Protein 7DCP (pdb70)

Solvent-accessible surface area: 33062 Å² total; per-residue (Å²): 222,124,164,43,58,28,97,24,45,157,90,106,25,97,53,114,202,134,72,74,104,50,26,118,142,37,16,0,48,112,56,63,109,103,0,21,92,45,1,110,140,40,58,14,1,0,0,29,0,43,13,16,3,11,14,17,24,0,0,0,1,4,0,29,114,58,43,34,10,77,175,28,159,51,24,0,0,0,0,1,21,67,90,2,0,0,5,11,15,0,24,100,0,3,93,10,59,139,40,106,57,4,99,60,1,0,11,29,24,107,26,69,77,86,52,24,129,123,126,8,22,1,10,0,0,26,11,28,32,0,18,66,22,3,56,116,37,64,88,0,61,98,0,18,1,0,0,0,1,9,0,33,71,21,25,25,17,1,7,2,0,2,0,10,0,60,61,12,21,115,106,31,98,97,0,45,0,1,0,0,3,6,67,77,111,4,110,85,4,10,108,27,16,119,118,9,52,68,20,78,1,72,32,146,135,106,112,34,46,43,17,10,5,110,131,42,37,84,40,2,15,46,2,2,2,0,1,0,3,19,3,6,64,90,68,95,45,116,3,10,0,2,0,4,4,12,10,43,90,28,0,61,129,3,46,88,39,0,79,83,1,28,87,75,15,39,116,177,26,101,114,18,45,14,7,9,0,24,57,26,10,27,72,80,68,8,105,101,0,88,83,127,45,73,147,101,11,0,8,0,0,0,0,15,24,2,1,14,10,15,8,37,8,112,23,7,78,20,0,0,0,3,0,8,29,54,40,85,27,14,59,36,80,31,12,14,64,22,29,17,10,33,67,10,9,58,47,18,0,64,38,2,3,3,19,0,0,87,81,7,81,6,70,0,17,1,3,0,12,83,170,0,22,82,136,99,12,131,112,140,88,155,19,58,2,68,54,28,42,6,3,58,18,2,1,15,6,23,42,47,51,23,30,58,14,45,154,15,45,21,26,36,109,25,57,33,59,1,4,70,57,0,1,21,13,0,0,22,0,8,0,0,14,5,141,2,50,30,5,84,8,0,109,9,4,18,104,1,24,11,77,2,15,27,0,28,0,0,26,1,0,0,29,45,127,75,0,47,4,0,0,52,45,0,0,2,0,0,0,0,20,40,20,26,74,14,0,28,80,72,115,25,83,77,0,2,69,56,8,67,91,136,14,76,3,0,0,25,0,0,14,45,1,4,31,44,0,107,101,32,172,66,40,130,78,26,0,96,102,38,75,2,60,30,98,0,0,61,60,0,82,43,2,30,71,75,0,48,135,28,0,88,183,39,21,2,15,119,90,1,48,124,4,105,153,170,74,48,43,111,76,60,140,35,61,20,36,0,9,42,0,0,0,3,0,16,4,65,20,2,0,63,46,22,144,114,22,16,62,11,23,23,168,54,22,32,48,58,85,6,30,11,21,70,73,2,8,4,62,17,13,56,139,106,91,109,90,193,55,21,84,3,0,0,7,35,56,8,19,15,22,56,103,22,24,0,48,13,0,1,15,1,79,94,79,83,26,0,64,69,16,4,61,34,30,2,132,118,50,88,161,138,98,78,15,165,35,54,146,178,184,109,48,77,156,15,47,158,130,34,41,93,120,18,49,20,91,46,0,0,56,0,1,3,49,25,24,55,139,126,178,104,15,44,126,5,41,4,9,39,28,217,217,104,90,74,46,62,7,18,65,173

Secondary structure (DSSP, 8-state):
-GGG-B-S----EE----HHHHHHTSTTTTTHHHHHHHHHH-SEEEEEE-TTSSHHHHHHHHHHHHTTTTTTTSEEEEEES-HHHHHHHHHHHHHHHTPPBTTTEEEE-SS-EE--TTT--EEEEEHHHHHHHHHH-SS-TTEEEEEEESGGG--HHHHHHHHHHHHHHHH-SS-EEEEEESSS-THHHHHHTTS--EEEE------EEEE-BSS--S-HHHHHHHHHHHHHHHS-SS-EEEEE-S-HHHHHHHHHHHHHHHHHHTTSSPEEEEEEE-TT--HHHHTTTTSPPPTTEEEEEEE-TIIIII---TTEEEEEE--EEEEEEEETTTTEEEEEEEEPPHHHHHHHHGGGGTTS-EEEEESS-SHHHHSSS-SSPPPGGGS---HHHHHHHHHHT--SSSSS--SSPPPHHHHHHHHHHHHHTTSB-TTS-B-HHHHHHTTSSS-HHHHHHHHHHHH-TTTTT-HHHHHHHHHHHHTGGGSBSS-HHHHHHHH-S--SSHHHHHHHHHHHHHHTTT-HHHHHHHTB-HHHHHHHHHHHHHHHHHH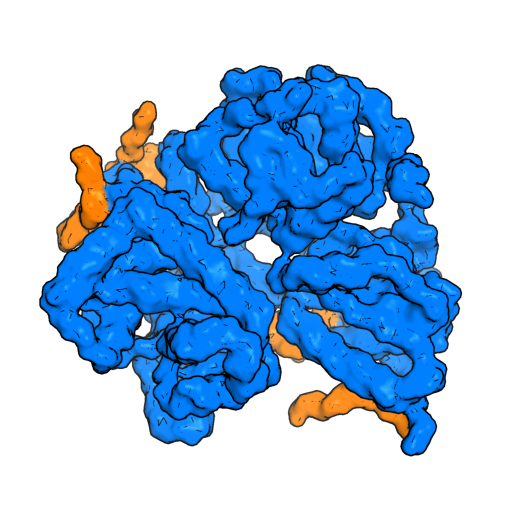HHHTHHHHHHHHHHHH---HHHHHHHHHHHHHHH-SSSEEEE-SSSEEE--TTT----BEE-TTSHHHHHHHHS-PPPPSEEE-SEEEESSSEEEES-EEE--SHHHHHH-HHHHHHH-/--------------S--SSHHHHS-HHHHHHHHHHHHT------TTPPTT---------EE-

Foldseek 3Di:
DVVQADAFPCPDDDFVCPPQVVLCPALVNVCLVVVVVVLVVFQEEEEAEAFRNCCQQVVVVSCVVVQLLPVQQAAEEEEDQAPLLQQLSLCVNCVVVVHDELFQGWEDELLDTSHDPRRHHYYYYYLVVVLLVCLVPVLSVRHQEYEYEACQLQAPSSFVVLLSVLVNCVVDVRYGYYYYHYPDPCPLVCVQNPNHYYHYRYADWAAAREHAYPAFDPDVLVRLLSVVVSCQPVHDDDAEEEEADAAPVSLVVSVVVSVVVCVSRPPPGFAEAEQEEHRPDDPVSSVVQQDDDDPRYYYYYYYHCCCLRSDAHPRHAEYEAAAKYFDWFADLLLLDIATEIDGAALVSVVSRRRNNTRPHHHYYYYSHHPVCRPPVHHHGDDHCLAGDLCLQVVLSCLSSPVPVQQPSDTSDHHDPSSVVSSQVVCVLLVQADPVGHGDLLSVLLSLDSDGSLLSQLLVCCLDPPLQHQQNVLSLQLVLCVVLVVQWFDPAPVQLLCVQDNDDQFLSVSSSSVLVVCVVVVVDPVVCVVSGTDSVSVVSSVSSSVRRVVSCVVSPSVVSNVVRCVPPVDDPVSNLVSSVLSSCSSCVQQKWFADDLGIAGQDPSNGGQREDEDCRIVNVVCVVPPVDDRAGMKGADHWYDDPGIYGPRIDGDRDPCSNCVRRVVGCVVSD/DQAADADDPPPDDDDDDPCVCVVQPPVSVVVRDVVNVPDPDDDPDPDDPPDDPCPDDDPDDD

Nearest PDB structures (foldseek):
  7dcp-assembly1_x  TM=1.001E+00  e=0.000E+00  Saccharomyces cerevisiae
  6hyt-assembly4_D  TM=9.499E-01  e=5.559E-69  Homo sapiens
  6hyt-assembly1_A  TM=9.484E-01  e=5.260E-69  Homo sapiens
  7w59-assembly1_Y  TM=9.251E-01  e=2.559E-69  Homo sapiens
  6icz-assembly1_Y  TM=8.982E-01  e=1.232E-65  Homo sapiens

B-factor: mean 34.58, std 14.98, range [11.75, 102.93]

Structure (mmCIF, N/CA/C/O backbone):
data_7DCP
#
_entry.id   7DCP
#
_cell.length_a   1.00
_cell.length_b   1.00
_cell.length_c   1.00
_cell.angle_alpha   90.00
_cell.angle_beta   90.00
_cell.angle_gamma   90.00
#
_symmetry.space_group_name_H-M   'P 1'
#
loop_
_entity.id
_entity.type
_entity.pdbx_description
1 polymer 'PRP2 isoform 1'
2 polymer 'Pre-mRNA-splicing factor SPP2'
3 non-polymer "ADENOSINE-5'-DIPHOSPHATE"
4 non-polymer 'MAGNESIUM ION'
#
loop_
_atom_site.group_PDB
_atom_site.id
_atom_site.type_symbol
_atom_site.label_atom_id
_atom_site.label_alt_id
_atom_site.label_comp_id
_atom_site.label_asym_id
_atom_site.label_entity_id
_atom_site.label_seq_id
_atom_site.pdbx_PDB_ins_code
_atom_site.Cartn_x
_atom_site.Cartn_y
_atom_site.Cartn_z
_atom_site.occupancy
_atom_site.B_iso_or_equiv
_atom_site.auth_seq_id
_atom_site.auth_comp_id
_atom_site.auth_asym_id
_atom_site.auth_atom_id
_atom_site.pdbx_PDB_model_num
ATOM 1 N N . ARG A 1 1 ? 103.567 142.476 87.549 1.00 74.21 12 ARG x N 1
ATOM 2 C CA . ARG A 1 1 ? 102.882 141.238 87.901 1.00 74.21 12 ARG x CA 1
ATOM 3 C C . ARG A 1 1 ? 102.703 140.371 86.656 1.00 74.21 12 ARG x C 1
ATOM 4 O O . ARG A 1 1 ? 102.703 139.143 86.732 1.00 74.21 12 ARG x O 1
ATOM 12 N N . VAL A 1 2 ? 102.585 141.032 85.500 1.00 72.07 13 VAL x N 1
ATOM 13 C CA . VAL A 1 2 ? 102.412 140.333 84.231 1.00 72.07 13 VAL x CA 1
ATOM 14 C C . VAL A 1 2 ? 103.730 139.699 83.778 1.00 72.07 13 VAL x C 1
ATOM 15 O O . VAL A 1 2 ? 103.731 138.773 82.955 1.00 72.07 13 VAL x O 1
ATOM 19 N N . LYS A 1 3 ? 104.859 140.112 84.374 1.00 68.18 14 LYS x N 1
ATOM 20 C CA . LYS A 1 3 ? 106.166 139.499 84.118 1.00 68.18 14 LYS x CA 1
ATOM 21 C C . LYS A 1 3 ? 106.273 138.053 84.600 1.00 68.18 14 LYS x C 1
ATOM 22 O O . LYS A 1 3 ? 107.320 137.430 84.389 1.00 68.18 14 LYS x O 1
ATOM 28 N N . ARG A 1 4 ? 105.245 137.544 85.291 1.00 55.08 15 ARG x N 1
ATOM 29 C CA . ARG A 1 4 ? 105.239 136.198 85.861 1.00 55.08 15 ARG x CA 1
ATOM 30 C C . ARG A 1 4 ? 105.504 135.101 84.831 1.00 55.08 15 ARG x C 1
ATOM 31 O O . ARG A 1 4 ? 106.049 134.046 85.172 1.00 55.08 15 ARG x O 1
ATOM 39 N N . THR A 1 5 ? 105.118 135.319 83.577 1.00 48.68 16 THR x N 1
ATOM 40 C CA . THR A 1 5 ? 105.288 134.293 82.561 1.00 48.68 16 THR x CA 1
ATOM 41 C C . THR A 1 5 ? 106.769 134.083 82.242 1.00 48.68 16 THR x C 1
ATOM 42 O O . THR A 1 5 ? 107.500 135.042 81.979 1.00 48.68 16 THR x O 1
ATOM 46 N N . TYR A 1 6 ? 107.211 132.821 82.276 1.00 41.10 17 TYR x N 1
ATOM 47 C CA . TYR A 1 6 ? 108.627 132.486 82.233 1.00 41.10 17 TYR x CA 1
ATOM 48 C C . TYR A 1 6 ? 108.887 131.432 81.164 1.00 41.10 17 TYR x C 1
ATOM 49 O O . TYR A 1 6 ? 107.966 130.800 80.642 1.00 41.10 17 TYR x O 1
ATOM 58 N N . GLU A 1 7 ? 110.167 131.248 80.850 1.00 49.86 18 GLU x N 1
ATOM 59 C CA . GLU A 1 7 ? 110.618 130.279 79.861 1.00 49.86 18 GLU x CA 1
ATOM 60 C C . GLU A 1 7 ? 111.550 129.261 80.512 1.00 49.86 18 GLU x C 1
ATOM 61 O O . GLU A 1 7 ? 112.359 129.610 81.376 1.00 49.86 18 GLU x O 1
ATOM 67 N N . VAL A 1 8 ? 111.414 127.996 80.107 1.00 51.78 19 VAL x N 1
ATOM 68 C CA . VAL A 1 8 ? 112.311 126.940 80.563 1.00 51.78 19 VAL x CA 1
ATOM 69 C C . VAL A 1 8 ? 113.705 127.182 79.972 1.00 51.78 19 VAL x C 1
ATOM 70 O O . VAL A 1 8 ? 113.846 127.828 78.923 1.00 51.78 19 VAL x O 1
ATOM 74 N N . THR A 1 9 ? 114.740 126.719 80.698 1.00 57.16 20 THR x N 1
ATOM 75 C CA . THR A 1 9 ? 116.175 126.881 80.398 1.00 57.16 20 THR x CA 1
ATOM 76 C C . THR A 1 9 ? 116.594 128.349 80.519 1.00 57.16 20 THR x C 1
ATOM 77 O O . THR A 1 9 ? 117.300 128.895 79.668 1.00 57.16 20 THR x O 1
ATOM 81 N N . ARG A 1 10 ? 116.105 129.017 81.560 1.00 59.79 21 ARG x N 1
ATOM 82 C CA . ARG A 1 10 ? 116.532 130.372 81.887 1.00 59.79 21 ARG x CA 1
ATOM 83 C C . ARG A 1 10 ? 117.179 130.418 83.267 1.00 59.79 21 ARG x C 1
ATOM 84 O O . ARG A 1 10 ? 118.377 130.169 83.412 1.00 59.79 21 ARG x O 1
ATOM 92 N N . ASP A 1 158 ? 119.458 128.932 78.461 1.00 66.46 169 ASP x N 1
ATOM 93 C CA . ASP A 1 158 ? 120.609 129.208 79.311 1.00 66.46 169 ASP x CA 1
ATOM 94 C C . ASP A 1 158 ? 120.986 127.953 80.087 1.00 66.46 169 ASP x C 1
ATOM 95 O O . ASP A 1 158 ? 120.506 127.735 81.198 1.00 66.46 169 ASP x O 1
ATOM 100 N N . LYS A 1 159 ? 121.851 127.132 79.500 1.00 69.66 170 LYS x N 1
ATOM 101 C CA . LYS A 1 159 ? 122.279 125.892 80.132 1.00 69.66 170 LYS x CA 1
ATOM 102 C C . LYS A 1 159 ? 123.386 126.187 81.145 1.00 69.66 170 LYS x C 1
ATOM 103 O O . LYS A 1 159 ? 123.732 127.343 81.406 1.00 69.66 170 LYS x O 1
ATOM 109 N N . TYR A 1 160 ? 123.963 125.142 81.731 1.00 68.50 171 TYR x N 1
ATOM 110 C CA . TYR A 1 160 ? 124.819 125.296 82.895 1.00 68.50 171 TYR x CA 1
ATOM 111 C C . TYR A 1 160 ? 126.161 124.625 82.658 1.00 68.50 171 TYR x C 1
ATOM 112 O O . TYR A 1 160 ? 126.272 123.678 81.876 1.00 68.50 171 TYR x O 1
ATOM 121 N N . ASP A 1 161 ? 127.178 125.123 83.346 1.00 77.23 172 ASP x N 1
ATOM 122 C CA . ASP A 1 161 ? 128.559 124.783 83.050 1.00 77.23 172 ASP x CA 1
ATOM 123 C C . ASP A 1 161 ? 129.121 123.774 84.046 1.00 77.23 172 ASP x C 1
ATOM 124 O O . ASP A 1 161 ? 128.714 123.710 85.211 1.00 77.23 172 ASP x O 1
ATOM 129 N N . TYR A 1 162 ? 130.061 122.966 83.551 1.00 82.54 173 TYR x N 1
ATOM 130 C CA . TYR A 1 162 ? 130.889 122.105 84.390 1.00 82.54 173 TYR x CA 1
ATOM 131 C C . TYR A 1 162 ? 132.288 122.160 83.789 1.00 82.54 173 TYR x C 1
ATOM 132 O O . TYR A 1 162 ? 132.436 122.069 82.565 1.00 82.54 173 TYR x O 1
ATOM 141 N N . VAL A 1 163 ? 133.285 122.435 84.630 1.00 93.56 174 VAL x N 1
ATOM 142 C CA . VAL A 1 163 ? 134.681 122.539 84.208 1.00 93.56 174 VAL x CA 1
ATOM 143 C C . VAL A 1 163 ? 135.149 121.244 83.553 1.00 93.56 174 VAL x C 1
ATOM 144 O O . VAL A 1 163 ? 135.175 120.193 84.202 1.00 93.56 174 VAL x O 1
ATOM 148 N N . PHE A 1 164 ? 135.536 121.351 82.275 1.00 102.93 175 PHE x N 1
ATOM 149 C CA . PHE A 1 164 ? 135.987 120.293 81.337 1.00 102.93 175 PHE x CA 1
ATOM 150 C C . PHE A 1 164 ? 135.769 118.810 81.669 1.00 102.93 175 PHE x C 1
ATOM 151 O O . PHE A 1 164 ? 136.583 118.189 82.354 1.00 102.93 175 PHE x O 1
ATOM 159 N N . THR A 1 204 ? 114.862 125.251 122.133 1.00 50.27 215 THR x N 1
ATOM 160 C CA . THR A 1 204 ? 113.900 124.550 122.974 1.00 50.27 215 THR x CA 1
ATOM 161 C C . THR A 1 204 ? 112.666 124.203 122.152 1.00 50.27 215 THR x C 1
ATOM 162 O O . THR A 1 204 ? 112.094 125.064 121.484 1.00 50.27 215 THR x O 1
ATOM 166 N N . ILE A 1 205 ? 112.265 122.929 122.199 1.00 45.71 216 ILE x N 1
ATOM 167 C CA . ILE A 1 205 ? 111.143 122.470 121.387 1.00 45.71 216 ILE x CA 1
ATOM 168 C C . ILE A 1 205 ? 109.817 122.992 121.942 1.00 45.71 216 ILE x C 1
ATOM 169 O O . ILE A 1 205 ? 108.822 123.078 121.213 1.00 45.71 216 ILE x O 1
ATOM 174 N N . GLN A 1 206 ? 109.782 123.367 123.225 1.00 44.68 217 GLN x N 1
ATOM 175 C CA . GLN A 1 206 ? 108.570 123.939 123.803 1.00 44.68 217 GLN x CA 1
ATOM 176 C C . GLN A 1 206 ? 108.365 125.385 123.369 1.00 44.68 217 GLN x C 1
ATOM 177 O O . GLN A 1 206 ? 107.223 125.854 123.307 1.00 44.68 217 GLN x O 1
ATOM 183 N N . GLU A 1 207 ? 109.451 126.110 123.088 1.00 46.04 218 GLU x N 1
ATOM 184 C CA . GLU A 1 207 ? 109.329 127.503 122.668 1.00 46.04 218 GLU x CA 1
ATOM 185 C C . GLU A 1 207 ? 108.800 127.624 121.245 1.00 46.04 218 GLU x C 1
ATOM 186 O O . GLU A 1 207 ? 108.123 128.605 120.923 1.00 46.04 218 GLU x O 1
ATOM 192 N N . ALA A 1 208 ? 109.103 126.650 120.383 1.00 42.44 219 ALA x N 1
ATOM 193 C CA . ALA A 1 208 ? 108.624 126.699 119.006 1.00 42.44 219 ALA x CA 1
ATOM 194 C C . ALA A 1 208 ? 107.129 126.417 118.912 1.00 42.44 219 ALA x C 1
ATOM 195 O O . ALA A 1 208 ? 106.490 126.801 117.927 1.00 42.44 219 ALA x O 1
ATOM 197 N N . ARG A 1 209 ? 106.565 125.732 119.909 1.00 37.17 220 ARG x N 1
ATOM 198 C CA . ARG A 1 209 ? 105.136 125.439 119.911 1.00 37.17 220 ARG x CA 1
ATOM 199 C C . ARG A 1 209 ? 104.294 126.690 120.133 1.00 37.17 220 ARG x C 1
ATOM 200 O O . ARG A 1 209 ? 103.160 126.763 119.649 1.00 37.17 220 ARG x O 1
ATOM 208 N N . LYS A 1 210 ? 104.822 127.673 120.866 1.00 38.37 221 LYS x N 1
ATOM 209 C CA . LYS A 1 210 ? 104.051 128.877 121.156 1.00 38.37 221 LYS x CA 1
ATOM 210 C C . LYS A 1 210 ? 103.977 129.814 119.956 1.00 38.37 221 LYS x C 1
ATOM 211 O O . LYS A 1 210 ? 103.070 130.650 119.882 1.00 38.37 221 LYS x O 1
ATOM 217 N N . LEU A 1 211 ? 104.915 129.700 119.014 1.00 39.20 222 LEU x N 1
ATOM 218 C CA . LEU A 1 211 ? 104.883 130.538 117.820 1.00 39.20 222 LEU x CA 1
ATOM 219 C C . LEU A 1 211 ? 103.836 130.092 116.807 1.00 39.20 222 LEU x C 1
ATOM 220 O O . LEU A 1 211 ? 103.578 130.826 115.848 1.00 39.20 222 LEU x O 1
ATOM 225 N N . LEU A 1 212 ? 103.255 128.907 116.979 1.00 35.21 223 LEU x N 1
ATOM 226 C CA . LEU A 1 212 ? 102.223 128.433 116.072 1.00 35.21 223 LEU x CA 1
ATOM 227 C C . LEU A 1 212 ? 100.946 129.263 116.223 1.00 35.21 223 LEU x C 1
ATOM 228 O O . LEU A 1 212 ? 100.651 129.767 117.310 1.00 35.21 223 LEU x O 1
ATOM 233 N N . PRO A 1 213 ? 100.188 129.445 115.133 1.00 36.05 224 PRO x N 1
ATOM 234 C CA . PRO A 1 213 ? 98.993 130.304 115.202 1.00 36.05 224 PRO x CA 1
ATOM 235 C C . PRO A 1 213 ? 97.856 129.759 116.053 1.00 36.05 224 PRO x C 1
ATOM 236 O O . PRO A 1 213 ? 97.017 130.548 116.500 1.00 36.05 224 PRO x O 1
ATOM 240 N N . VAL A 1 214 ? 97.778 128.445 116.279 1.00 34.29 225 VAL x N 1
ATOM 241 C CA . VAL A 1 214 ? 96.689 127.912 117.094 1.00 34.29 225 VAL x CA 1
ATOM 242 C C . VAL A 1 214 ? 96.898 128.166 118.578 1.00 34.29 225 VAL x C 1
ATOM 243 O O . VAL A 1 214 ? 95.947 128.049 119.356 1.00 34.29 225 VAL x O 1
ATOM 247 N N . HIS A 1 215 ? 98.123 128.496 118.998 1.00 36.55 226 HIS x N 1
ATOM 248 C CA . HIS A 1 215 ? 98.397 128.663 120.421 1.00 36.55 226 HIS x CA 1
ATOM 249 C C . HIS A 1 215 ? 97.764 129.929 120.983 1.00 36.55 226 HIS x C 1
ATOM 250 O O . HIS A 1 215 ? 97.409 129.967 122.165 1.00 36.55 226 HIS x O 1
ATOM 257 N N . GLN A 1 216 ? 97.621 130.973 120.167 1.00 39.34 227 GLN x N 1
ATOM 258 C CA . GLN A 1 216 ? 96.987 132.190 120.658 1.00 39.34 227 GLN x CA 1
ATOM 259 C C . GLN A 1 216 ? 95.476 132.030 120.775 1.00 39.34 227 GLN x C 1
ATOM 260 O O . GLN A 1 216 ? 94.841 132.731 121.570 1.00 39.34 227 GLN x O 1
ATOM 266 N N . TYR A 1 217 ? 94.883 131.120 120.003 1.00 38.28 228 TYR x N 1
ATOM 267 C CA . TYR A 1 217 ? 93.459 130.835 120.080 1.00 38.28 228 TYR x CA 1
ATOM 268 C C . TYR A 1 217 ? 93.143 129.645 120.977 1.00 38.28 228 TYR x C 1
ATOM 269 O O . TYR A 1 217 ? 92.049 129.088 120.875 1.00 38.28 228 TYR x O 1
ATOM 278 N N . LYS A 1 218 ? 94.076 129.246 121.846 1.00 34.89 229 LYS x N 1
ATOM 279 C CA . LYS A 1 218 ? 93.924 128.010 122.610 1.00 34.89 229 LYS x CA 1
ATOM 280 C C . LYS A 1 218 ? 92.859 128.143 123.693 1.00 34.89 229 LYS x C 1
ATOM 281 O O . LYS A 1 218 ? 92.133 127.183 123.974 1.00 34.89 229 LYS x O 1
ATOM 287 N N . ASP A 1 219 ? 92.749 129.318 124.316 1.00 38.89 230 ASP x N 1
ATOM 288 C CA . ASP A 1 219 ? 91.750 129.503 125.365 1.00 38.89 230 ASP x CA 1
ATOM 289 C C . ASP A 1 219 ? 90.341 129.568 124.787 1.00 38.89 230 ASP x C 1
ATOM 290 O O . ASP A 1 219 ? 89.395 129.035 125.379 1.00 38.89 230 ASP x O 1
ATOM 295 N N . GLU A 1 220 ? 90.183 130.231 123.640 1.00 38.67 231 GLU x N 1
ATOM 296 C CA . GLU A 1 220 ? 88.871 130.351 123.012 1.00 38.67 231 GLU x CA 1
ATOM 297 C C . GLU A 1 220 ? 88.401 129.016 122.445 1.00 38.67 231 GLU x C 1
ATOM 298 O O . GLU A 1 220 ? 87.204 128.708 122.475 1.00 38.67 231 GLU x O 1
ATOM 304 N N . LEU A 1 221 ? 89.333 128.206 121.938 1.00 32.92 232 LEU x N 1
ATOM 305 C CA . LEU A 1 221 ? 88.959 126.979 121.243 1.00 32.92 232 LEU x CA 1
ATOM 306 C C . LEU A 1 221 ? 88.537 125.880 122.212 1.00 32.92 232 LEU x C 1
ATOM 307 O O . LEU A 1 221 ? 87.593 125.134 121.932 1.00 32.92 232 LEU x O 1
ATOM 312 N N . LEU A 1 222 ? 89.222 125.760 123.351 1.00 33.74 233 LEU x N 1
ATOM 313 C CA . LEU A 1 222 ? 88.865 124.733 124.328 1.00 33.74 233 LEU x CA 1
ATOM 314 C C . LEU A 1 222 ? 87.547 125.037 125.025 1.00 33.74 233 LEU x C 1
ATOM 315 O O . LEU A 1 222 ? 86.864 124.111 125.477 1.00 33.74 233 LEU x O 1
ATOM 320 N N . GLN A 1 223 ? 87.181 126.315 125.139 1.00 37.54 234 GLN x N 1
ATOM 321 C CA . GLN A 1 223 ? 85.849 126.661 125.625 1.00 37.54 234 GLN x CA 1
ATOM 322 C C . GLN A 1 223 ? 84.776 126.249 124.628 1.00 37.54 234 GLN x C 1
ATOM 323 O O . GLN A 1 223 ? 83.677 125.841 125.023 1.00 37.54 234 GLN x O 1
ATOM 329 N N . GLU A 1 224 ? 85.076 126.349 123.333 1.00 34.85 235 GLU x N 1
ATOM 330 C CA . GLU A 1 224 ? 84.102 126.007 122.306 1.00 34.85 235 GLU x CA 1
ATOM 331 C C . GLU A 1 224 ? 83.885 124.499 122.219 1.00 34.85 235 GLU x C 1
ATOM 332 O O . GLU A 1 224 ? 82.790 124.050 121.866 1.00 34.85 235 GLU x O 1
ATOM 338 N N . ILE A 1 225 ? 84.915 123.708 122.536 1.00 32.28 236 ILE x N 1
ATOM 339 C CA . ILE A 1 225 ? 84.785 122.253 122.533 1.00 32.28 236 ILE x CA 1
ATOM 340 C C . ILE A 1 225 ? 83.923 121.789 123.706 1.00 32.28 236 ILE x C 1
ATOM 341 O O . ILE A 1 225 ? 83.135 120.844 123.581 1.00 32.28 236 ILE x O 1
ATOM 346 N N . LYS A 1 226 ? 84.037 122.462 124.855 1.00 35.15 237 LYS x N 1
ATOM 347 C CA . LYS A 1 226 ? 83.221 122.101 126.012 1.00 35.15 237 LYS x CA 1
ATOM 348 C C . LYS A 1 226 ? 81.746 122.426 125.801 1.00 35.15 237 LYS x C 1
ATOM 349 O O . LYS A 1 226 ? 80.880 121.724 126.332 1.00 35.15 237 LYS x O 1
ATOM 355 N N . LYS A 1 227 ? 81.444 123.481 125.043 1.00 35.56 238 LYS x N 1
ATOM 356 C CA . LYS A 1 227 ? 80.050 123.863 124.831 1.00 35.56 238 LYS x CA 1
ATOM 357 C C . LYS A 1 227 ? 79.368 122.956 123.815 1.00 35.56 238 LYS x C 1
ATOM 358 O O . LYS A 1 227 ? 78.207 122.576 123.994 1.00 35.56 238 LYS x O 1
ATOM 364 N N . ASN A 1 228 ? 80.072 122.603 122.745 1.00 32.40 239 ASN x N 1
ATOM 365 C CA . ASN A 1 228 ? 79.471 121.999 121.567 1.00 32.40 239 ASN x CA 1
ATOM 366 C C . ASN A 1 228 ? 80.016 120.594 121.373 1.00 32.40 239 ASN x C 1
ATOM 367 O O . ASN A 1 228 ? 81.225 120.373 121.488 1.00 32.40 239 ASN x O 1
ATOM 372 N N . GLN A 1 229 ? 79.123 119.650 121.073 1.00 28.11 240 GLN x N 1
ATOM 373 C CA . GLN A 1 229 ? 79.530 118.255 120.941 1.00 28.11 240 GLN x CA 1
ATOM 374 C C . GLN A 1 229 ? 80.349 118.030 119.674 1.00 28.11 240 GLN x C 1
ATOM 375 O O . GLN A 1 229 ? 81.320 117.270 119.684 1.00 28.11 240 GLN x O 1
ATOM 381 N N . VAL A 1 230 ? 79.974 118.682 118.579 1.00 26.19 241 VAL x N 1
ATOM 382 C CA . VAL A 1 230 ? 80.697 118.608 117.316 1.00 26.19 241 VAL x CA 1
ATOM 383 C C . VAL A 1 230 ? 81.221 120.004 117.013 1.00 26.19 241 VAL x C 1
ATOM 384 O O . VAL A 1 230 ? 80.553 120.998 117.318 1.00 26.19 241 VAL x O 1
ATOM 388 N N . LEU A 1 231 ? 82.433 120.088 116.467 1.00 24.91 242 LEU x N 1
ATOM 389 C CA . LEU A 1 231 ? 83.010 121.370 116.092 1.00 24.91 242 LEU x CA 1
ATOM 390 C C . LEU A 1 231 ? 83.838 121.212 114.827 1.00 24.91 242 LEU x C 1
ATOM 391 O O . LEU A 1 231 ? 84.659 120.296 114.735 1.00 24.91 242 LEU x O 1
ATOM 396 N N . ILE A 1 232 ? 83.623 122.099 113.857 1.00 24.75 243 ILE x N 1
ATOM 397 C CA . ILE A 1 232 ? 84.486 122.205 112.685 1.00 24.75 243 ILE x CA 1
ATOM 398 C C . ILE A 1 232 ? 85.523 123.285 112.957 1.00 24.75 243 ILE x C 1
ATOM 399 O O . ILE A 1 232 ? 85.175 124.433 113.257 1.00 24.75 243 ILE x O 1
ATOM 404 N N . ILE A 1 233 ? 86.797 122.915 112.862 1.00 26.00 244 ILE x N 1
ATOM 405 C CA . ILE A 1 233 ? 87.910 123.829 113.069 1.00 26.00 244 ILE x CA 1
ATOM 406 C C . ILE A 1 233 ? 88.593 124.043 111.727 1.00 26.00 244 ILE x C 1
ATOM 407 O O . ILE A 1 233 ? 89.130 123.097 111.141 1.00 26.00 244 ILE x O 1
ATOM 412 N N . MET A 1 234 ? 88.576 125.279 111.237 1.00 32.66 245 MET x N 1
ATOM 413 C CA . MET A 1 234 ? 89.230 125.624 109.982 1.00 32.66 245 MET x CA 1
ATOM 414 C C . MET A 1 234 ? 90.517 126.373 110.277 1.00 32.66 245 MET x C 1
ATOM 415 O O . MET A 1 234 ? 90.553 127.240 111.155 1.00 32.66 245 MET x O 1
ATOM 420 N N . GLY A 1 235 ? 91.570 126.032 109.545 1.00 34.58 246 GLY x N 1
ATOM 421 C CA . GLY A 1 235 ? 92.817 126.760 109.643 1.00 34.58 246 GLY x CA 1
ATOM 422 C C . GLY A 1 235 ? 93.614 126.590 108.371 1.00 34.58 246 GLY x C 1
ATOM 423 O O . GLY A 1 235 ? 93.377 125.670 107.583 1.00 34.58 246 GLY x O 1
ATOM 424 N N . GLU A 1 236 ? 94.553 127.510 108.168 1.00 38.49 247 GLU x N 1
ATOM 425 C CA . GLU A 1 236 ? 95.540 127.338 107.114 1.00 38.49 247 GLU x CA 1
ATOM 426 C C . GLU A 1 236 ? 96.416 126.129 107.414 1.00 38.49 247 GLU x C 1
ATOM 427 O O . GLU A 1 236 ? 96.596 125.735 108.569 1.00 38.49 247 GLU x O 1
ATOM 433 N N . THR A 1 237 ? 96.941 125.524 106.354 1.00 33.63 248 THR x N 1
ATOM 434 C CA . THR A 1 237 ? 97.809 124.368 106.510 1.00 33.63 248 THR x CA 1
ATOM 435 C C . THR A 1 237 ? 99.133 124.789 107.137 1.00 33.63 248 THR x C 1
ATOM 436 O O . THR A 1 237 ? 99.803 125.703 106.649 1.00 33.63 248 THR x O 1
ATOM 440 N N . GLY A 1 238 ? 99.502 124.126 108.227 1.00 32.94 249 GLY x N 1
ATOM 441 C CA . GLY A 1 238 ? 100.639 124.526 109.022 1.00 32.94 249 GLY x CA 1
ATOM 442 C C . GLY A 1 238 ? 100.316 125.397 110.212 1.00 32.94 249 GLY x C 1
ATOM 443 O O . GLY A 1 238 ? 101.236 125.962 110.812 1.00 32.94 249 GLY x O 1
ATOM 444 N N . SER A 1 239 ? 99.038 125.523 110.574 1.00 33.49 250 SER x N 1
ATOM 445 C CA . SER A 1 239 ? 98.659 126.320 111.734 1.00 33.49 250 SER x CA 1
ATOM 446 C C . SER A 1 239 ? 98.993 125.631 113.048 1.00 33.49 250 SER x C 1
ATOM 447 O O . SER A 1 239 ? 99.025 126.292 114.088 1.00 33.49 250 SER x O 1
ATOM 450 N N . GLY A 1 240 ? 99.236 124.327 113.028 1.00 29.52 251 GLY x N 1
ATOM 451 C CA . GLY A 1 240 ? 99.458 123.577 114.241 1.00 29.52 251 GLY x CA 1
ATOM 452 C C . GLY A 1 240 ? 98.264 122.799 114.743 1.00 29.52 251 GLY x C 1
ATOM 453 O O . GLY A 1 240 ? 98.272 122.380 115.900 1.00 29.52 251 GLY x O 1
ATOM 454 N N . LYS A 1 241 ? 97.244 122.585 113.915 1.00 29.25 252 LYS x N 1
ATOM 455 C CA . LYS A 1 241 ? 96.019 121.973 114.418 1.00 29.25 252 LYS x CA 1
ATOM 456 C C . LYS A 1 241 ? 96.136 120.458 114.560 1.00 29.25 252 LYS x C 1
ATOM 457 O O . LYS A 1 241 ? 95.500 119.881 115.444 1.00 29.25 252 LYS x O 1
ATOM 463 N N . THR A 1 242 ? 96.935 119.792 113.725 1.00 25.10 253 THR x N 1
ATOM 464 C CA . THR A 1 242 ? 97.115 118.350 113.894 1.00 25.10 253 THR x CA 1
ATOM 465 C C . THR A 1 242 ? 98.011 118.040 115.093 1.00 25.10 253 THR x C 1
ATOM 466 O O . THR A 1 242 ? 97.767 117.074 115.824 1.00 25.10 253 THR x O 1
ATOM 470 N N . THR A 1 243 ? 99.028 118.867 115.341 1.00 27.40 254 THR x N 1
ATOM 471 C CA . THR A 1 243 ? 99.947 118.591 116.442 1.00 27.40 254 THR x CA 1
ATOM 472 C C . THR A 1 243 ? 99.411 119.087 117.784 1.00 27.40 254 THR x C 1
ATOM 473 O O . THR A 1 243 ? 99.448 118.354 118.776 1.00 27.40 254 THR x O 1
ATOM 477 N N . GLN A 1 244 ? 98.919 120.328 117.843 1.00 28.73 255 GLN x N 1
ATOM 478 C CA . GLN A 1 244 ? 98.681 120.953 119.143 1.00 28.73 255 GLN x CA 1
ATOM 479 C C . GLN A 1 244 ? 97.311 120.632 119.725 1.00 28.73 255 GLN x C 1
ATOM 480 O O . GLN A 1 244 ? 97.177 120.589 120.952 1.00 28.73 255 GLN x O 1
ATOM 486 N N . LEU A 1 245 ? 96.291 120.448 118.882 1.00 27.84 256 LEU x N 1
ATOM 487 C CA . LEU A 1 245 ? 94.953 120.127 119.388 1.00 27.84 256 LEU x CA 1
ATOM 488 C C . LEU A 1 245 ? 94.847 118.830 120.194 1.00 27.84 256 LEU x C 1
ATOM 489 O O . LEU A 1 245 ? 94.129 118.850 121.207 1.00 27.84 256 LEU x O 1
ATOM 494 N N . PRO A 1 246 ? 95.480 117.696 119.834 1.00 25.99 257 PRO x N 1
ATOM 495 C CA . PRO A 1 246 ? 95.465 116.564 120.775 1.00 25.99 257 PRO x CA 1
ATOM 496 C C . PRO A 1 246 ? 96.216 116.843 122.060 1.00 25.99 257 PRO x C 1
ATOM 497 O O . PRO A 1 246 ? 95.814 116.343 123.116 1.00 25.99 257 PRO x O 1
ATOM 501 N N . GLN A 1 247 ? 97.291 117.631 121.997 1.00 29.00 258 GLN x N 1
ATOM 502 C CA . GLN A 1 247 ? 98.029 117.994 123.200 1.00 29.00 258 GLN x CA 1
ATOM 503 C C . GLN A 1 247 ? 97.202 118.894 124.107 1.00 29.00 258 GLN x C 1
ATOM 504 O O . GLN A 1 247 ? 97.304 118.804 125.334 1.00 29.00 258 GLN x O 1
ATOM 510 N N . TYR A 1 248 ? 96.377 119.767 123.521 1.00 30.93 259 TYR x N 1
ATOM 511 C CA . TYR A 1 248 ? 95.555 120.678 124.313 1.00 30.93 259 TYR x CA 1
ATOM 512 C C . TYR A 1 248 ? 94.450 119.931 125.050 1.00 30.93 259 TYR x C 1
ATOM 513 O O . TYR A 1 248 ? 94.053 120.330 126.150 1.00 30.93 259 TYR x O 1
ATOM 522 N N . LEU A 1 249 ? 93.933 118.855 124.451 1.00 30.05 260 LEU x N 1
ATOM 523 C CA . LEU A 1 249 ? 92.867 118.082 125.082 1.00 30.05 260 LEU x CA 1
ATOM 524 C C . LEU A 1 249 ? 93.389 117.274 126.263 1.00 30.05 260 LEU x C 1
ATOM 525 O O . LEU A 1 249 ? 92.698 117.129 127.277 1.00 30.05 260 LEU x O 1
ATOM 530 N N . VAL A 1 250 ? 94.603 116.730 126.142 1.00 31.34 261 VAL x N 1
ATOM 531 C CA . VAL A 1 250 ? 95.192 115.937 127.218 1.00 31.34 261 VAL x CA 1
ATOM 532 C C . VAL A 1 250 ? 95.555 116.826 128.402 1.00 31.34 261 VAL x C 1
ATOM 533 O O . VAL A 1 250 ? 95.332 116.459 129.564 1.00 31.34 261 VAL x O 1
ATOM 537 N N . GLU A 1 251 ? 96.094 118.017 128.127 1.00 33.68 262 GLU x N 1
ATOM 538 C CA . GLU A 1 251 ? 96.450 118.951 129.191 1.00 33.68 262 GLU x CA 1
ATOM 539 C C . GLU A 1 251 ? 95.219 119.506 129.895 1.00 33.68 262 GLU x C 1
ATOM 540 O O . GLU A 1 251 ? 95.287 119.846 131.081 1.00 33.68 262 GLU x O 1
ATOM 546 N N . ASP A 1 252 ? 94.093 119.608 129.187 1.00 35.78 263 ASP x N 1
ATOM 547 C CA . ASP A 1 252 ? 92.865 120.083 129.815 1.00 35.78 263 ASP x CA 1
ATOM 548 C C . ASP A 1 252 ? 92.257 119.016 130.718 1.00 35.78 263 ASP x C 1
ATOM 549 O O . ASP A 1 252 ? 91.739 119.336 131.793 1.00 35.78 263 ASP x O 1
ATOM 554 N N . GLY A 1 253 ? 92.327 117.756 130.316 1.00 37.25 264 GLY x N 1
ATOM 555 C CA . GLY A 1 253 ? 91.782 116.664 131.086 1.00 37.25 264 GLY x CA 1
ATOM 556 C C . GLY A 1 253 ? 90.708 115.835 130.407 1.00 37.25 264 GLY x C 1
ATOM 557 O O . GLY A 1 253 ? 89.931 115.177 131.110 1.00 37.25 264 GLY x O 1
ATOM 558 N N . PHE A 1 254 ? 90.633 115.850 129.074 1.00 35.53 265 PHE x N 1
ATOM 559 C CA . PHE A 1 254 ? 89.639 115.042 128.374 1.00 35.53 265 PHE x CA 1
ATOM 560 C C . PHE A 1 254 ? 89.966 113.555 128.425 1.00 35.53 265 PHE x C 1
ATOM 561 O O . PHE A 1 254 ? 89.064 112.721 128.295 1.00 35.53 265 PHE x O 1
ATOM 569 N N . THR A 1 255 ? 91.240 113.199 128.606 1.00 37.62 266 THR x N 1
ATOM 570 C CA . THR A 1 255 ? 91.608 111.787 128.634 1.00 37.62 266 THR x CA 1
ATOM 571 C C . THR A 1 255 ? 91.230 111.121 129.955 1.00 37.62 266 THR x C 1
ATOM 572 O O . THR A 1 255 ? 91.139 109.889 130.010 1.00 37.62 266 THR x O 1
ATOM 576 N N . ASP A 1 256 ? 91.012 111.918 131.011 1.00 42.75 267 ASP x N 1
ATOM 577 C CA . ASP A 1 256 ? 90.564 111.476 132.340 1.00 42.75 267 ASP x CA 1
ATOM 578 C C . ASP A 1 256 ? 91.535 110.462 132.955 1.00 42.75 267 ASP x C 1
ATOM 579 O O . ASP A 1 256 ? 91.227 109.278 133.117 1.00 42.75 267 ASP x O 1
ATOM 584 N N . GLN A 1 257 ? 92.748 110.951 133.238 1.00 45.35 268 GLN x N 1
ATOM 585 C CA . GLN A 1 257 ? 93.844 110.244 133.902 1.00 45.35 268 GLN x CA 1
ATOM 586 C C . GLN A 1 257 ? 94.344 109.034 133.123 1.00 45.35 268 GLN x C 1
ATOM 587 O O . GLN A 1 257 ? 94.951 108.136 133.717 1.00 45.35 268 GLN x O 1
ATOM 593 N N . GLY A 1 258 ? 94.106 108.977 131.817 1.00 40.63 269 GLY x N 1
ATOM 594 C CA . GLY A 1 258 ? 94.562 107.870 131.007 1.00 40.63 269 GLY x CA 1
ATOM 595 C C . GLY A 1 258 ? 93.576 106.739 130.850 1.00 40.63 269 GLY x C 1
ATOM 596 O O . GLY A 1 258 ? 93.912 105.731 130.218 1.00 40.63 269 GLY x O 1
ATOM 597 N N . LYS A 1 259 ? 92.370 106.868 131.408 1.00 40.38 270 LYS x N 1
ATOM 598 C CA . LYS A 1 259 ? 91.361 105.831 131.238 1.00 40.38 270 LYS x CA 1
ATOM 599 C C . LYS A 1 259 ? 90.767 105.864 129.837 1.00 40.38 270 LYS x C 1
ATOM 600 O O . LYS A 1 259 ? 90.435 104.818 129.270 1.00 40.38 270 LYS x O 1
ATOM 606 N N . LEU A 1 260 ? 90.630 107.055 129.266 1.00 32.74 271 LEU x N 1
ATOM 607 C CA . LEU A 1 260 ? 89.963 107.251 127.989 1.00 32.74 271 LEU x CA 1
ATOM 608 C C . LEU A 1 260 ? 90.976 107.693 126.945 1.00 32.74 271 LEU x C 1
ATOM 609 O O . LEU A 1 260 ? 91.786 108.589 127.198 1.00 32.74 271 LEU x O 1
ATOM 614 N N . GLN A 1 261 ? 90.929 107.061 125.782 1.00 24.81 272 GLN x N 1
ATOM 615 C CA . GLN A 1 261 ? 91.874 107.308 124.706 1.00 24.81 272 GLN x CA 1
ATOM 616 C C . GLN A 1 261 ? 91.322 108.395 123.781 1.00 24.81 272 GLN x C 1
ATOM 617 O O . GLN A 1 261 ? 90.127 108.696 123.788 1.00 24.81 272 GLN x O 1
ATOM 623 N N . ILE A 1 262 ? 92.209 109.015 123.007 1.00 20.92 273 ILE x N 1
ATOM 624 C CA . ILE A 1 262 ? 91.840 110.050 122.046 1.00 20.92 273 ILE x CA 1
ATOM 625 C C . ILE A 1 262 ? 92.304 109.609 120.666 1.00 20.92 273 ILE x C 1
ATOM 626 O O . ILE A 1 262 ? 93.484 109.300 120.474 1.00 20.92 273 ILE x O 1
ATOM 631 N N . ALA A 1 263 ? 91.380 109.585 119.709 1.00 19.02 274 ALA x N 1
ATOM 632 C CA . ALA A 1 263 ? 91.631 109.086 118.364 1.00 19.02 274 ALA x CA 1
ATOM 633 C C . ALA A 1 263 ? 91.756 110.249 117.395 1.00 19.02 274 ALA x C 1
ATOM 634 O O . ALA A 1 263 ? 90.889 111.125 117.360 1.00 19.02 274 ALA x O 1
ATOM 636 N N . ILE A 1 264 ? 92.831 110.260 116.612 1.00 17.90 275 ILE x N 1
ATOM 637 C CA . ILE A 1 264 ? 93.069 111.301 115.621 1.00 17.90 275 ILE x CA 1
ATOM 638 C C . ILE A 1 264 ? 93.182 110.621 114.265 1.00 17.90 275 ILE x C 1
ATOM 639 O O . ILE A 1 264 ? 94.012 109.724 114.085 1.00 17.90 275 ILE x O 1
ATOM 644 N N . THR A 1 265 ? 92.367 111.058 113.313 1.00 19.69 276 THR x N 1
ATOM 645 C CA . THR A 1 265 ? 92.143 110.346 112.062 1.00 19.69 276 THR x CA 1
ATOM 646 C C . THR A 1 265 ? 92.878 111.029 110.916 1.00 19.69 276 THR x C 1
ATOM 647 O O . THR A 1 265 ? 92.677 112.220 110.670 1.00 19.69 276 THR x O 1
ATOM 651 N N . GLN A 1 266 ? 93.715 110.269 110.210 1.00 22.28 277 GLN x N 1
ATOM 652 C CA . GLN A 1 266 ? 94.503 110.764 109.096 1.00 22.28 277 GLN x CA 1
ATOM 653 C C . GLN A 1 266 ? 94.165 110.001 107.821 1.00 22.28 277 GLN x C 1
ATOM 654 O O . GLN A 1 266 ? 94.013 108.780 107.860 1.00 22.28 277 GLN x O 1
ATOM 660 N N . PRO A 1 267 ? 94.019 110.682 106.686 1.00 22.63 278 PRO x N 1
ATOM 661 C CA . PRO A 1 267 ? 93.902 109.938 105.422 1.00 22.63 278 PRO x CA 1
ATOM 662 C C . PRO A 1 267 ? 95.214 109.323 104.979 1.00 22.63 278 PRO x C 1
ATOM 663 O O . PRO A 1 267 ? 95.228 108.195 104.473 1.00 22.63 278 PRO x O 1
ATOM 667 N N . ARG A 1 268 ? 96.321 110.038 105.151 1.00 23.86 279 ARG x N 1
ATOM 668 C CA . ARG A 1 268 ? 97.617 109.563 104.693 1.00 23.86 279 ARG x CA 1
ATOM 669 C C . ARG A 1 268 ? 98.257 108.657 105.734 1.00 23.86 279 ARG x C 1
ATOM 670 O O . ARG A 1 268 ? 98.099 108.858 106.940 1.00 23.86 279 ARG x O 1
ATOM 678 N N . ARG A 1 269 ? 98.988 107.653 105.252 1.00 27.28 280 ARG x N 1
ATOM 679 C CA . ARG A 1 269 ? 99.709 106.748 106.138 1.00 27.28 280 ARG x CA 1
ATOM 680 C C . ARG A 1 269 ? 100.995 107.379 106.660 1.00 27.28 280 ARG x C 1
ATOM 681 O O . ARG A 1 269 ? 101.369 107.164 107.819 1.00 27.28 280 ARG x O 1
ATOM 689 N N . VAL A 1 270 ? 101.680 108.160 105.819 1.00 26.47 281 VAL x N 1
ATOM 690 C CA . VAL A 1 270 ? 102.901 108.844 106.236 1.00 26.47 281 VAL x CA 1
ATOM 691 C C . VAL A 1 270 ? 102.587 109.941 107.247 1.00 26.47 281 VAL x C 1
ATOM 692 O O . VAL A 1 270 ? 103.331 110.149 108.213 1.00 26.47 281 VAL x O 1
ATOM 696 N N . ALA A 1 271 ? 101.463 110.636 107.059 1.00 22.50 282 ALA x N 1
ATOM 697 C CA . ALA A 1 271 ? 101.066 111.688 107.988 1.00 22.50 282 ALA x CA 1
ATOM 698 C C . ALA A 1 271 ? 100.654 111.130 109.344 1.00 22.50 282 ALA x C 1
ATOM 699 O O . ALA A 1 271 ? 100.709 111.847 110.346 1.00 22.50 282 ALA x O 1
ATOM 701 N N . ALA A 1 272 ? 100.230 109.869 109.403 1.00 23.52 283 ALA x N 1
ATOM 702 C CA . ALA A 1 272 ? 99.905 109.275 110.694 1.00 23.52 283 ALA x CA 1
ATOM 703 C C . ALA A 1 272 ? 101.165 108.966 111.493 1.00 23.52 283 ALA x C 1
ATOM 704 O O . ALA A 1 272 ? 101.221 109.232 112.698 1.00 23.52 283 ALA x O 1
ATOM 706 N N . THR A 1 273 ? 102.184 108.410 110.840 1.00 24.09 284 THR x N 1
ATOM 707 C CA . THR A 1 273 ? 103.382 107.978 111.552 1.00 24.09 284 THR x CA 1
ATOM 708 C C . THR A 1 273 ? 104.300 109.145 111.894 1.00 24.09 284 THR x C 1
ATOM 709 O O . THR A 1 273 ? 104.845 109.201 113.002 1.00 24.09 284 THR x O 1
ATOM 713 N N . SER A 1 274 ? 104.493 110.078 110.956 1.00 24.72 285 SER x N 1
ATOM 714 C CA . SER A 1 274 ? 105.486 111.131 111.144 1.00 24.72 285 SER x CA 1
ATOM 715 C C . SER A 1 274 ? 105.025 112.173 112.155 1.00 24.72 285 SER x C 1
ATOM 716 O O . SER A 1 274 ? 105.834 112.684 112.937 1.00 24.72 285 SER x O 1
ATOM 719 N N . VAL A 1 275 ? 103.734 112.510 112.150 1.00 24.98 286 VAL x N 1
ATOM 720 C CA . VAL A 1 275 ? 103.243 113.527 113.072 1.00 24.98 286 VAL x CA 1
ATOM 721 C C . VAL A 1 275 ? 103.139 112.956 114.484 1.00 24.98 286 VAL x C 1
ATOM 722 O O . VAL A 1 275 ? 103.323 113.679 115.472 1.00 24.98 286 VAL x O 1
ATOM 726 N N . ALA A 1 276 ? 102.901 111.646 114.608 1.00 24.44 287 ALA x N 1
ATOM 727 C CA . ALA A 1 276 ? 102.938 111.004 115.920 1.00 24.44 287 ALA x CA 1
ATOM 728 C C . ALA A 1 276 ? 104.346 110.985 116.502 1.00 24.44 287 ALA x C 1
ATOM 729 O O . ALA A 1 276 ? 104.510 110.999 117.726 1.00 24.44 287 ALA x O 1
ATOM 731 N N . ALA A 1 277 ? 105.368 110.942 115.645 1.00 25.10 288 ALA x N 1
ATOM 732 C CA . ALA A 1 277 ? 106.745 111.049 116.119 1.00 25.10 288 ALA x CA 1
ATOM 733 C C . ALA A 1 277 ? 107.052 112.454 116.619 1.00 25.10 288 ALA x C 1
ATOM 734 O O . ALA A 1 277 ? 107.829 112.626 117.565 1.00 25.10 288 ALA x O 1
ATOM 736 N N . ARG A 1 278 ? 106.459 113.468 115.985 1.00 28.96 289 ARG x N 1
ATOM 737 C CA . ARG A 1 278 ? 106.647 114.851 116.411 1.00 28.96 289 ARG x CA 1
ATOM 738 C C . ARG A 1 278 ? 106.012 115.111 117.770 1.00 28.96 289 ARG x C 1
ATOM 739 O O . ARG A 1 278 ? 106.611 115.775 118.623 1.00 28.96 289 ARG x O 1
ATOM 747 N N . VAL A 1 279 ? 104.800 114.597 117.987 1.00 26.25 290 VAL x N 1
ATOM 748 C CA . VAL A 1 279 ? 104.080 114.842 119.232 1.00 26.25 290 VAL x CA 1
ATOM 749 C C . VAL A 1 279 ? 104.729 114.094 120.392 1.00 26.25 290 VAL x C 1
ATOM 750 O O . VAL A 1 279 ? 104.752 114.595 121.522 1.00 26.25 290 VAL x O 1
ATOM 754 N N . ALA A 1 280 ? 105.305 112.917 120.126 1.00 27.29 291 ALA x N 1
ATOM 755 C CA . ALA A 1 280 ? 106.052 112.197 121.155 1.00 27.29 291 ALA x CA 1
ATOM 756 C C . ALA A 1 280 ? 107.290 112.973 121.594 1.00 27.29 291 ALA x C 1
ATOM 757 O O . ALA A 1 280 ? 107.651 112.959 122.776 1.00 27.29 291 ALA x O 1
ATOM 759 N N . ASP A 1 281 ? 107.941 113.668 120.657 1.00 30.43 292 ASP x N 1
ATOM 760 C CA . ASP A 1 281 ? 109.053 114.546 121.013 1.00 30.43 292 ASP x CA 1
ATOM 761 C C . ASP A 1 281 ? 108.579 115.737 121.837 1.00 30.43 292 ASP x C 1
ATOM 762 O O . ASP A 1 281 ? 109.260 116.157 122.778 1.00 30.43 292 ASP x O 1
ATOM 767 N N . GLU A 1 282 ? 107.420 116.298 121.490 1.00 32.03 293 GLU x N 1
ATOM 768 C CA . GLU A 1 282 ? 106.906 117.457 122.210 1.00 32.03 293 GLU x CA 1
ATOM 769 C C . GLU A 1 282 ? 106.360 117.068 123.579 1.00 32.03 293 GLU x C 1
ATOM 770 O O . GLU A 1 282 ? 106.532 117.807 124.555 1.00 32.03 293 GLU x O 1
ATOM 776 N N . MET A 1 283 ? 105.693 115.914 123.672 1.00 33.93 294 MET x N 1
ATOM 777 C CA . MET A 1 283 ? 105.185 115.432 124.953 1.00 33.93 294 MET x CA 1
ATOM 778 C C . MET A 1 283 ? 106.283 114.872 125.848 1.00 33.93 294 MET x C 1
ATOM 779 O O . MET A 1 283 ? 106.006 114.575 127.016 1.00 33.93 294 MET x O 1
ATOM 784 N N . ASN A 1 284 ? 107.488 114.663 125.303 1.00 33.38 295 ASN x N 1
ATOM 785 C CA . ASN A 1 284 ? 108.739 114.178 125.910 1.00 33.38 295 ASN x CA 1
ATOM 786 C C . ASN A 1 284 ? 108.648 112.676 126.201 1.00 33.38 295 ASN x C 1
ATOM 787 O O . ASN A 1 284 ? 109.557 112.117 126.823 1.00 33.38 295 ASN x O 1
ATOM 792 N N . VAL A 1 285 ? 107.582 112.004 125.775 1.00 29.77 296 VAL x N 1
ATOM 793 C CA . VAL A 1 285 ? 107.465 110.565 125.968 1.00 29.77 296 VAL x CA 1
ATOM 794 C C . VAL A 1 285 ? 108.149 109.829 124.820 1.00 29.77 296 VAL x C 1
ATOM 795 O O . VAL A 1 285 ? 108.425 110.389 123.759 1.00 29.77 296 VAL x O 1
ATOM 799 N N . VAL A 1 286 ? 108.447 108.561 125.047 1.00 27.81 297 VAL x N 1
ATOM 800 C CA . VAL A 1 286 ? 108.921 107.705 123.968 1.00 27.81 297 VAL x CA 1
ATOM 801 C C . VAL A 1 286 ? 107.728 107.231 123.148 1.00 27.81 297 VAL x C 1
ATOM 802 O O . VAL A 1 286 ? 106.607 107.116 123.654 1.00 27.81 297 VAL x O 1
ATOM 806 N N . LEU A 1 287 ? 107.972 106.975 121.864 1.00 24.20 298 LEU x N 1
ATOM 807 C CA . LEU A 1 287 ? 106.895 106.682 120.927 1.00 24.20 298 LEU x CA 1
ATOM 808 C C . LEU A 1 287 ? 106.300 105.309 121.206 1.00 24.20 298 LEU x C 1
ATOM 809 O O . LEU A 1 287 ? 107.018 104.344 121.481 1.00 24.20 298 LEU x O 1
ATOM 814 N N . GLY A 1 288 ? 104.978 105.224 121.117 1.00 24.67 299 GLY x N 1
ATOM 815 C CA . GLY A 1 288 ? 104.279 103.976 121.308 1.00 24.67 299 GLY x CA 1
ATOM 816 C C . GLY A 1 288 ? 103.896 103.663 122.735 1.00 24.67 299 GLY x C 1
ATOM 817 O O . GLY A 1 288 ? 103.238 102.643 122.968 1.00 24.67 299 GLY x O 1
ATOM 818 N N . LYS A 1 289 ? 104.285 104.496 123.699 1.00 29.02 300 LYS x N 1
ATOM 819 C CA . LYS A 1 289 ? 103.927 104.272 125.095 1.00 29.02 300 LYS x CA 1
ATOM 820 C C . LYS A 1 289 ? 102.809 105.202 125.551 1.00 29.02 300 LYS x C 1
ATOM 821 O O . LYS A 1 289 ? 101.766 104.735 126.009 1.00 29.02 300 LYS x O 1
ATOM 827 N N . GLU A 1 290 ? 102.998 106.515 125.428 1.00 27.86 301 GLU x N 1
ATOM 828 C CA . GLU A 1 290 ? 101.925 107.460 125.703 1.00 27.86 301 GLU x CA 1
ATOM 829 C C . GLU A 1 290 ? 101.392 108.142 124.457 1.00 27.86 301 GLU x C 1
ATOM 830 O O . GLU A 1 290 ? 100.234 108.567 124.455 1.00 27.86 301 GLU x O 1
ATOM 836 N N . VAL A 1 291 ? 102.202 108.261 123.412 1.00 24.34 302 VAL x N 1
ATOM 837 C CA . VAL A 1 291 ? 101.757 108.691 122.094 1.00 24.34 302 VAL x CA 1
ATOM 838 C C . VAL A 1 291 ? 102.139 107.594 121.117 1.00 24.34 302 VAL x C 1
ATOM 839 O O . VAL A 1 291 ? 103.323 107.272 120.971 1.00 24.34 302 VAL x O 1
ATOM 843 N N . GLY A 1 292 ? 101.139 107.015 120.455 1.00 20.87 303 GLY x N 1
ATOM 844 C CA . GLY A 1 292 ? 101.383 105.951 119.508 1.00 20.87 303 GLY x CA 1
ATOM 845 C C . GLY A 1 292 ? 100.590 106.169 118.238 1.00 20.87 303 GLY x C 1
ATOM 846 O O . GLY A 1 292 ? 99.745 107.059 118.158 1.00 20.87 303 GLY x O 1
ATOM 847 N N . TYR A 1 293 ? 100.892 105.353 117.235 1.00 20.57 304 TYR x N 1
ATOM 848 C CA . TYR A 1 293 ? 100.154 105.362 115.985 1.00 20.57 304 TYR x CA 1
ATOM 849 C C . TYR A 1 293 ? 99.623 103.969 115.687 1.00 20.57 304 TYR x C 1
ATOM 850 O O . TYR A 1 293 ? 100.099 102.974 116.238 1.00 20.57 304 TYR x O 1
ATOM 859 N N . GLN A 1 294 ? 98.613 103.906 114.821 1.00 20.63 305 GLN x N 1
ATOM 860 C CA . GLN A 1 294 ? 98.085 102.638 114.330 1.00 20.63 305 GLN x CA 1
ATOM 861 C C . GLN A 1 294 ? 97.780 102.754 112.844 1.00 20.63 305 GLN x C 1
ATOM 862 O O . GLN A 1 294 ? 96.825 103.429 112.453 1.00 20.63 305 GLN x O 1
ATOM 868 N N . ILE A 1 295 ? 98.589 102.094 112.021 1.00 21.47 306 ILE x N 1
ATOM 869 C CA . ILE A 1 295 ? 98.273 101.849 110.624 1.00 21.47 306 ILE x CA 1
ATOM 870 C C . ILE A 1 295 ? 98.057 100.345 110.486 1.00 21.47 306 ILE x C 1
ATOM 871 O O . ILE A 1 295 ? 98.146 99.605 111.465 1.00 21.47 306 ILE x O 1
ATOM 876 N N . ARG A 1 296 ? 97.743 99.898 109.264 1.00 22.45 307 ARG x N 1
ATOM 877 C CA . ARG A 1 296 ? 97.076 98.603 109.115 1.00 22.45 307 ARG x CA 1
ATOM 878 C C . ARG A 1 296 ? 98.002 97.425 109.395 1.00 22.45 307 ARG x C 1
ATOM 879 O O . ARG A 1 296 ? 97.556 96.391 109.907 1.00 22.45 307 ARG x O 1
ATOM 887 N N . PHE A 1 297 ? 99.285 97.553 109.079 1.00 19.22 308 PHE x N 1
ATOM 888 C CA . PHE A 1 297 ? 100.203 96.438 109.251 1.00 19.22 308 PHE x CA 1
ATOM 889 C C . PHE A 1 297 ? 101.115 96.595 110.457 1.00 19.22 308 PHE x C 1
ATOM 890 O O . PHE A 1 297 ? 101.655 95.597 110.944 1.00 19.22 308 PHE x O 1
ATOM 898 N N . GLU A 1 298 ? 101.305 97.816 110.946 1.00 22.68 309 GLU x N 1
ATOM 899 C CA . GLU A 1 298 ? 102.118 98.071 112.129 1.00 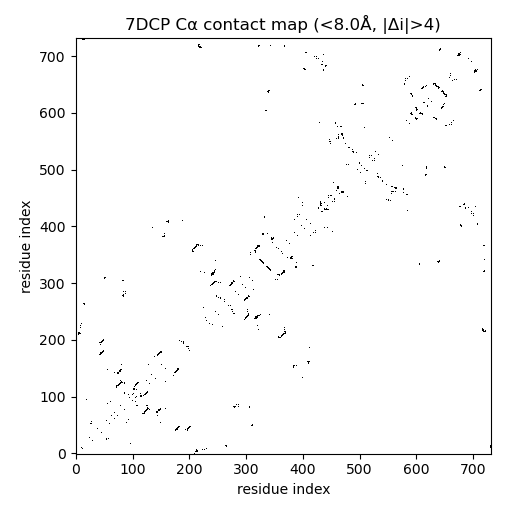22.68 309 GLU x CA 1
ATOM 900 C C . GLU A 1 298 ? 101.346 98.978 113.071 1.00 22.68 309 GLU x C 1
ATOM 901 O O . GLU A 1 298 ? 100.895 100.052 112.669 1.00 22.68 309 GLU x O 1
ATOM 907 N N . ASP A 1 299 ? 101.183 98.554 114.317 1.00 23.84 310 ASP x N 1
ATOM 908 C CA . ASP A 1 299 ? 100.656 99.419 115.359 1.00 23.84 310 ASP x CA 1
ATOM 909 C C . ASP A 1 299 ? 101.636 99.485 116.519 1.00 23.84 310 ASP x C 1
ATOM 910 O O . ASP A 1 299 ? 102.028 98.453 117.073 1.00 23.84 310 ASP x O 1
ATOM 915 N N . LYS A 1 300 ? 102.050 100.697 116.867 1.00 22.75 311 LYS x N 1
ATOM 916 C CA . LYS A 1 300 ? 102.889 100.928 118.035 1.00 22.75 311 LYS x CA 1
ATOM 917 C C . LYS A 1 300 ? 101.984 101.528 119.101 1.00 22.75 311 LYS x C 1
ATOM 918 O O . LYS A 1 300 ? 101.875 102.745 119.237 1.00 22.75 311 LYS x O 1
ATOM 924 N N . THR A 1 301 ? 101.335 100.654 119.862 1.00 26.05 312 THR x N 1
ATOM 925 C CA . THR A 1 301 ? 100.374 101.057 120.875 1.00 26.05 312 THR x CA 1
ATOM 926 C C . THR A 1 301 ? 100.419 100.023 121.989 1.00 26.05 312 THR x C 1
ATOM 927 O O . THR A 1 301 ? 100.457 98.819 121.723 1.00 26.05 312 THR x O 1
ATOM 931 N N . THR A 1 302 ? 100.439 100.497 123.230 1.00 32.04 313 THR x N 1
ATOM 932 C CA . THR A 1 302 ? 100.335 99.655 124.404 1.00 32.04 313 THR x CA 1
ATOM 933 C C . THR A 1 302 ? 98.972 99.873 125.060 1.00 32.04 313 THR x C 1
ATOM 934 O O . THR A 1 302 ? 98.433 100.982 124.986 1.00 32.04 313 THR x O 1
ATOM 938 N N . PRO A 1 303 ? 98.355 98.823 125.625 1.00 35.85 314 PRO x N 1
ATOM 939 C CA . PRO A 1 303 ? 96.933 98.936 126.021 1.00 35.85 314 PRO x CA 1
ATOM 940 C C . PRO A 1 303 ? 96.636 99.931 127.135 1.00 35.85 314 PRO x C 1
ATOM 941 O O . PRO A 1 303 ? 95.715 100.745 126.994 1.00 35.85 314 PRO x O 1
ATOM 945 N N . ASN A 1 304 ? 97.377 99.893 128.238 1.00 38.17 315 ASN x N 1
ATOM 946 C CA . ASN A 1 304 ? 97.006 100.728 129.375 1.00 38.17 315 ASN x CA 1
ATOM 947 C C . ASN A 1 304 ? 97.578 102.139 129.275 1.00 38.17 315 ASN x C 1
ATOM 948 O O . ASN A 1 304 ? 96.950 103.096 129.739 1.00 38.17 315 ASN x O 1
ATOM 953 N N . LYS A 1 305 ? 98.765 102.294 128.684 1.00 34.77 316 LYS x N 1
ATOM 954 C CA . LYS A 1 305 ? 99.484 103.557 128.814 1.00 34.77 316 LYS x CA 1
ATOM 955 C C . LYS A 1 305 ? 99.135 104.564 127.721 1.00 34.77 316 LYS x C 1
ATOM 956 O O . LYS A 1 305 ? 99.276 105.773 127.939 1.00 34.77 316 LYS x O 1
ATOM 962 N N . THR A 1 306 ? 98.709 104.101 126.543 1.00 29.01 317 THR x N 1
ATOM 963 C CA . THR A 1 306 ? 98.534 104.993 125.397 1.00 29.01 317 THR x CA 1
ATOM 964 C C . THR A 1 306 ? 97.347 105.932 125.597 1.00 29.01 317 THR x C 1
ATOM 965 O O . THR A 1 306 ? 96.231 105.494 125.883 1.00 29.01 317 THR x O 1
ATOM 969 N N . VAL A 1 307 ? 97.603 107.227 125.442 1.00 27.52 318 VAL x N 1
ATOM 970 C CA . VAL A 1 307 ? 96.619 108.272 125.690 1.00 27.52 318 VAL x CA 1
ATOM 971 C C . VAL A 1 307 ? 96.017 108.797 124.395 1.00 27.52 318 VAL x C 1
ATOM 972 O O . VAL A 1 307 ? 94.799 108.813 124.233 1.00 27.52 318 VAL x O 1
ATOM 976 N N . LEU A 1 308 ? 96.852 109.235 123.456 1.00 23.15 319 LEU x N 1
ATOM 977 C CA . LEU A 1 308 ? 96.383 109.723 122.166 1.00 23.15 319 LEU x CA 1
ATOM 978 C C . LEU A 1 308 ? 97.017 108.898 121.057 1.00 23.15 319 LEU x C 1
ATOM 979 O O . LEU A 1 308 ? 98.225 108.651 121.072 1.00 23.15 319 LEU x O 1
ATOM 984 N N . LYS A 1 309 ? 96.194 108.467 120.106 1.00 20.87 320 LYS x N 1
ATOM 985 C CA . LYS A 1 309 ? 96.596 107.547 119.053 1.00 20.87 320 LYS x CA 1
ATOM 986 C C . LYS A 1 309 ? 96.274 108.151 117.695 1.00 20.87 320 LYS x C 1
ATOM 987 O O . LYS A 1 309 ? 95.172 108.667 117.492 1.00 20.87 320 LYS x O 1
ATOM 993 N N . TYR A 1 310 ? 97.230 108.088 116.771 1.00 21.09 321 TYR x N 1
ATOM 994 C CA . TYR A 1 310 ? 97.031 108.603 115.422 1.00 21.09 321 TYR x CA 1
ATOM 995 C C . TYR A 1 310 ? 96.760 107.435 114.487 1.00 21.09 321 TYR x C 1
ATOM 996 O O . TYR A 1 310 ? 97.564 106.507 114.403 1.00 21.09 321 TYR x O 1
ATOM 1005 N N . MET A 1 311 ? 95.647 107.486 113.771 1.00 20.09 322 MET x N 1
ATOM 1006 C CA . MET A 1 311 ? 95.249 106.362 112.945 1.00 20.09 322 MET x CA 1
ATOM 1007 C C . MET A 1 311 ? 95.012 106.788 111.509 1.00 20.09 322 MET x C 1
ATOM 1008 O O . MET A 1 311 ? 94.742 107.953 111.212 1.00 20.09 322 MET x O 1
ATOM 1013 N N . THR A 1 312 ? 95.132 105.810 110.623 1.00 22.06 323 THR x N 1
ATOM 1014 C CA . THR A 1 312 ? 94.617 105.942 109.274 1.00 22.06 323 THR x CA 1
ATOM 1015 C C . THR A 1 312 ? 93.089 105.929 109.337 1.00 22.06 323 THR x C 1
ATOM 1016 O O . THR A 1 312 ? 92.496 105.345 110.246 1.00 22.06 323 THR x O 1
ATOM 1020 N N . ASP A 1 313 ? 92.456 106.628 108.388 1.00 22.54 324 ASP x N 1
ATOM 1021 C CA . ASP A 1 313 ? 90.996 106.707 108.341 1.00 22.54 324 ASP x CA 1
ATOM 1022 C C . ASP A 1 313 ? 90.340 105.347 108.113 1.00 22.54 324 ASP x C 1
ATOM 1023 O O . ASP A 1 313 ? 89.214 105.121 108.569 1.00 22.54 324 ASP x O 1
ATOM 1028 N N . GLY A 1 314 ? 91.024 104.434 107.421 1.00 22.29 325 GLY x N 1
ATOM 1029 C CA . GLY A 1 314 ? 90.511 103.084 107.281 1.00 22.29 325 GLY x CA 1
ATOM 1030 C C . GLY A 1 314 ? 90.555 102.281 108.566 1.00 22.29 325 GLY x C 1
ATOM 1031 O O . GLY A 1 314 ? 89.774 101.342 108.739 1.00 22.29 325 GLY x O 1
ATOM 1032 N N . MET A 1 315 ? 91.465 102.629 109.479 1.00 22.12 326 MET x N 1
ATOM 1033 C CA . MET A 1 315 ? 91.648 101.832 110.688 1.00 22.12 326 MET x CA 1
ATOM 1034 C C . MET A 1 315 ? 90.553 102.085 111.713 1.00 22.12 326 MET x C 1
ATOM 1035 O O . MET A 1 315 ? 90.200 101.183 112.480 1.00 22.12 326 MET x O 1
ATOM 1040 N N . LEU A 1 316 ? 90.018 103.305 111.763 1.00 21.82 327 LEU x N 1
ATOM 1041 C CA . LEU A 1 316 ? 88.930 103.582 112.693 1.00 21.82 327 LEU x CA 1
ATOM 1042 C C . LEU A 1 316 ? 87.619 102.968 112.210 1.00 21.82 327 LEU x C 1
ATOM 1043 O O . LEU A 1 316 ? 86.730 102.698 113.023 1.00 21.82 327 LEU x O 1
ATOM 1048 N N . LEU A 1 317 ? 87.487 102.731 110.900 1.00 24.04 328 LEU x N 1
ATOM 1049 C CA . LEU A 1 317 ? 86.351 101.968 110.389 1.00 24.04 328 LEU x CA 1
ATOM 1050 C C . LEU A 1 317 ? 86.382 100.527 110.877 1.00 24.04 328 LEU x C 1
ATOM 1051 O O . LEU A 1 317 ? 85.340 99.962 111.228 1.00 24.04 328 LEU x O 1
ATOM 1056 N N . ARG A 1 318 ? 87.569 99.916 110.898 1.00 26.04 329 ARG x N 1
ATOM 1057 C CA . ARG A 1 318 ? 87.707 98.543 111.369 1.00 26.04 329 ARG x CA 1
ATOM 1058 C C . ARG A 1 318 ? 87.457 98.431 112.867 1.00 26.04 329 ARG x C 1
ATOM 1059 O O . ARG A 1 318 ? 87.122 97.349 113.359 1.00 26.04 329 ARG x O 1
ATOM 1067 N N . GLU A 1 319 ? 87.626 99.532 113.601 1.00 28.98 330 GLU x N 1
ATOM 1068 C CA . GLU A 1 319 ? 87.373 99.555 115.035 1.00 28.98 330 GLU x CA 1
ATOM 1069 C C . GLU A 1 319 ? 85.885 99.425 115.356 1.00 28.98 330 GLU x C 1
ATOM 1070 O O . GLU A 1 319 ? 85.537 99.022 116.471 1.00 28.98 330 GLU x O 1
ATOM 1076 N N . PHE A 1 320 ? 85.002 99.746 114.401 1.00 26.20 331 PHE x N 1
ATOM 1077 C CA . PHE A 1 320 ? 83.564 99.586 114.610 1.00 26.20 331 PHE x CA 1
ATOM 1078 C C . PHE A 1 320 ? 83.153 98.125 114.709 1.00 26.20 331 PHE x C 1
ATOM 1079 O O . PHE A 1 320 ? 82.151 97.814 115.366 1.00 26.20 331 PHE x O 1
ATOM 1087 N N . LEU A 1 321 ? 83.883 97.229 114.040 1.00 28.67 332 LEU x N 1
ATOM 1088 C CA . LEU A 1 321 ? 83.541 95.811 114.067 1.00 28.67 332 LEU x CA 1
ATOM 1089 C C . LEU A 1 321 ? 83.745 95.220 115.456 1.00 28.67 332 LEU x C 1
ATOM 1090 O O . LEU A 1 321 ? 82.953 94.385 115.908 1.00 28.67 332 LEU x O 1
ATOM 1095 N N . THR A 1 322 ? 84.797 95.648 116.152 1.00 31.90 333 THR x N 1
ATOM 1096 C CA . THR A 1 322 ? 85.017 95.190 117.519 1.00 31.90 333 THR x CA 1
ATOM 1097 C C . THR A 1 322 ? 84.102 95.917 118.496 1.00 31.90 333 THR x C 1
ATOM 1098 O O . THR A 1 322 ? 83.428 95.286 119.319 1.00 31.90 333 THR x O 1
ATOM 1102 N N . ASP A 1 323 ? 84.061 97.246 118.421 1.00 31.60 334 ASP x N 1
ATOM 1103 C CA . ASP A 1 323 ? 83.270 98.066 119.333 1.00 31.60 334 ASP x CA 1
ATOM 1104 C C . ASP A 1 323 ? 82.413 99.011 118.506 1.00 31.60 334 ASP x C 1
ATOM 1105 O O . ASP A 1 323 ? 82.942 99.909 117.844 1.00 31.60 334 ASP x O 1
ATOM 1110 N N . SER A 1 324 ? 81.094 98.820 118.558 1.00 31.68 335 SER x N 1
ATOM 1111 C CA . SER A 1 324 ? 80.195 99.599 117.710 1.00 31.68 335 SER x CA 1
ATOM 1112 C C . SER A 1 324 ? 80.028 101.023 118.226 1.00 31.68 335 SER x C 1
ATOM 1113 O O . SER A 1 324 ? 79.819 101.952 117.439 1.00 31.68 335 SER x O 1
ATOM 1116 N N . LYS A 1 325 ? 80.106 101.215 119.539 1.00 31.95 336 LYS x N 1
ATOM 1117 C CA . LYS A 1 325 ? 79.922 102.534 120.126 1.00 31.95 336 LYS x CA 1
ATOM 1118 C C . LYS A 1 325 ? 81.200 103.360 120.159 1.00 31.95 336 LYS x C 1
ATOM 1119 O O . LYS A 1 325 ? 81.114 104.567 120.406 1.00 31.95 336 LYS x O 1
ATOM 1125 N N . LEU A 1 326 ? 82.353 102.743 119.887 1.00 27.37 337 LEU x N 1
ATOM 1126 C CA . LEU A 1 326 ? 83.688 103.308 120.118 1.00 27.37 337 LEU x CA 1
ATOM 1127 C C . LEU A 1 326 ? 83.814 103.804 121.558 1.00 27.37 337 LEU x C 1
ATOM 1128 O O . LEU A 1 326 ? 84.103 104.970 121.825 1.00 27.37 337 LEU x O 1
ATOM 1133 N N . SER A 1 327 ? 83.575 102.880 122.492 1.00 28.18 338 SER x N 1
ATOM 1134 C CA . SER A 1 327 ? 83.403 103.253 123.893 1.00 28.18 338 SER x CA 1
ATOM 1135 C C . SER A 1 327 ? 84.718 103.638 124.557 1.00 28.18 338 SER x C 1
ATOM 1136 O O . SER A 1 327 ? 84.712 104.366 125.556 1.00 28.18 338 SER x O 1
ATOM 1139 N N . LYS A 1 328 ? 85.847 103.158 124.037 1.00 27.12 339 LYS x N 1
ATOM 1140 C CA . LYS A 1 328 ? 87.130 103.462 124.657 1.00 27.12 339 LYS x CA 1
ATOM 1141 C C . LYS A 1 328 ? 87.602 104.882 124.373 1.00 27.12 339 LYS x C 1
ATOM 1142 O O . LYS A 1 328 ? 88.501 105.368 125.064 1.00 27.12 339 LYS x O 1
ATOM 1148 N N . TYR A 1 329 ? 87.032 105.550 123.374 1.00 24.36 340 TYR x N 1
ATOM 1149 C CA . TYR A 1 329 ? 87.495 106.870 122.969 1.00 24.36 340 TYR x CA 1
ATOM 1150 C C . TYR A 1 329 ? 86.649 107.961 123.613 1.00 24.36 340 TYR x C 1
ATOM 1151 O O . TYR A 1 329 ? 85.417 107.909 123.566 1.00 24.36 340 TYR x O 1
ATOM 1160 N N . SER A 1 330 ? 87.317 108.944 124.220 1.00 25.03 341 SER x N 1
ATOM 1161 C CA . SER A 1 330 ? 86.615 110.118 124.728 1.00 25.03 341 SER x CA 1
ATOM 1162 C C . SER A 1 330 ? 86.406 111.158 123.639 1.00 25.03 341 SER x C 1
ATOM 1163 O O . SER A 1 330 ? 85.353 111.800 123.583 1.00 25.03 341 SER x O 1
ATOM 1166 N N . CYS A 1 331 ? 87.404 111.348 122.782 1.00 20.36 342 CYS x N 1
ATOM 1167 C CA . CYS A 1 331 ? 87.352 112.360 121.743 1.00 20.36 342 CYS x CA 1
ATOM 1168 C C . CYS A 1 331 ? 87.916 111.782 120.458 1.00 20.36 342 CYS x C 1
ATOM 1169 O O . CYS A 1 331 ? 88.913 111.057 120.478 1.00 20.36 342 CYS x O 1
ATOM 1172 N N . ILE A 1 332 ? 87.266 112.098 119.345 1.00 18.42 343 ILE x N 1
ATOM 1173 C CA . ILE A 1 332 ? 87.685 111.668 118.019 1.00 18.42 343 ILE x CA 1
ATOM 1174 C C . ILE A 1 332 ? 87.928 112.921 117.196 1.00 18.42 343 ILE x C 1
ATOM 1175 O O . ILE A 1 332 ? 87.119 113.849 117.223 1.00 18.42 343 ILE x O 1
ATOM 1180 N N . MET A 1 333 ? 89.053 112.979 116.502 1.00 18.15 344 MET x N 1
ATOM 1181 C CA . MET A 1 333 ? 89.343 114.109 115.634 1.00 18.15 344 MET x CA 1
ATOM 1182 C C . MET A 1 333 ? 89.527 113.600 114.218 1.00 18.15 344 MET x C 1
ATOM 1183 O O . MET A 1 333 ? 90.478 112.864 113.938 1.00 18.15 344 MET x O 1
ATOM 1188 N N . ILE A 1 334 ? 88.617 113.985 113.333 1.00 19.34 345 ILE x N 1
ATOM 1189 C CA . ILE A 1 334 ? 88.724 113.651 111.921 1.00 19.34 345 ILE x CA 1
ATOM 1190 C C . ILE A 1 334 ? 89.487 114.793 111.268 1.00 19.34 345 ILE x C 1
ATOM 1191 O O . ILE A 1 334 ? 88.963 115.896 111.109 1.00 19.34 345 ILE x O 1
ATOM 1196 N N . ASP A 1 335 ? 90.734 114.532 110.910 1.00 22.00 346 ASP x N 1
ATOM 1197 C CA . ASP A 1 335 ? 91.620 115.539 110.359 1.00 22.00 346 ASP x CA 1
ATOM 1198 C C . ASP A 1 335 ? 91.689 115.348 108.852 1.00 22.00 346 ASP x C 1
ATOM 1199 O O . ASP A 1 335 ? 91.453 114.244 108.352 1.00 22.00 346 ASP x O 1
ATOM 1204 N N . GLU A 1 336 ? 91.974 116.451 108.144 1.00 25.40 347 GLU x N 1
ATOM 1205 C CA . GLU A 1 336 ? 92.046 116.507 106.677 1.00 25.40 347 GLU x CA 1
ATOM 1206 C C . GLU A 1 336 ? 90.725 116.087 106.036 1.00 25.40 347 GLU x C 1
ATOM 1207 O O . GLU A 1 336 ? 90.698 115.337 105.060 1.00 25.40 347 GLU x O 1
ATOM 1213 N N . ALA A 1 337 ? 89.617 116.575 106.598 1.00 26.58 348 ALA x N 1
ATOM 1214 C CA . ALA A 1 337 ? 88.298 116.164 106.126 1.00 26.58 348 ALA x CA 1
ATOM 1215 C C . ALA A 1 337 ? 87.939 116.808 104.794 1.00 26.58 348 ALA x C 1
ATOM 1216 O O . ALA A 1 337 ? 87.049 116.315 104.094 1.00 26.58 348 ALA x O 1
ATOM 1218 N N . HIS A 1 338 ? 88.606 117.907 104.431 1.00 28.23 349 HIS x N 1
ATOM 1219 C CA . HIS A 1 338 ? 88.382 118.533 103.132 1.00 28.23 349 HIS x CA 1
ATOM 1220 C C . HIS A 1 338 ? 88.899 117.683 101.980 1.00 28.23 349 HIS x C 1
ATOM 1221 O O . HIS A 1 338 ? 88.511 117.920 100.831 1.00 28.23 349 HIS x O 1
ATOM 1228 N N . GLU A 1 339 ? 89.790 116.725 102.258 1.00 31.81 350 GLU x N 1
ATOM 1229 C CA . GLU A 1 339 ? 90.291 115.822 101.229 1.00 31.81 350 GLU x CA 1
ATOM 1230 C C . GLU A 1 339 ? 89.185 114.922 100.691 1.00 31.81 350 GLU x C 1
ATOM 1231 O O . GLU A 1 339 ? 89.226 114.531 99.518 1.00 31.81 350 GLU x O 1
ATOM 1237 N N . ARG A 1 340 ? 88.194 114.608 101.539 1.00 30.42 351 ARG x N 1
ATOM 1238 C CA . ARG A 1 340 ? 86.970 113.876 101.182 1.00 30.42 351 ARG x CA 1
ATOM 1239 C C . ARG A 1 340 ? 87.285 112.487 100.636 1.00 30.42 351 ARG x C 1
ATOM 1240 O O . ARG A 1 340 ? 86.816 112.090 99.568 1.00 30.42 351 ARG x O 1
ATOM 1248 N N . THR A 1 341 ? 88.100 111.747 101.380 1.00 26.39 352 THR x N 1
ATOM 1249 C CA . THR A 1 341 ? 88.380 110.369 101.020 1.00 26.39 352 THR x CA 1
ATOM 1250 C C . THR A 1 341 ? 87.169 109.491 101.312 1.00 26.39 352 THR x C 1
ATOM 1251 O O . THR A 1 341 ? 86.206 109.912 101.957 1.00 26.39 352 THR x O 1
ATOM 1255 N N . LEU A 1 342 ? 87.228 108.255 100.808 1.00 25.66 353 LEU x N 1
ATOM 1256 C CA . LEU A 1 342 ? 86.130 107.312 100.993 1.00 25.66 353 LEU x CA 1
ATOM 1257 C C . LEU A 1 342 ? 85.945 106.952 102.460 1.00 25.66 353 LEU x C 1
ATOM 1258 O O . LEU A 1 342 ? 84.831 107.017 102.990 1.00 25.66 353 LEU x O 1
ATOM 1263 N N . ALA A 1 343 ? 87.039 106.589 103.134 1.00 23.59 354 ALA x N 1
ATOM 1264 C CA . ALA A 1 343 ? 86.965 106.157 104.524 1.00 23.59 354 ALA x CA 1
ATOM 1265 C C . ALA A 1 343 ? 86.557 107.290 105.454 1.00 23.59 354 ALA x C 1
ATOM 1266 O O . ALA A 1 343 ? 85.950 107.037 106.496 1.00 23.59 354 ALA x O 1
ATOM 1268 N N . THR A 1 344 ? 86.864 108.536 105.090 1.00 24.15 355 THR x N 1
ATOM 1269 C CA . THR A 1 344 ? 86.411 109.678 105.878 1.00 24.15 355 THR x CA 1
ATOM 1270 C C . THR A 1 344 ? 84.899 109.854 105.772 1.00 24.15 355 THR x C 1
ATOM 1271 O O . THR A 1 344 ? 84.236 110.159 106.769 1.00 24.15 355 THR x O 1
ATOM 1275 N N . ASP A 1 345 ? 84.338 109.622 104.579 1.00 25.98 356 ASP x N 1
ATOM 1276 C CA . ASP A 1 345 ? 82.915 109.858 104.340 1.00 25.98 356 ASP x CA 1
ATOM 1277 C C . ASP A 1 345 ? 82.034 108.891 105.122 1.00 25.98 356 ASP x C 1
ATOM 1278 O O . ASP A 1 345 ? 80.986 109.286 105.647 1.00 25.98 356 ASP x O 1
ATOM 1283 N N . ILE A 1 346 ? 82.433 107.621 105.204 1.00 22.85 357 ILE x N 1
ATOM 1284 C CA . ILE A 1 346 ? 81.663 106.650 105.976 1.00 22.85 357 ILE x CA 1
ATOM 1285 C C . ILE A 1 346 ? 81.879 106.864 107.476 1.00 22.85 357 ILE x C 1
ATOM 1286 O O . ILE A 1 346 ? 80.950 106.668 108.272 1.00 22.85 357 ILE x O 1
ATOM 1291 N N . LEU A 1 347 ? 83.070 107.328 107.880 1.00 24.25 358 LEU x N 1
ATOM 1292 C CA . LEU A 1 347 ? 83.293 107.725 109.272 1.00 24.25 358 LEU x CA 1
ATOM 1293 C C . LEU A 1 347 ? 82.389 108.876 109.693 1.00 24.25 358 LEU x C 1
ATOM 1294 O O . LEU A 1 347 ? 81.913 108.907 110.831 1.00 24.25 358 LEU x O 1
ATOM 1299 N N . ILE A 1 348 ? 82.153 109.837 108.800 1.00 26.41 359 ILE x N 1
ATOM 1300 C CA . ILE A 1 348 ? 81.204 110.903 109.104 1.00 26.41 359 ILE x CA 1
ATOM 1301 C C . ILE A 1 348 ? 79.784 110.348 109.162 1.00 26.41 359 ILE x C 1
ATOM 1302 O O . ILE A 1 348 ? 78.980 110.748 110.015 1.00 26.41 359 ILE x O 1
ATOM 1307 N N . GLY A 1 349 ? 79.472 109.380 108.298 1.00 26.24 360 GLY x N 1
ATOM 1308 C CA . GLY A 1 349 ? 78.149 108.776 108.319 1.00 26.24 360 GLY x CA 1
ATOM 1309 C C . GLY A 1 349 ? 77.911 107.891 109.529 1.00 26.24 360 GLY x C 1
ATOM 1310 O O . GLY A 1 349 ? 76.825 107.908 110.112 1.00 26.24 360 GLY x O 1
ATOM 1311 N N . LEU A 1 350 ? 78.916 107.103 109.921 1.00 24.87 361 LEU x N 1
ATOM 1312 C CA . LEU A 1 350 ? 78.745 106.195 111.053 1.00 24.87 361 LEU x CA 1
ATOM 1313 C C . LEU A 1 350 ? 78.730 106.942 112.378 1.00 24.87 361 LEU x C 1
ATOM 1314 O O . LEU A 1 350 ? 77.969 106.584 113.283 1.00 24.87 361 LEU x O 1
ATOM 1319 N N . LEU A 1 351 ? 79.566 107.973 112.519 1.00 25.09 362 LEU x N 1
ATOM 1320 C CA . LEU A 1 351 ? 79.581 108.738 113.762 1.00 25.09 362 LEU x CA 1
ATOM 1321 C C . LEU A 1 351 ? 78.335 109.598 113.921 1.00 25.09 362 LEU x C 1
ATOM 1322 O O . LEU A 1 351 ? 78.001 109.977 115.045 1.00 25.09 362 LEU x O 1
ATOM 1327 N N . LYS A 1 352 ? 77.656 109.926 112.817 1.00 28.79 363 LYS x N 1
ATOM 1328 C CA . LYS A 1 352 ? 76.392 110.656 112.890 1.00 28.79 363 LYS x CA 1
ATOM 1329 C C . LYS A 1 352 ? 75.326 109.856 113.634 1.00 28.79 363 LYS x C 1
ATOM 1330 O O . LYS A 1 352 ? 74.508 110.427 114.367 1.00 28.79 363 LYS x O 1
ATOM 1336 N N . ASP A 1 353 ? 75.341 108.530 113.484 1.00 30.86 364 ASP x N 1
ATOM 1337 C CA . ASP A 1 353 ? 74.341 107.689 114.137 1.00 30.86 364 ASP x CA 1
ATOM 1338 C C . ASP A 1 353 ? 74.606 107.555 115.634 1.00 30.86 364 ASP x C 1
ATOM 1339 O O . ASP A 1 353 ? 73.668 107.421 116.426 1.00 30.86 364 ASP x O 1
ATOM 1344 N N . ILE A 1 354 ? 75.876 107.584 116.037 1.00 29.58 365 ILE x N 1
ATOM 1345 C CA . ILE A 1 354 ? 76.254 107.248 117.407 1.00 29.58 365 ILE x CA 1
ATOM 1346 C C . ILE A 1 354 ? 76.105 108.453 118.343 1.00 29.58 365 ILE x C 1
ATOM 1347 O O . ILE A 1 354 ? 75.978 108.285 119.562 1.00 29.58 365 ILE x O 1
ATOM 1352 N N . LEU A 1 355 ? 76.090 109.670 117.797 1.00 29.68 366 LEU x N 1
ATOM 1353 C CA . LEU A 1 355 ? 75.982 110.870 118.630 1.00 29.68 366 LEU x CA 1
ATOM 1354 C C . LEU A 1 355 ? 74.703 110.995 119.465 1.00 29.68 366 LEU x C 1
ATOM 1355 O O . LEU A 1 355 ? 74.797 111.539 120.579 1.00 29.68 366 LEU x O 1
ATOM 1360 N N . PRO A 1 356 ? 73.508 110.558 119.029 1.00 31.86 367 PRO x N 1
ATOM 1361 C CA . PRO A 1 356 ? 72.418 110.442 120.012 1.00 31.86 367 PRO x CA 1
ATOM 1362 C C . PRO A 1 356 ? 72.654 109.355 121.044 1.00 31.86 367 PRO x C 1
ATOM 1363 O O . PRO A 1 356 ? 72.189 109.487 122.183 1.00 31.86 367 PRO x O 1
ATOM 1367 N N . GLN A 1 357 ? 73.365 108.288 120.680 1.00 33.41 368 GLN x N 1
ATOM 1368 C CA . GLN A 1 357 ? 73.591 107.184 121.606 1.00 33.41 368 GLN x CA 1
ATOM 1369 C C . GLN A 1 357 ? 74.612 107.552 122.676 1.00 33.41 368 GLN x C 1
ATOM 1370 O O . GLN A 1 357 ? 74.458 107.176 123.843 1.00 33.41 368 GLN x O 1
ATOM 1376 N N . ARG A 1 358 ? 75.662 108.283 122.303 1.00 29.27 369 ARG x N 1
ATOM 1377 C CA . ARG A 1 358 ? 76.678 108.715 123.258 1.00 29.27 369 ARG x CA 1
ATOM 1378 C C . ARG A 1 358 ? 76.666 110.227 123.414 1.00 29.27 369 ARG x C 1
ATOM 1379 O O . ARG A 1 358 ? 77.016 110.943 122.463 1.00 29.27 369 ARG x O 1
ATOM 1387 N N . PRO A 1 359 ? 76.292 110.761 124.579 1.00 29.94 370 PRO x N 1
ATOM 1388 C CA . PRO A 1 359 ? 76.365 112.210 124.791 1.00 29.94 370 PRO x CA 1
ATOM 1389 C C . PRO A 1 359 ? 77.728 112.723 125.230 1.00 29.94 370 PRO x C 1
ATOM 1390 O O . PRO A 1 359 ? 77.951 113.940 125.173 1.00 29.94 370 PRO x O 1
ATOM 1394 N N . THR A 1 360 ? 78.638 111.851 125.661 1.00 27.73 371 THR x N 1
ATOM 1395 C CA . THR A 1 360 ? 79.939 112.267 126.166 1.00 27.73 371 THR x CA 1
ATOM 1396 C C . THR A 1 360 ? 81.054 112.116 125.139 1.00 27.73 371 THR x C 1
ATOM 1397 O O . THR A 1 360 ? 82.224 112.331 125.474 1.00 27.73 371 THR x O 1
ATOM 1401 N N . LEU A 1 361 ? 80.727 111.757 123.904 1.00 26.16 372 LEU x N 1
ATOM 1402 C CA . LEU A 1 361 ? 81.706 111.675 122.828 1.00 26.16 372 LEU x CA 1
ATOM 1403 C C . LEU A 1 361 ? 81.702 112.990 122.065 1.00 26.16 372 LEU x C 1
ATOM 1404 O O . LEU A 1 361 ? 80.665 113.403 121.542 1.00 26.16 372 LEU x O 1
ATOM 1409 N N . LYS A 1 362 ? 82.871 113.634 122.006 1.00 23.71 373 LYS x N 1
ATOM 1410 C CA . LYS A 1 362 ? 83.040 114.890 121.230 1.00 23.71 373 LYS x CA 1
ATOM 1411 C C . LYS A 1 362 ? 83.939 114.597 120.026 1.00 23.71 373 LYS x C 1
ATOM 1412 O O . LYS A 1 362 ? 85.045 114.065 120.234 1.00 23.71 373 LYS x O 1
ATOM 1418 N N . LEU A 1 363 ? 83.467 114.919 118.819 1.00 22.15 374 LEU x N 1
ATOM 1419 C CA . LEU A 1 363 ? 84.250 114.670 117.580 1.00 22.15 374 LEU x CA 1
ATOM 1420 C C . LEU A 1 363 ? 84.573 116.013 116.919 1.00 22.15 374 LEU x C 1
ATOM 1421 O O . LEU A 1 363 ? 83.645 116.825 116.754 1.00 22.15 374 LEU x O 1
ATOM 1426 N N . LEU A 1 364 ? 85.843 116.229 116.563 1.00 20.42 375 LEU x N 1
ATOM 1427 C CA . LEU A 1 364 ? 86.265 117.512 115.940 1.00 20.42 375 LEU x CA 1
ATOM 1428 C C . LEU A 1 364 ? 86.647 117.267 114.477 1.00 20.42 375 LEU x C 1
ATOM 1429 O O . LEU A 1 364 ? 87.486 116.384 114.223 1.00 20.42 375 LEU x O 1
ATOM 1434 N N . ILE A 1 365 ? 86.046 118.035 113.566 1.00 21.34 376 ILE x N 1
ATOM 1435 C CA . ILE A 1 365 ? 86.419 118.044 112.156 1.00 21.34 376 ILE x CA 1
ATOM 1436 C C . ILE A 1 365 ? 87.427 119.164 111.950 1.00 21.34 376 ILE x C 1
ATOM 1437 O O . ILE A 1 365 ? 87.121 120.333 112.202 1.00 21.34 376 ILE x O 1
ATOM 1442 N N . SER A 1 366 ? 88.630 118.824 111.505 1.00 22.96 377 SER x N 1
ATOM 1443 C CA . SER A 1 366 ? 89.636 119.827 111.190 1.00 22.96 377 SER x CA 1
ATOM 1444 C C . SER A 1 366 ? 90.025 119.701 109.727 1.00 22.96 377 SER x C 1
ATOM 1445 O O . SER A 1 366 ? 90.231 118.592 109.229 1.00 22.96 377 SER x O 1
ATOM 1448 N N . SER A 1 367 ? 90.118 120.839 109.045 1.00 27.73 378 SER x N 1
ATOM 1449 C CA . SER A 1 367 ? 90.404 120.855 107.620 1.00 27.73 378 SER x CA 1
ATOM 1450 C C . SER A 1 367 ? 91.058 122.179 107.257 1.00 27.73 378 SER x C 1
ATOM 1451 O O . SER A 1 367 ? 91.219 123.070 108.093 1.00 27.73 378 SER x O 1
ATOM 1454 N N . ALA A 1 368 ? 91.435 122.294 105.986 1.00 33.40 379 ALA x N 1
ATOM 1455 C CA . ALA A 1 368 ? 91.910 123.553 105.435 1.00 33.40 379 ALA x CA 1
ATOM 1456 C C . ALA A 1 368 ? 90.750 124.540 105.295 1.00 33.40 379 ALA x C 1
ATOM 1457 O O . ALA A 1 368 ? 89.578 124.199 105.474 1.00 33.40 379 ALA x O 1
ATOM 1459 N N . THR A 1 369 ? 91.085 125.783 104.946 1.00 39.49 380 THR x N 1
ATOM 1460 C CA . THR A 1 369 ? 90.079 126.838 104.848 1.00 39.49 380 THR x CA 1
ATOM 1461 C C . THR A 1 369 ? 89.215 126.682 103.602 1.00 39.49 380 THR x C 1
ATOM 1462 O O . THR A 1 369 ? 89.305 127.479 102.664 1.00 39.49 380 THR x O 1
ATOM 1466 N N . MET A 1 370 ? 88.374 125.656 103.600 1.00 42.66 381 MET x N 1
ATOM 1467 C CA . MET A 1 370 ? 87.433 125.351 102.537 1.00 42.66 381 MET x CA 1
ATOM 1468 C C . MET A 1 370 ? 86.032 125.591 103.090 1.00 42.66 381 MET x C 1
ATOM 1469 O O . MET A 1 370 ? 85.853 125.737 104.302 1.00 42.66 381 MET x O 1
ATOM 1474 N N . ASN A 1 371 ? 85.044 125.684 102.195 1.00 42.68 382 ASN x N 1
ATOM 1475 C CA . ASN A 1 371 ? 83.665 125.947 102.591 1.00 42.68 382 ASN x CA 1
ATOM 1476 C C . ASN A 1 371 ? 83.117 124.800 103.434 1.00 42.68 382 ASN x C 1
ATOM 1477 O O . ASN A 1 371 ? 82.805 123.725 102.914 1.00 42.68 382 ASN x O 1
ATOM 1482 N N . ALA A 1 372 ? 82.984 125.035 104.739 1.00 36.66 383 ALA x N 1
ATOM 1483 C CA . ALA A 1 372 ? 82.505 124.034 105.679 1.00 36.66 383 ALA x CA 1
ATOM 1484 C C . ALA A 1 372 ? 81.014 124.164 105.949 1.00 36.66 383 ALA x C 1
ATOM 1485 O O . ALA A 1 372 ? 80.531 123.678 106.976 1.00 36.66 383 ALA x O 1
ATOM 1487 N N . LYS A 1 373 ? 80.282 124.834 105.058 1.00 37.85 384 LYS x N 1
ATOM 1488 C CA . LYS A 1 373 ? 78.832 124.897 105.182 1.00 37.85 384 LYS x CA 1
ATOM 1489 C C . LYS A 1 373 ? 78.206 123.530 104.944 1.00 37.85 384 LYS x C 1
ATOM 1490 O O . LYS A 1 373 ? 77.182 123.199 105.554 1.00 37.85 384 LYS x O 1
ATOM 1496 N N . LYS A 1 374 ? 78.819 122.717 104.081 1.00 37.27 385 LYS x N 1
ATOM 1497 C CA . LYS A 1 374 ? 78.293 121.386 103.796 1.00 37.27 385 LYS x CA 1
ATOM 1498 C C . LYS A 1 374 ? 78.490 120.443 104.980 1.00 37.27 385 LYS x C 1
ATOM 1499 O O . LYS A 1 374 ? 77.630 119.599 105.254 1.00 37.27 385 LYS x O 1
ATOM 1505 N N . PHE A 1 375 ? 79.620 120.565 105.686 1.00 32.39 386 PHE x N 1
ATOM 1506 C CA . PHE A 1 375 ? 79.820 119.804 106.919 1.00 32.39 386 PHE x CA 1
ATOM 1507 C C . PHE A 1 375 ? 78.876 120.269 108.017 1.00 32.39 386 PHE x C 1
ATOM 1508 O O . PHE A 1 375 ? 78.383 119.454 108.804 1.00 32.39 386 PHE x O 1
ATOM 1516 N N . SER A 1 376 ? 78.629 121.578 108.097 1.00 35.39 387 SER x N 1
ATOM 1517 C CA . SER A 1 376 ? 77.793 122.117 109.164 1.00 35.39 387 SER x CA 1
ATOM 1518 C C . SER A 1 376 ? 76.322 121.772 108.966 1.00 35.39 387 SER x C 1
ATOM 1519 O O . SER A 1 376 ? 75.593 121.615 109.950 1.00 35.39 387 SER x O 1
ATOM 1522 N N . GLU A 1 377 ? 75.870 121.659 107.713 1.00 36.67 388 GLU x N 1
ATOM 1523 C CA . GLU A 1 377 ? 74.501 121.227 107.450 1.00 36.67 388 GLU x CA 1
ATOM 1524 C C . GLU A 1 377 ? 74.284 119.773 107.848 1.00 36.67 388 GLU x C 1
ATOM 1525 O O . GLU A 1 377 ? 73.180 119.399 108.263 1.00 36.67 388 GLU x O 1
ATOM 1531 N N . PHE A 1 378 ? 75.317 118.938 107.710 1.00 32.60 389 PHE x N 1
ATOM 1532 C CA . PHE A 1 378 ? 75.165 117.510 107.975 1.00 32.60 389 PHE x CA 1
ATOM 1533 C C . PHE A 1 378 ? 74.999 117.232 109.465 1.00 32.60 389 PHE x C 1
ATOM 1534 O O . PHE A 1 378 ? 74.240 116.339 109.854 1.00 32.60 389 PHE x O 1
ATOM 1542 N N . PHE A 1 379 ? 75.703 117.981 110.311 1.00 30.99 390 PHE x N 1
ATOM 1543 C CA . PHE A 1 379 ? 75.647 117.801 111.753 1.00 30.99 390 PHE x CA 1
ATOM 1544 C C . PHE A 1 379 ? 74.654 118.737 112.433 1.00 30.99 390 PHE x C 1
ATOM 1545 O O . PHE A 1 379 ? 74.876 119.109 113.592 1.00 30.99 390 PHE x O 1
ATOM 1553 N N . ASP A 1 380 ? 73.579 119.114 111.731 1.00 40.30 391 ASP x N 1
ATOM 1554 C CA . ASP A 1 380 ? 72.446 119.891 112.246 1.00 40.30 391 ASP x CA 1
ATOM 1555 C C . ASP A 1 380 ? 72.901 121.254 112.783 1.00 40.30 391 ASP x C 1
ATOM 1556 O O . ASP A 1 380 ? 72.856 121.534 113.985 1.00 40.30 391 ASP x O 1
ATOM 1561 N N . ASN A 1 381 ? 73.394 122.066 111.836 1.00 39.49 392 ASN x N 1
ATOM 1562 C CA . ASN A 1 381 ? 73.804 123.459 112.056 1.00 39.49 392 ASN x CA 1
ATOM 1563 C C . ASN A 1 381 ? 74.953 123.544 113.061 1.00 39.49 392 ASN x C 1
ATOM 1564 O O . ASN A 1 381 ? 74.871 124.223 114.087 1.00 39.49 392 ASN x O 1
ATOM 1569 N N . CYS A 1 382 ? 76.024 122.827 112.757 1.00 34.14 393 CYS x N 1
ATOM 1570 C CA . CYS A 1 382 ? 77.171 122.762 113.647 1.00 34.14 393 CYS x CA 1
ATOM 1571 C C . CYS A 1 382 ? 77.959 124.069 113.599 1.00 34.14 393 CYS x C 1
ATOM 1572 O O . CYS A 1 382 ? 78.145 124.641 112.521 1.00 34.14 393 CYS x O 1
ATOM 1575 N N . PRO A 1 383 ? 78.425 124.570 114.744 1.00 30.62 394 PRO x N 1
ATOM 1576 C CA . PRO A 1 383 ? 79.269 125.772 114.735 1.00 30.62 394 PRO x CA 1
ATOM 1577 C C . PRO A 1 383 ? 80.645 125.507 114.146 1.00 30.62 394 PRO x C 1
ATOM 1578 O O . PRO A 1 383 ? 81.225 124.432 114.319 1.00 30.62 394 PRO x O 1
ATOM 1582 N N . ILE A 1 384 ? 81.165 126.510 113.445 1.00 28.59 395 ILE x N 1
ATOM 1583 C CA . ILE A 1 384 ? 82.441 126.427 112.747 1.00 28.59 395 ILE x CA 1
ATOM 1584 C C . ILE A 1 384 ? 83.404 127.409 113.398 1.00 28.59 395 ILE x C 1
ATOM 1585 O O . ILE A 1 384 ? 83.063 128.580 113.599 1.00 28.59 395 ILE x O 1
ATOM 1590 N N . PHE A 1 385 ? 84.600 126.935 113.730 1.00 31.52 396 PHE x N 1
ATOM 1591 C CA . PHE A 1 385 ? 85.656 127.768 114.288 1.00 31.52 396 PHE x CA 1
ATOM 1592 C C . PHE A 1 385 ? 86.727 127.967 113.227 1.00 31.52 396 PHE x C 1
ATOM 1593 O O . PHE A 1 385 ? 87.165 127.002 112.597 1.00 31.52 396 PHE x O 1
ATOM 1601 N N . ASN A 1 386 ? 87.142 129.212 113.022 1.00 33.65 397 ASN x N 1
ATOM 1602 C CA . ASN A 1 386 ? 88.135 129.536 112.010 1.00 33.65 397 ASN x CA 1
ATOM 1603 C C . ASN A 1 386 ? 89.374 130.104 112.684 1.00 33.65 397 ASN x C 1
ATOM 1604 O O . ASN A 1 386 ? 89.281 131.047 113.475 1.00 33.65 397 ASN x O 1
ATOM 1609 N N . VAL A 1 387 ? 90.524 129.524 112.372 1.00 35.40 398 VAL x N 1
ATOM 1610 C CA . VAL A 1 387 ? 91.816 130.019 112.841 1.00 35.40 398 VAL x CA 1
ATOM 1611 C C . VAL A 1 387 ? 92.416 130.870 111.728 1.00 35.40 398 VAL x C 1
ATOM 1612 O O . VAL A 1 387 ? 92.730 130.329 110.658 1.00 35.40 398 VAL x O 1
ATOM 1616 N N . PRO A 1 388 ? 92.553 132.184 111.912 1.00 39.72 399 PRO x N 1
ATOM 1617 C CA . PRO A 1 388 ? 93.192 133.013 110.883 1.00 39.72 399 PRO x CA 1
ATOM 1618 C C . PRO A 1 388 ? 94.669 132.675 110.741 1.00 39.72 399 PRO x C 1
ATOM 1619 O O . PRO A 1 388 ? 95.392 132.520 111.733 1.00 39.72 399 PRO x O 1
ATOM 1623 N N . GLY A 1 389 ? 95.112 132.562 109.493 1.00 44.42 400 GLY x N 1
ATOM 1624 C CA . GLY A 1 389 ? 96.465 132.144 109.174 1.00 44.42 400 GLY x CA 1
ATOM 1625 C C . GLY A 1 389 ? 97.285 133.303 108.635 1.00 44.42 400 GLY x C 1
ATOM 1626 O O . GLY A 1 389 ? 96.809 134.084 107.809 1.00 44.42 400 GLY x O 1
ATOM 1627 N N . ARG A 1 390 ? 98.522 133.397 109.114 1.00 44.43 401 ARG x N 1
ATOM 1628 C CA . ARG A 1 390 ? 99.448 134.436 108.683 1.00 44.43 401 ARG x CA 1
ATOM 1629 C C . ARG A 1 390 ? 100.203 133.908 107.470 1.00 44.43 401 ARG x C 1
ATOM 1630 O O . ARG A 1 390 ? 101.072 133.042 107.600 1.00 44.43 401 ARG x O 1
ATOM 1638 N N . ARG A 1 391 ? 99.872 134.424 106.291 1.00 44.68 402 ARG x N 1
ATOM 1639 C CA . ARG A 1 391 ? 100.501 133.976 105.060 1.00 44.68 402 ARG x CA 1
ATOM 1640 C C . ARG A 1 391 ? 100.990 135.197 104.294 1.00 44.68 402 ARG x C 1
ATOM 1641 O O . ARG A 1 391 ? 100.437 136.292 104.410 1.00 44.68 402 ARG x O 1
ATOM 1649 N N . TYR A 1 392 ? 102.031 134.990 103.502 1.00 39.83 403 TYR x N 1
ATOM 1650 C CA . TYR A 1 392 ? 102.681 136.007 102.704 1.00 39.83 403 TYR x CA 1
ATOM 1651 C C . TYR A 1 392 ? 102.303 135.833 101.238 1.00 39.83 403 TYR x C 1
ATOM 1652 O O . TYR A 1 392 ? 101.974 134.722 100.807 1.00 39.83 403 TYR x O 1
ATOM 1661 N N . PRO A 1 393 ? 102.306 136.909 100.444 1.00 38.16 404 PRO x N 1
ATOM 1662 C CA . PRO A 1 393 ? 101.894 136.778 99.042 1.00 38.16 404 PRO x CA 1
ATOM 1663 C C . PRO A 1 393 ? 102.918 136.019 98.215 1.00 38.16 404 PRO x C 1
ATOM 1664 O O . PRO A 1 393 ? 104.127 136.190 98.376 1.00 38.16 404 PRO x O 1
ATOM 1668 N N . VAL A 1 394 ? 102.416 135.167 97.325 1.00 31.15 405 VAL x N 1
ATOM 1669 C CA . VAL A 1 394 ? 103.247 134.341 96.460 1.00 31.15 405 VAL x CA 1
ATOM 1670 C C . VAL A 1 394 ? 103.126 134.842 95.028 1.00 31.15 405 VAL x C 1
ATOM 1671 O O . VAL A 1 394 ? 102.026 135.151 94.553 1.00 31.15 405 VAL x O 1
ATOM 1675 N N . ASP A 1 395 ? 104.265 134.982 94.364 1.00 31.27 406 ASP x N 1
ATOM 1676 C CA . ASP A 1 395 ? 104.275 135.256 92.939 1.00 31.27 406 ASP x CA 1
ATOM 1677 C C . ASP A 1 395 ? 104.107 133.938 92.197 1.00 31.27 406 ASP x C 1
ATOM 1678 O O . ASP A 1 395 ? 104.838 132.975 92.445 1.00 31.27 406 ASP x O 1
ATOM 1683 N N . ILE A 1 396 ? 103.143 133.895 91.283 1.00 29.29 407 ILE x N 1
ATOM 1684 C CA . ILE A 1 396 ? 102.750 132.661 90.614 1.00 29.29 407 ILE x CA 1
ATOM 1685 C C . ILE A 1 396 ? 103.112 132.773 89.144 1.00 29.29 407 ILE x C 1
ATOM 1686 O O . ILE A 1 396 ? 102.638 133.682 88.457 1.00 29.29 407 ILE x O 1
ATOM 1691 N N . HIS A 1 397 ? 103.911 131.826 88.656 1.00 31.57 408 HIS x N 1
ATOM 1692 C CA . HIS A 1 397 ? 104.528 131.904 87.341 1.00 31.57 408 HIS x CA 1
ATOM 1693 C C . HIS A 1 397 ? 103.950 130.838 86.420 1.00 31.57 408 HIS x C 1
ATOM 1694 O O . HIS A 1 397 ? 103.691 129.710 86.849 1.00 31.57 408 HIS x O 1
ATOM 1701 N N . TYR A 1 398 ? 103.758 131.201 85.152 1.00 32.28 409 TYR x N 1
ATOM 1702 C CA . TYR A 1 398 ? 103.135 130.350 84.146 1.00 32.28 409 TYR x CA 1
ATOM 1703 C C . TYR A 1 398 ? 104.056 130.219 82.942 1.00 32.28 409 TYR x C 1
ATOM 1704 O O . TYR A 1 398 ? 104.854 131.115 82.668 1.00 32.28 409 TYR x O 1
ATOM 1713 N N . THR A 1 399 ? 103.974 129.095 82.237 1.00 33.38 410 THR x N 1
ATOM 1714 C CA . THR A 1 399 ? 104.721 128.953 80.991 1.00 33.38 410 THR x CA 1
ATOM 1715 C C . THR A 1 399 ? 104.060 129.715 79.843 1.00 33.38 410 THR x C 1
ATOM 1716 O O . THR A 1 399 ? 102.847 129.945 79.843 1.00 33.38 410 THR x O 1
ATOM 1720 N N . LEU A 1 400 ? 104.881 130.122 78.866 1.00 37.31 411 LEU x N 1
ATOM 1721 C CA . LEU A 1 400 ? 104.365 130.724 77.637 1.00 37.31 411 LEU x CA 1
ATOM 1722 C C . LEU A 1 400 ? 103.537 129.733 76.828 1.00 37.31 411 LEU x C 1
ATOM 1723 O O . LEU A 1 400 ? 102.446 130.066 76.350 1.00 37.31 411 LEU x O 1
ATOM 1728 N N . GLN A 1 401 ? 104.047 128.524 76.654 1.00 40.26 412 GLN x N 1
ATOM 1729 C CA . GLN A 1 401 ? 103.434 127.457 75.883 1.00 40.26 412 GLN x CA 1
ATOM 1730 C C . GLN A 1 401 ? 103.401 126.204 76.745 1.00 40.26 412 GLN x C 1
ATOM 1731 O O . GLN A 1 401 ? 104.184 126.082 77.692 1.00 40.26 412 GLN x O 1
ATOM 1737 N N . PRO A 1 402 ? 102.496 125.266 76.462 1.00 39.54 413 PRO x N 1
ATOM 1738 C CA . PRO A 1 402 ? 102.519 123.992 77.189 1.00 39.54 413 PRO x CA 1
ATOM 1739 C C . PRO A 1 402 ? 103.759 123.177 76.855 1.00 39.54 413 PRO x C 1
ATOM 1740 O O . PRO A 1 402 ? 104.297 123.239 75.748 1.00 39.54 413 PRO x O 1
ATOM 1744 N N . GLU A 1 403 ? 104.213 122.411 77.842 1.00 42.82 414 GLU x N 1
ATOM 1745 C CA . GLU A 1 403 ? 105.483 121.706 77.771 1.00 42.82 414 GLU x CA 1
ATOM 1746 C C . GLU A 1 403 ? 105.281 120.276 77.299 1.00 42.82 414 GLU x C 1
ATOM 1747 O O . GLU A 1 403 ? 104.314 119.613 77.686 1.00 42.82 414 GLU x O 1
ATOM 1753 N N . ALA A 1 404 ? 106.198 119.812 76.448 1.00 40.50 415 ALA x N 1
ATOM 1754 C CA . ALA A 1 404 ? 106.152 118.429 75.987 1.00 40.50 415 ALA x CA 1
ATOM 1755 C C . ALA A 1 404 ? 106.444 117.458 77.122 1.00 40.50 415 ALA x C 1
ATOM 1756 O O . ALA A 1 404 ? 105.777 116.425 77.248 1.00 40.50 415 ALA x O 1
ATOM 1758 N N . ASN A 1 405 ? 107.433 117.770 77.955 1.00 40.02 416 ASN x N 1
ATOM 1759 C CA . ASN A 1 405 ? 107.755 116.976 79.134 1.00 40.02 416 ASN x CA 1
ATOM 1760 C C . ASN A 1 405 ? 107.802 117.901 80.341 1.00 40.02 416 ASN x C 1
ATOM 1761 O O . ASN A 1 405 ? 108.666 118.780 80.414 1.00 40.02 416 ASN x O 1
ATOM 1766 N N . TYR A 1 406 ? 106.869 117.715 81.282 1.00 35.31 417 TYR x N 1
ATOM 1767 C CA . TYR A 1 406 ? 106.894 118.540 82.486 1.00 35.31 417 TYR x CA 1
ATOM 1768 C C . TYR A 1 406 ? 108.008 118.113 83.430 1.00 35.31 417 TYR x C 1
ATOM 1769 O O . TYR A 1 406 ? 108.451 118.908 84.265 1.00 35.31 417 TYR x O 1
ATOM 1778 N N . ILE A 1 407 ? 108.427 116.846 83.352 1.00 36.42 418 ILE x N 1
ATOM 1779 C CA . ILE A 1 407 ? 109.482 116.342 84.227 1.00 36.42 418 ILE x CA 1
ATOM 1780 C C . ILE A 1 407 ? 110.808 117.019 83.906 1.00 36.42 418 ILE x C 1
ATOM 1781 O O . ILE A 1 407 ? 111.548 117.427 84.808 1.00 36.42 418 ILE x O 1
ATOM 1786 N N . HIS A 1 408 ? 111.120 117.165 82.617 1.00 40.73 419 HIS x N 1
ATOM 1787 C CA . HIS A 1 408 ? 112.323 117.886 82.218 1.00 40.73 419 HIS x CA 1
ATOM 1788 C C . HIS A 1 408 ? 112.204 119.374 82.520 1.00 40.73 419 HIS x C 1
ATOM 1789 O O . HIS A 1 408 ? 113.204 120.032 82.831 1.00 40.73 419 HIS x O 1
ATOM 1796 N N . ALA A 1 409 ? 110.995 119.927 82.410 1.00 35.29 420 ALA x N 1
ATOM 1797 C CA . ALA A 1 409 ? 110.781 121.330 82.752 1.00 35.29 420 ALA x CA 1
ATOM 1798 C C . ALA A 1 409 ? 110.902 121.564 84.254 1.00 35.29 420 ALA x C 1
ATOM 1799 O O . ALA A 1 409 ? 111.354 122.630 84.687 1.00 35.29 420 ALA x O 1
ATOM 1801 N N . ALA A 1 410 ? 110.500 120.583 85.065 1.00 33.48 421 ALA x N 1
ATOM 1802 C CA . ALA A 1 410 ? 110.589 120.741 86.514 1.00 33.48 421 ALA x CA 1
ATOM 1803 C C . ALA A 1 410 ? 112.026 120.632 87.003 1.00 33.48 421 ALA x C 1
ATOM 1804 O O . ALA A 1 410 ? 112.407 121.309 87.963 1.00 33.48 421 ALA x O 1
ATOM 1806 N N . ILE A 1 411 ? 112.828 119.766 86.374 1.00 36.09 422 ILE x N 1
ATOM 1807 C CA . ILE A 1 411 ? 114.239 119.631 86.731 1.00 36.09 422 ILE x CA 1
ATOM 1808 C C . ILE A 1 411 ? 115.002 120.907 86.391 1.00 36.09 422 ILE x C 1
ATOM 1809 O O . ILE A 1 411 ? 115.841 121.375 87.172 1.00 36.09 422 ILE x O 1
ATOM 1814 N N . THR A 1 412 ? 114.696 121.508 85.239 1.00 38.31 423 THR x N 1
ATOM 1815 C CA . THR A 1 412 ? 115.353 122.742 84.824 1.00 38.31 423 THR x CA 1
ATOM 1816 C C . THR A 1 412 ? 114.958 123.914 85.717 1.00 38.31 423 THR x C 1
ATOM 1817 O O . THR A 1 412 ? 115.784 124.794 85.991 1.00 38.31 423 THR x O 1
ATOM 1821 N N . THR A 1 413 ? 113.714 123.923 86.200 1.00 35.78 424 THR x N 1
ATOM 1822 C CA . THR A 1 413 ? 113.250 124.985 87.086 1.00 35.78 424 THR x CA 1
ATOM 1823 C C . THR A 1 413 ? 113.950 124.926 88.443 1.00 35.78 424 THR x C 1
ATOM 1824 O O . THR A 1 413 ? 114.149 125.967 89.077 1.00 35.78 424 THR x O 1
ATOM 1828 N N . ILE A 1 414 ? 114.350 123.729 88.890 1.00 36.58 425 ILE x N 1
ATOM 1829 C CA . ILE A 1 414 ? 115.117 123.597 90.130 1.00 36.58 425 ILE x CA 1
ATOM 1830 C C . ILE A 1 414 ? 116.470 124.283 89.996 1.00 36.58 425 ILE x C 1
ATOM 1831 O O . ILE A 1 414 ? 116.915 124.998 90.902 1.00 36.58 425 ILE x O 1
ATOM 1836 N N . PHE A 1 415 ? 117.117 124.125 88.839 1.00 42.82 426 PHE x N 1
ATOM 1837 C CA . PHE A 1 415 ? 118.470 124.637 88.652 1.00 42.82 426 PHE x CA 1
ATOM 1838 C C . PHE A 1 415 ? 118.490 126.150 88.481 1.00 42.82 426 PHE x C 1
ATOM 1839 O O . PHE A 1 415 ? 119.407 126.817 88.972 1.00 42.82 426 PHE x O 1
ATOM 1847 N N . GLN A 1 416 ? 117.496 126.713 87.788 1.00 42.37 427 GLN x N 1
ATOM 1848 C CA . GLN A 1 416 ? 117.445 128.165 87.645 1.00 42.37 427 GLN x CA 1
ATOM 1849 C C . GLN A 1 416 ? 117.096 128.845 88.965 1.00 42.37 427 GLN x C 1
ATOM 1850 O O . GLN A 1 416 ? 117.431 130.016 89.161 1.00 42.37 427 GLN x O 1
ATOM 1856 N N . ILE A 1 417 ? 116.430 128.134 89.876 1.00 37.35 428 ILE x N 1
ATOM 1857 C CA . ILE A 1 417 ? 116.299 128.624 91.242 1.00 37.35 428 ILE x CA 1
ATOM 1858 C C . ILE A 1 417 ? 117.605 128.425 92.005 1.00 37.35 428 ILE x C 1
ATOM 1859 O O . ILE A 1 417 ? 118.047 129.313 92.742 1.00 37.35 428 ILE x O 1
ATOM 1864 N N . HIS A 1 418 ? 118.255 127.272 91.816 1.00 42.21 429 HIS x N 1
ATOM 1865 C CA . HIS A 1 418 ? 119.419 126.911 92.622 1.00 42.21 429 HIS x CA 1
ATOM 1866 C C . HIS A 1 418 ? 120.614 127.807 92.318 1.00 42.21 429 HIS x C 1
ATOM 1867 O O . HIS A 1 418 ? 121.317 128.254 93.233 1.00 42.21 429 HIS x O 1
ATOM 1874 N N . THR A 1 419 ? 120.855 128.089 91.041 1.00 43.34 430 THR x N 1
ATOM 1875 C CA . THR A 1 419 ? 122.054 128.829 90.667 1.00 43.34 430 THR x CA 1
ATOM 1876 C C . THR A 1 419 ? 121.875 130.338 90.808 1.00 43.34 430 THR x C 1
ATOM 1877 O O . THR A 1 419 ? 122.825 131.039 91.173 1.00 43.34 430 THR x O 1
ATOM 1881 N N . THR A 1 420 ? 120.683 130.860 90.529 1.00 43.94 431 THR x N 1
ATOM 1882 C CA . THR A 1 420 ? 120.494 132.298 90.391 1.00 43.94 431 THR x CA 1
ATOM 1883 C C . THR A 1 420 ? 119.788 132.946 91.578 1.00 43.94 431 THR x C 1
ATOM 1884 O O . THR A 1 420 ? 119.434 134.125 91.494 1.00 43.94 431 THR x O 1
ATOM 1888 N N . GLN A 1 421 ? 119.569 132.222 92.671 1.00 43.61 432 GLN x N 1
ATOM 1889 C CA . GLN A 1 421 ? 118.927 132.800 93.843 1.00 43.61 432 GLN x CA 1
ATOM 1890 C C . GLN A 1 421 ? 119.809 132.618 95.070 1.00 43.61 432 GLN x C 1
ATOM 1891 O O . GLN A 1 421 ? 120.790 131.868 95.053 1.00 43.61 432 GLN x O 1
ATOM 1897 N N . SER A 1 422 ? 119.446 133.319 96.141 1.00 45.96 433 SER x N 1
ATOM 1898 C CA . SER A 1 422 ? 120.257 133.387 97.350 1.00 45.96 433 SER x CA 1
ATOM 1899 C C . SER A 1 422 ? 119.653 132.526 98.452 1.00 45.96 433 SER x C 1
ATOM 1900 O O . SER A 1 422 ? 118.438 132.552 98.674 1.00 45.96 433 SER x O 1
ATOM 1903 N N . LEU A 1 423 ? 120.508 131.774 99.136 1.00 44.45 434 LEU x N 1
ATOM 1904 C CA . LEU A 1 423 ? 120.097 130.974 100.278 1.00 44.45 434 LEU x CA 1
ATOM 1905 C C . LEU A 1 423 ? 119.746 131.881 101.459 1.00 44.45 434 LEU x C 1
ATOM 1906 O O . LEU A 1 423 ? 120.291 132.980 101.586 1.00 44.45 434 LEU x O 1
ATOM 1911 N N . PRO A 1 424 ? 118.831 131.448 102.351 1.00 42.22 435 PRO x N 1
ATOM 1912 C CA . PRO A 1 424 ? 118.069 130.192 102.418 1.00 42.22 435 PRO x CA 1
ATOM 1913 C C . PRO A 1 424 ? 116.721 130.200 101.689 1.00 42.22 435 PRO x C 1
ATOM 1914 O O . PRO A 1 424 ? 115.857 131.041 101.935 1.00 42.22 435 PRO x O 1
ATOM 1918 N N . GLY A 1 425 ? 116.567 129.254 100.767 1.00 36.45 436 GLY x N 1
ATOM 1919 C CA . GLY A 1 425 ? 115.291 129.001 100.131 1.00 36.45 436 GLY x CA 1
ATOM 1920 C C . GLY A 1 425 ? 115.165 127.556 99.702 1.00 36.45 436 GLY x C 1
ATOM 1921 O O . GLY A 1 425 ? 115.988 127.071 98.924 1.00 36.45 436 GLY x O 1
ATOM 1922 N N . ASP A 1 426 ? 114.142 126.861 100.185 1.00 31.78 437 ASP x N 1
ATOM 1923 C CA . ASP A 1 426 ? 113.954 125.447 99.891 1.00 31.78 437 ASP x CA 1
ATOM 1924 C C . ASP A 1 426 ? 112.903 125.267 98.805 1.00 31.78 437 ASP x C 1
ATOM 1925 O O . ASP A 1 426 ? 111.933 126.025 98.733 1.00 31.78 437 ASP x O 1
ATOM 1930 N N . ILE A 1 427 ? 113.103 124.256 97.965 1.00 25.99 438 ILE x N 1
ATOM 1931 C CA . ILE A 1 427 ? 112.255 124.001 96.806 1.00 25.99 438 ILE x CA 1
ATOM 1932 C C . ILE A 1 427 ? 111.343 122.820 97.114 1.00 25.99 438 ILE x C 1
ATOM 1933 O O . ILE A 1 427 ? 111.806 121.775 97.585 1.00 25.99 438 ILE x O 1
ATOM 1938 N N . LEU A 1 428 ? 110.049 122.986 96.854 1.00 20.30 439 LEU x N 1
ATOM 1939 C CA . LEU A 1 428 ? 109.064 121.920 96.977 1.00 20.30 439 LEU x CA 1
ATOM 1940 C C . LEU A 1 428 ? 108.516 121.594 95.594 1.00 20.30 439 LEU x C 1
ATOM 1941 O O . LEU A 1 428 ? 107.925 122.458 94.940 1.00 20.30 439 LEU x O 1
ATOM 1946 N N . VAL A 1 429 ? 108.708 120.355 95.153 1.00 20.07 440 VAL x N 1
ATOM 1947 C CA . VAL A 1 429 ? 108.269 119.904 93.837 1.00 20.07 440 VAL x CA 1
ATOM 1948 C C . VAL A 1 429 ? 107.185 118.854 94.033 1.00 20.07 440 VAL x C 1
ATOM 1949 O O . VAL A 1 429 ? 107.367 117.905 94.804 1.00 20.07 440 VAL x O 1
ATOM 1953 N N . PHE A 1 430 ? 106.056 119.027 93.346 1.00 20.86 441 PHE x N 1
ATOM 1954 C CA . PHE A 1 430 ? 104.921 118.114 93.448 1.00 20.86 441 PHE x CA 1
ATOM 1955 C C . PHE A 1 430 ? 104.947 117.135 92.282 1.00 20.86 441 PHE x C 1
ATOM 1956 O O . PHE A 1 430 ? 104.680 117.512 91.140 1.00 20.86 441 PHE x O 1
ATOM 1964 N N . LEU A 1 431 ? 105.235 115.873 92.573 1.00 25.52 442 LEU x N 1
ATOM 1965 C CA . LEU A 1 431 ? 105.264 114.828 91.563 1.00 25.52 442 LEU x CA 1
ATOM 1966 C C . LEU A 1 431 ? 104.130 113.844 91.821 1.00 25.52 442 LEU x C 1
ATOM 1967 O O . LEU A 1 431 ? 103.553 113.813 92.909 1.00 25.52 442 LEU x O 1
ATOM 1972 N N . THR A 1 432 ? 103.794 113.057 90.797 1.00 29.87 443 THR x N 1
ATOM 1973 C CA . THR A 1 432 ? 102.573 112.258 90.846 1.00 29.87 443 THR x CA 1
ATOM 1974 C C . THR A 1 432 ? 102.737 111.027 91.730 1.00 29.87 443 THR x C 1
ATOM 1975 O O . THR A 1 432 ? 101.982 110.836 92.690 1.00 29.87 443 THR x O 1
ATOM 1979 N N . GLY A 1 433 ? 103.715 110.173 91.418 1.00 30.34 444 GLY x N 1
ATOM 1980 C CA . GLY A 1 433 ? 103.877 108.919 92.115 1.00 30.34 444 GLY x CA 1
ATOM 1981 C C . GLY A 1 433 ? 105.332 108.671 92.474 1.00 30.34 444 GLY x C 1
ATOM 1982 O O . GLY A 1 433 ? 106.231 109.394 92.046 1.00 30.34 444 GLY x O 1
ATOM 1983 N N . GLN A 1 434 ? 105.541 107.613 93.266 1.00 33.35 445 GLN x N 1
ATOM 1984 C CA . GLN A 1 434 ? 106.880 107.260 93.731 1.00 33.35 445 GLN x CA 1
ATOM 1985 C C . GLN A 1 434 ? 107.779 106.786 92.595 1.00 33.35 445 GLN x C 1
ATOM 1986 O O . GLN A 1 434 ? 109.007 106.839 92.718 1.00 33.35 445 GLN x O 1
ATOM 1992 N N . GLU A 1 435 ? 107.195 106.308 91.497 1.00 36.35 446 GLU x N 1
ATOM 1993 C CA . GLU A 1 435 ? 107.996 105.872 90.362 1.00 36.35 446 GLU x CA 1
ATOM 1994 C C . GLU A 1 435 ? 108.614 107.064 89.638 1.00 36.35 446 GLU x C 1
ATOM 1995 O O . GLU A 1 435 ? 109.756 106.992 89.174 1.00 36.35 446 GLU x O 1
ATOM 2001 N N . GLU A 1 436 ? 107.871 108.170 89.530 1.00 36.00 447 GLU x N 1
ATOM 2002 C CA . GLU A 1 436 ? 108.425 109.371 88.912 1.00 36.00 447 GLU x CA 1
ATOM 2003 C C . GLU A 1 436 ? 109.357 110.122 89.852 1.00 36.00 447 GLU x C 1
ATOM 2004 O O . GLU A 1 436 ? 110.238 110.848 89.382 1.00 36.00 447 GLU x O 1
ATOM 2010 N N . ILE A 1 437 ? 109.157 109.996 91.167 1.00 32.39 448 ILE x N 1
ATOM 2011 C CA . ILE A 1 437 ? 110.042 110.659 92.123 1.00 32.39 448 ILE x CA 1
ATOM 2012 C C . ILE A 1 437 ? 111.438 110.051 92.078 1.00 32.39 448 ILE x C 1
ATOM 2013 O O . ILE A 1 437 ? 112.444 110.771 92.065 1.00 32.39 448 ILE x O 1
ATOM 2018 N N . GLU A 1 438 ? 111.524 108.721 92.011 1.00 36.70 449 GLU x N 1
ATOM 2019 C CA . GLU A 1 438 ? 112.825 108.064 92.022 1.00 36.70 449 GLU x CA 1
ATOM 2020 C C . GLU A 1 438 ? 113.555 108.237 90.694 1.00 36.70 449 GLU x C 1
ATOM 2021 O O . GLU A 1 438 ? 114.788 108.295 90.667 1.00 36.70 449 GLU x O 1
ATOM 2027 N N . ARG A 1 439 ? 112.817 108.311 89.582 1.00 36.31 450 ARG x N 1
ATOM 2028 C CA . ARG A 1 439 ? 113.447 108.646 88.307 1.00 36.31 450 ARG x CA 1
ATOM 2029 C C . ARG A 1 439 ? 113.947 110.083 88.297 1.00 36.31 450 ARG x C 1
ATOM 2030 O O . ARG A 1 439 ? 114.992 110.379 87.705 1.00 36.31 450 ARG x O 1
ATOM 2038 N N . THR A 1 440 ? 113.203 110.992 88.926 1.00 35.75 451 THR x N 1
ATOM 2039 C CA . THR A 1 440 ? 113.631 112.383 88.994 1.00 35.75 451 THR x CA 1
ATOM 2040 C C . THR A 1 440 ? 114.819 112.540 89.934 1.00 35.75 451 THR x C 1
ATOM 2041 O O . THR A 1 440 ? 115.748 113.299 89.641 1.00 35.75 451 THR x O 1
ATOM 2045 N N . LYS A 1 441 ? 114.817 111.801 91.049 1.00 37.26 452 LYS x N 1
ATOM 2046 C CA . LYS A 1 441 ? 115.877 111.920 92.048 1.00 37.26 452 LYS x CA 1
ATOM 2047 C C . LYS A 1 441 ? 117.218 111.419 91.521 1.00 37.26 452 LYS x C 1
ATOM 2048 O O . LYS A 1 441 ? 118.250 112.062 91.739 1.00 37.26 452 LYS x O 1
ATOM 2054 N N . THR A 1 442 ? 117.226 110.281 90.821 1.00 40.77 453 THR x N 1
ATOM 2055 C CA . THR A 1 442 ? 118.481 109.774 90.272 1.00 40.77 453 THR x CA 1
ATOM 2056 C C . THR A 1 442 ? 118.970 110.624 89.108 1.00 40.77 453 THR x C 1
ATOM 2057 O O . THR A 1 442 ? 120.180 110.718 88.882 1.00 40.77 453 THR x O 1
ATOM 2061 N N . LYS A 1 443 ? 118.053 111.233 88.353 1.00 43.31 454 LYS x N 1
ATOM 2062 C CA . LYS A 1 443 ? 118.455 112.208 87.344 1.00 43.31 454 LYS x CA 1
ATOM 2063 C C . LYS A 1 443 ? 119.014 113.469 87.990 1.00 43.31 454 LYS x C 1
ATOM 2064 O O . LYS A 1 443 ? 120.000 114.039 87.507 1.00 43.31 454 LYS x O 1
ATOM 2070 N N . LEU A 1 444 ? 118.405 113.910 89.091 1.00 40.45 455 LEU x N 1
ATOM 2071 C CA . LEU A 1 444 ? 118.837 115.142 89.740 1.00 40.45 455 LEU x CA 1
ATOM 2072 C C . LEU A 1 444 ? 120.137 114.931 90.508 1.00 40.45 455 LEU x C 1
ATOM 2073 O O . LEU A 1 444 ? 120.943 115.860 90.626 1.00 40.45 455 LEU x O 1
ATOM 2078 N N . GLU A 1 445 ? 120.357 113.720 91.030 1.00 46.82 456 GLU x N 1
ATOM 2079 C CA . GLU A 1 445 ? 121.651 113.371 91.614 1.00 46.82 456 GLU x CA 1
ATOM 2080 C C . GLU A 1 445 ? 122.738 113.260 90.551 1.00 46.82 456 GLU x C 1
ATOM 2081 O O . GLU A 1 445 ? 123.909 113.545 90.826 1.00 46.82 456 GLU x O 1
ATOM 2087 N N . GLU A 1 446 ? 122.375 112.818 89.342 1.00 49.85 457 GLU x N 1
ATOM 2088 C CA . GLU A 1 446 ? 123.357 112.614 88.278 1.00 49.85 457 GLU x CA 1
ATOM 2089 C C . GLU A 1 446 ? 123.934 113.938 87.790 1.00 49.85 457 GLU x C 1
ATOM 2090 O O . GLU A 1 446 ? 125.125 114.029 87.473 1.00 49.85 457 GLU x O 1
ATOM 2096 N N . ILE A 1 447 ? 123.102 114.978 87.730 1.00 52.52 458 ILE x N 1
ATOM 2097 C CA . ILE A 1 447 ? 123.568 116.280 87.266 1.00 52.52 458 ILE x CA 1
ATOM 2098 C C . ILE A 1 447 ? 124.444 116.954 88.316 1.00 52.52 458 ILE x C 1
ATOM 2099 O O . ILE A 1 447 ? 125.450 117.586 87.980 1.00 52.52 458 ILE x O 1
ATOM 2104 N N . MET A 1 448 ? 124.109 116.795 89.599 1.00 55.53 459 MET x N 1
ATOM 2105 C CA . MET A 1 448 ? 124.901 117.398 90.671 1.00 55.53 459 MET x CA 1
ATOM 2106 C C . MET A 1 448 ? 126.281 116.768 90.792 1.00 55.53 459 MET x C 1
ATOM 2107 O O . MET A 1 448 ? 127.220 117.422 91.261 1.00 55.53 459 MET x O 1
ATOM 2112 N N . SER A 1 449 ? 126.422 115.504 90.389 1.00 58.6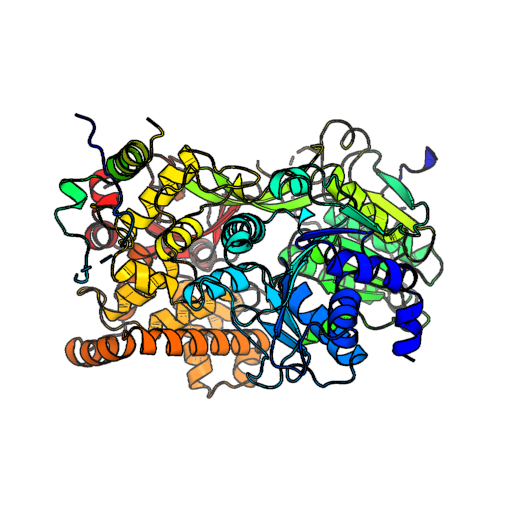3 460 SER x N 1
ATOM 2113 C CA . SER A 1 449 ? 127.744 114.890 90.337 1.00 58.63 460 SER x CA 1
ATOM 2114 C C . SER A 1 449 ? 128.592 115.507 89.232 1.00 58.63 460 SER x C 1
ATOM 2115 O O . SER A 1 449 ? 129.811 115.645 89.379 1.00 58.63 460 SER x O 1
ATOM 2118 N N . LYS A 1 450 ? 127.959 115.878 88.118 1.00 62.85 461 LYS x N 1
ATOM 2119 C CA . LYS A 1 450 ? 128.688 116.498 87.018 1.00 62.85 461 LYS x CA 1
ATOM 2120 C C . LYS A 1 450 ? 129.077 117.934 87.350 1.00 62.85 461 LYS x C 1
ATOM 2121 O O . LYS A 1 450 ? 130.163 118.389 86.972 1.00 62.85 461 LYS x O 1
ATOM 2127 N N . LEU A 1 451 ? 128.201 118.665 88.046 1.00 64.30 462 LEU x N 1
ATOM 2128 C CA . LEU A 1 451 ? 128.513 120.035 88.449 1.00 64.30 462 LEU x CA 1
ATOM 2129 C C . LEU A 1 451 ? 129.643 120.073 89.472 1.00 64.30 462 LEU x C 1
ATOM 2130 O O . LEU A 1 451 ? 130.565 120.892 89.360 1.00 64.30 462 LEU x O 1
ATOM 2135 N N . GLY A 1 452 ? 129.588 119.195 90.471 1.00 71.48 463 GLY x N 1
ATOM 2136 C CA . GLY A 1 452 ? 130.698 119.045 91.398 1.00 71.48 463 GLY x CA 1
ATOM 2137 C C . GLY A 1 452 ? 130.846 120.192 92.382 1.00 71.48 463 GLY x C 1
ATOM 2138 O O . GLY A 1 452 ? 129.891 120.602 93.052 1.00 71.48 463 GLY x O 1
ATOM 2139 N N . SER A 1 453 ? 132.079 120.702 92.477 1.00 74.43 464 SER x N 1
ATOM 2140 C CA . SER A 1 453 ? 132.448 121.617 93.555 1.00 74.43 464 SER x CA 1
ATOM 2141 C C . SER A 1 453 ? 131.845 123.005 93.372 1.00 74.43 464 SER x C 1
ATOM 2142 O O . SER A 1 453 ? 131.620 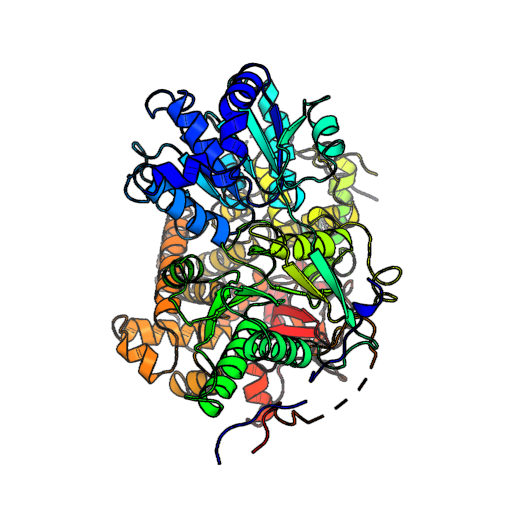123.719 94.357 1.00 74.43 464 SER x O 1
ATOM 2145 N N . ARG A 1 454 ? 131.618 123.421 92.120 1.00 75.58 465 ARG x N 1
ATOM 2146 C CA . ARG A 1 454 ? 131.178 124.790 91.848 1.00 75.58 465 ARG x CA 1
ATOM 2147 C C . ARG A 1 454 ? 129.764 125.049 92.364 1.00 75.58 465 ARG x C 1
ATOM 2148 O O . ARG A 1 454 ? 129.524 126.041 93.063 1.00 75.58 465 ARG x O 1
ATOM 2156 N N . THR A 1 455 ? 128.825 124.170 92.038 1.00 68.15 466 THR x N 1
ATOM 2157 C CA . THR A 1 455 ? 127.446 124.344 92.467 1.00 68.15 466 THR x CA 1
ATOM 2158 C C . THR A 1 455 ? 127.311 123.958 93.940 1.00 68.15 466 THR x C 1
ATOM 2159 O O . THR A 1 455 ? 127.990 123.052 94.429 1.00 68.15 466 THR x O 1
ATOM 2163 N N . LYS A 1 456 ? 126.440 124.675 94.654 1.00 56.51 467 LYS x N 1
ATOM 2164 C CA . LYS A 1 456 ? 126.228 124.442 96.077 1.00 56.51 467 LYS x CA 1
ATOM 2165 C C . LYS A 1 456 ? 125.550 123.098 96.317 1.00 56.51 467 LYS x C 1
ATOM 2166 O O . LYS A 1 456 ? 124.955 122.509 95.416 1.00 56.51 467 LYS x O 1
ATOM 2172 N N . GLN A 1 457 ? 125.672 122.605 97.548 1.00 50.37 468 GLN x N 1
ATOM 2173 C CA . GLN A 1 457 ? 125.198 121.268 97.894 1.00 50.37 468 GLN x CA 1
ATOM 2174 C C . GLN A 1 457 ? 123.672 121.204 97.895 1.00 50.37 468 GLN x C 1
ATOM 2175 O O . GLN A 1 457 ? 123.006 122.034 98.520 1.00 50.37 468 GLN x O 1
ATOM 2181 N N . MET A 1 458 ? 123.129 120.215 97.191 1.00 42.09 469 MET x N 1
ATOM 2182 C CA . MET A 1 458 ? 121.694 119.989 97.087 1.00 42.09 469 MET x CA 1
ATOM 2183 C C . MET A 1 458 ? 121.303 118.771 97.913 1.00 42.09 469 MET x C 1
ATOM 2184 O O . MET A 1 458 ? 121.924 117.710 97.790 1.00 42.09 469 MET x O 1
ATOM 2189 N N . ILE A 1 459 ? 120.280 118.923 98.747 1.00 34.07 470 ILE x N 1
ATOM 2190 C CA . ILE A 1 459 ? 119.756 117.835 99.564 1.00 34.07 470 ILE x CA 1
ATOM 2191 C C . ILE A 1 459 ? 118.400 117.437 98.996 1.00 34.07 470 ILE x C 1
ATOM 2192 O O . ILE A 1 459 ? 117.447 118.221 99.036 1.00 34.07 470 ILE x O 1
ATOM 2197 N N . ILE A 1 460 ? 118.304 116.219 98.476 1.00 32.44 471 ILE x N 1
ATOM 2198 C CA . ILE A 1 460 ? 117.106 115.742 97.797 1.00 32.44 471 ILE x CA 1
ATOM 2199 C C . ILE A 1 460 ? 116.401 114.743 98.706 1.00 32.44 471 ILE x C 1
ATOM 2200 O O . ILE A 1 460 ? 116.933 113.660 98.977 1.00 32.44 471 ILE x O 1
ATOM 2205 N N . THR A 1 461 ? 115.204 115.094 99.170 1.00 30.39 472 THR x N 1
ATOM 2206 C CA . THR A 1 461 ? 114.439 114.238 100.069 1.00 30.39 472 THR x CA 1
ATOM 2207 C C . THR A 1 461 ? 113.137 113.816 99.402 1.00 30.39 472 THR x C 1
ATOM 2208 O O . THR A 1 461 ? 112.300 114.680 99.090 1.00 30.39 472 THR x O 1
ATOM 2212 N N . PRO A 1 462 ? 112.910 112.523 99.169 1.00 28.58 473 PRO x N 1
ATOM 2213 C CA . PRO A 1 462 ? 111.637 112.078 98.588 1.00 28.58 473 PRO x CA 1
ATOM 2214 C C . PRO A 1 462 ? 110.544 111.866 99.626 1.00 28.58 473 PRO x C 1
ATOM 2215 O O . PRO A 1 462 ? 110.788 111.414 100.747 1.00 28.58 473 PRO x O 1
ATOM 2219 N N . ILE A 1 463 ? 109.320 112.223 99.244 1.00 28.42 474 ILE x N 1
ATOM 2220 C CA . ILE A 1 463 ? 108.120 111.964 100.036 1.00 28.42 474 ILE x CA 1
ATOM 2221 C C . ILE A 1 463 ? 107.111 111.262 99.138 1.00 28.42 474 ILE x C 1
ATOM 2222 O O . ILE A 1 463 ? 106.707 111.811 98.107 1.00 28.42 474 ILE x O 1
ATOM 2227 N N . TYR A 1 464 ? 106.691 110.062 99.531 1.00 30.82 475 TYR x N 1
ATOM 2228 C CA . TYR A 1 464 ? 105.656 109.337 98.806 1.00 30.82 475 TYR x CA 1
ATOM 2229 C C . TYR A 1 464 ? 104.906 108.427 99.770 1.00 30.82 475 TYR x C 1
ATOM 2230 O O . TYR A 1 464 ? 105.088 108.496 100.988 1.00 30.82 475 TYR x O 1
ATOM 2239 N N . ALA A 1 465 ? 104.048 107.571 99.205 1.00 31.71 476 ALA x N 1
ATOM 2240 C CA . ALA A 1 465 ? 103.020 106.891 99.992 1.00 31.71 476 ALA x CA 1
ATOM 2241 C C . ALA A 1 465 ? 103.603 105.785 100.866 1.00 31.71 476 ALA x C 1
ATOM 2242 O O . ALA A 1 465 ? 103.340 105.734 102.073 1.00 31.71 476 ALA x O 1
ATOM 2244 N N . ASN A 1 466 ? 104.385 104.880 100.280 1.00 33.41 477 ASN x N 1
ATOM 2245 C CA . ASN A 1 466 ? 104.982 103.773 101.027 1.00 33.41 477 ASN x CA 1
ATOM 2246 C C . ASN A 1 466 ? 106.413 104.077 101.449 1.00 33.41 477 ASN x C 1
ATOM 2247 O O . ASN A 1 466 ? 107.291 103.210 101.397 1.00 33.41 477 ASN x O 1
ATOM 2252 N N . LEU A 1 467 ? 106.656 105.327 101.838 1.00 33.18 478 LEU x N 1
ATOM 2253 C CA . LEU A 1 467 ? 107.974 105.755 102.283 1.00 33.18 478 LEU x CA 1
ATOM 2254 C C . LEU A 1 467 ? 108.338 105.069 103.599 1.00 33.18 478 LEU x C 1
ATOM 2255 O O . LEU A 1 467 ? 107.504 104.988 104.506 1.00 33.18 478 LEU x O 1
ATOM 2260 N N . PRO A 1 468 ? 109.559 104.551 103.724 1.00 35.77 479 PRO x N 1
ATOM 2261 C CA . PRO A 1 468 ? 109.963 103.886 104.967 1.00 35.77 479 PRO x CA 1
ATOM 2262 C C . PRO A 1 468 ? 110.121 104.867 106.119 1.00 35.77 479 PRO x C 1
ATOM 2263 O O . PRO A 1 468 ? 110.257 106.077 105.933 1.00 35.77 479 PRO x O 1
ATOM 2267 N N . GLN A 1 469 ? 110.114 104.304 107.331 1.00 37.91 480 GLN x N 1
ATOM 2268 C CA . GLN A 1 469 ? 110.061 105.104 108.553 1.00 37.91 480 GLN x CA 1
ATOM 2269 C C . GLN A 1 469 ? 111.356 105.877 108.783 1.00 37.91 480 GLN x C 1
ATOM 2270 O O . GLN A 1 469 ? 111.329 107.001 109.295 1.00 37.91 480 GLN x O 1
ATOM 2276 N N . GLU A 1 470 ? 112.498 105.291 108.415 1.00 38.89 481 GLU x N 1
ATOM 2277 C CA . GLU A 1 470 ? 113.768 105.987 108.589 1.00 38.89 481 GLU x CA 1
ATOM 2278 C C . GLU A 1 470 ? 113.934 107.124 107.586 1.00 38.89 481 GLU x C 1
ATOM 2279 O O . GLU A 1 470 ? 114.642 108.097 107.870 1.00 38.89 481 GLU x O 1
ATOM 2285 N N . GLN A 1 471 ? 113.294 107.024 106.419 1.00 39.09 482 GLN x N 1
ATOM 2286 C CA . GLN A 1 471 ? 113.352 108.107 105.445 1.00 39.09 482 GLN x CA 1
ATOM 2287 C C . GLN A 1 471 ? 112.462 109.277 105.849 1.00 39.09 482 GLN x C 1
ATOM 2288 O O . GLN A 1 471 ? 112.698 110.410 105.418 1.00 39.09 482 GLN x O 1
ATOM 2294 N N . GLN A 1 472 ? 111.429 109.020 106.659 1.00 36.19 483 GLN x N 1
ATOM 2295 C CA . GLN A 1 472 ? 110.505 110.074 107.068 1.00 36.19 483 GLN x CA 1
ATOM 2296 C C . GLN A 1 472 ? 111.143 111.052 108.046 1.00 36.19 483 GLN x C 1
ATOM 2297 O O . GLN A 1 472 ? 110.663 112.181 108.188 1.00 36.19 483 GLN x O 1
ATOM 2303 N N . LEU A 1 473 ? 112.189 110.635 108.757 1.00 37.67 484 LEU x N 1
ATOM 2304 C CA . LEU A 1 473 ? 112.893 111.570 109.628 1.00 37.67 484 LEU x CA 1
ATOM 2305 C C . LEU A 1 473 ? 113.781 112.519 108.834 1.00 37.67 484 LEU x C 1
ATOM 2306 O O . LEU A 1 473 ? 114.084 113.618 109.309 1.00 37.67 484 LEU x O 1
ATOM 2311 N N . LYS A 1 474 ? 114.204 112.111 107.634 1.00 37.86 485 LYS x N 1
ATOM 2312 C CA . LYS A 1 474 ? 115.136 112.910 106.843 1.00 37.86 485 LYS x CA 1
ATOM 2313 C C . LYS A 1 474 ? 114.496 114.187 106.313 1.00 37.86 485 LYS x C 1
ATOM 2314 O O . LYS A 1 474 ? 115.190 115.194 106.128 1.00 37.86 485 LYS x O 1
ATOM 2320 N N . ILE A 1 475 ? 113.188 114.167 106.059 1.00 34.98 486 ILE x N 1
ATOM 2321 C CA . ILE A 1 475 ? 112.544 115.286 105.380 1.00 34.98 486 ILE x CA 1
ATOM 2322 C C . ILE A 1 475 ? 112.321 116.463 106.325 1.00 34.98 486 ILE x C 1
ATOM 2323 O O . ILE A 1 475 ? 112.208 117.610 105.877 1.00 34.98 486 ILE x O 1
ATOM 2328 N N . PHE A 1 476 ? 112.254 116.217 107.631 1.00 33.86 487 PHE x N 1
ATOM 2329 C CA . PHE A 1 476 ? 112.009 117.278 108.599 1.00 33.86 487 PHE x CA 1
ATOM 2330 C C . PHE A 1 476 ? 113.276 117.814 109.245 1.00 33.86 487 PHE x C 1
ATOM 2331 O O . PHE A 1 476 ? 113.186 118.685 110.116 1.00 33.86 487 PHE x O 1
ATOM 2339 N N . 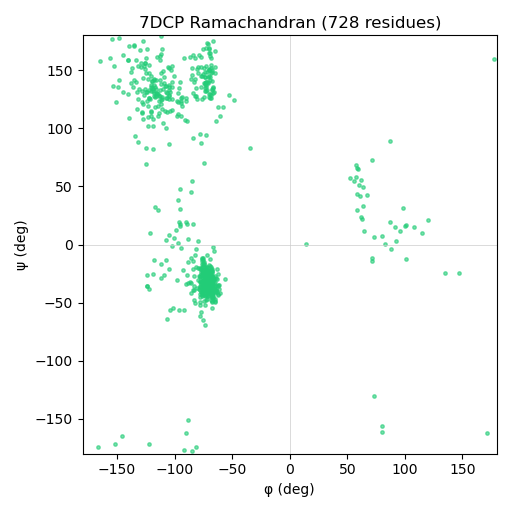GLN A 1 477 ? 114.444 117.311 108.862 1.00 37.99 488 GLN x N 1
ATOM 2340 C CA . GLN A 1 477 ? 115.683 117.795 109.448 1.00 37.99 488 GLN x CA 1
ATOM 2341 C C . GLN A 1 477 ? 116.002 119.196 108.932 1.00 37.99 488 GLN x C 1
ATOM 2342 O O . GLN A 1 477 ? 115.785 119.486 107.751 1.00 37.99 488 GLN x O 1
ATOM 2348 N N . PRO A 1 478 ? 116.488 120.090 109.796 1.00 40.46 489 PRO x N 1
ATOM 2349 C CA . PRO A 1 478 ? 116.900 121.422 109.333 1.00 40.46 489 PRO x CA 1
ATOM 2350 C C . PRO A 1 478 ? 118.131 121.320 108.447 1.00 40.46 489 PRO x C 1
ATOM 2351 O O . PRO A 1 478 ? 119.090 120.620 108.776 1.00 40.46 489 PRO x O 1
ATOM 2355 N N . THR A 1 479 ? 118.087 122.009 107.311 1.00 44.68 490 THR x N 1
ATOM 2356 C CA . THR A 1 479 ? 119.168 121.905 106.345 1.00 44.68 490 THR x CA 1
ATOM 2357 C C . THR A 1 479 ? 120.403 122.659 106.844 1.00 44.68 490 THR x C 1
ATOM 2358 O O . THR A 1 479 ? 120.276 123.676 107.535 1.00 44.68 490 THR x O 1
ATOM 2362 N N . PRO A 1 480 ? 121.602 122.147 106.575 1.00 50.56 491 PRO x N 1
ATOM 2363 C CA . PRO A 1 480 ? 122.820 122.839 107.009 1.00 50.56 491 PRO x CA 1
ATOM 2364 C C . PRO A 1 480 ? 123.055 124.124 106.233 1.00 50.56 491 PRO x C 1
ATOM 2365 O O . PRO A 1 480 ? 122.405 124.410 105.225 1.00 50.56 491 PRO x O 1
ATOM 2369 N N . GLU A 1 481 ? 124.001 124.911 106.743 1.00 60.55 492 GLU x N 1
ATOM 2370 C CA . GLU A 1 481 ? 124.427 126.126 106.064 1.00 60.55 492 GLU x CA 1
ATOM 2371 C C . GLU A 1 481 ? 125.088 125.790 104.731 1.00 60.55 492 GLU x C 1
ATOM 2372 O O . GLU A 1 481 ? 125.673 124.716 104.557 1.00 60.55 492 GLU x O 1
ATOM 2378 N N . ASN A 1 482 ? 124.916 126.704 103.768 1.00 57.11 493 ASN x N 1
ATOM 2379 C CA . ASN A 1 482 ? 125.398 126.608 102.388 1.00 57.11 493 ASN x CA 1
ATOM 2380 C C . ASN A 1 482 ? 124.794 125.428 101.630 1.00 57.11 493 ASN x C 1
ATOM 2381 O O . ASN A 1 482 ? 125.383 124.952 100.655 1.00 57.11 493 ASN x O 1
ATOM 2386 N N . CYS A 1 483 ? 123.627 124.944 102.053 1.00 50.06 494 CYS x N 1
ATOM 2387 C CA . CYS A 1 483 ? 122.944 123.837 101.403 1.00 50.06 494 CYS x CA 1
ATOM 2388 C C . CYS A 1 483 ? 121.506 124.225 101.082 1.00 50.06 494 CYS x C 1
ATOM 2389 O O . CYS A 1 483 ? 120.852 124.933 101.852 1.00 50.06 494 CYS x O 1
ATOM 2392 N N . ARG A 1 484 ? 121.018 123.744 99.942 1.00 38.07 495 ARG x N 1
ATOM 2393 C CA . ARG A 1 484 ? 119.641 123.956 99.517 1.00 38.07 495 ARG x CA 1
ATOM 2394 C C . ARG A 1 484 ? 118.899 122.627 99.514 1.00 38.07 495 ARG x C 1
ATOM 2395 O O . ARG A 1 484 ? 119.362 121.655 98.908 1.00 38.07 495 ARG x O 1
ATOM 2403 N N . LYS A 1 485 ? 117.754 122.589 100.188 1.00 29.93 496 LYS x N 1
ATOM 2404 C CA . LYS A 1 485 ? 116.912 121.402 100.219 1.00 29.93 496 LYS x CA 1
ATOM 2405 C C . LYS A 1 485 ? 115.915 121.443 99.069 1.00 29.93 496 LYS x C 1
ATOM 2406 O O . LYS A 1 485 ? 115.182 122.424 98.912 1.00 29.93 496 LYS x O 1
ATOM 2412 N N . VAL A 1 486 ? 115.891 120.383 98.269 1.00 25.06 497 VAL x N 1
ATOM 2413 C CA . VAL A 1 486 ? 114.923 120.224 97.191 1.00 25.06 497 VAL x CA 1
ATOM 2414 C C . VAL A 1 486 ? 114.044 119.036 97.547 1.00 25.06 497 VAL x C 1
ATOM 2415 O O . VAL A 1 486 ? 114.498 117.886 97.524 1.00 25.06 497 VAL x O 1
ATOM 2419 N N . VAL A 1 487 ? 112.783 119.305 97.867 1.00 22.97 498 VAL x N 1
ATOM 2420 C CA . VAL A 1 487 ? 111.857 118.286 98.343 1.00 22.97 498 VAL x CA 1
ATOM 2421 C C . VAL A 1 487 ? 111.022 117.800 97.167 1.00 22.97 498 VAL x C 1
ATOM 2422 O O . VAL A 1 487 ? 110.343 118.594 96.506 1.00 22.97 498 VAL x O 1
ATOM 2426 N N . LEU A 1 488 ? 111.077 116.499 96.906 1.00 24.72 499 LEU x N 1
ATOM 2427 C CA . LEU A 1 488 ? 110.280 115.852 95.870 1.00 24.72 499 LEU x CA 1
ATOM 2428 C C . LEU A 1 488 ? 109.146 115.103 96.557 1.00 24.72 499 LEU x C 1
ATOM 2429 O O . LEU A 1 488 ? 109.387 114.142 97.292 1.00 24.72 499 LEU x O 1
ATOM 2434 N N . ALA A 1 489 ? 107.909 115.532 96.321 1.00 25.71 500 ALA x N 1
ATOM 2435 C CA . ALA A 1 489 ? 106.792 115.035 97.107 1.00 25.71 500 ALA x CA 1
ATOM 2436 C C . ALA A 1 489 ? 105.570 114.802 96.232 1.00 25.71 500 ALA x C 1
ATOM 2437 O O . ALA A 1 489 ? 105.453 115.337 95.129 1.00 25.71 500 ALA x O 1
ATOM 2439 N N . THR A 1 490 ? 104.674 113.960 96.734 1.00 27.07 501 THR x N 1
ATOM 2440 C CA . THR A 1 490 ? 103.323 113.817 96.213 1.00 27.07 501 THR x CA 1
ATOM 2441 C C . THR A 1 490 ? 102.412 114.805 96.943 1.00 27.07 501 THR x C 1
ATOM 2442 O O . THR A 1 490 ? 102.881 115.761 97.564 1.00 27.07 501 THR x O 1
ATOM 2446 N N . ASN A 1 491 ? 101.096 114.582 96.883 1.00 27.92 502 ASN x N 1
ATOM 2447 C CA . ASN A 1 491 ? 100.085 115.421 97.521 1.00 27.92 502 ASN x CA 1
ATOM 2448 C C . ASN A 1 491 ? 100.123 115.396 99.048 1.00 27.92 502 ASN x C 1
ATOM 2449 O O . ASN A 1 491 ? 99.296 116.077 99.662 1.00 27.92 502 ASN x O 1
ATOM 2454 N N . ILE A 1 492 ? 101.006 114.610 99.668 1.00 28.25 503 ILE x N 1
ATOM 2455 C CA . ILE A 1 492 ? 101.115 114.587 101.123 1.00 28.25 503 ILE x CA 1
ATOM 2456 C C . ILE A 1 492 ? 101.631 115.927 101.635 1.00 28.25 503 ILE x C 1
ATOM 2457 O O . ILE A 1 492 ? 101.179 116.433 102.670 1.00 28.25 503 ILE x O 1
ATOM 2462 N N . ALA A 1 493 ? 102.566 116.537 100.901 1.00 26.72 504 ALA x N 1
ATOM 2463 C CA . ALA A 1 493 ? 103.114 117.830 101.294 1.00 26.72 504 ALA x CA 1
ATOM 2464 C C . ALA A 1 493 ? 102.167 118.983 100.999 1.00 26.72 504 ALA x C 1
ATOM 2465 O O . ALA A 1 493 ? 102.416 120.101 101.462 1.00 26.72 504 ALA x O 1
ATOM 2467 N N . GLU A 1 494 ? 101.114 118.743 100.215 1.00 27.14 505 GLU x N 1
ATOM 2468 C CA . GLU A 1 494 ? 100.150 119.793 99.900 1.00 27.14 505 GLU x CA 1
ATOM 2469 C C . GLU A 1 494 ? 99.359 120.213 101.132 1.00 27.14 505 GLU x C 1
ATOM 2470 O O . GLU A 1 494 ? 99.305 121.399 101.475 1.00 27.14 505 GLU x O 1
ATOM 2476 N N . THR A 1 495 ? 98.725 119.258 101.800 1.00 29.01 506 THR x N 1
ATOM 2477 C CA . THR A 1 495 ? 97.828 119.542 102.914 1.00 29.01 506 THR x CA 1
ATOM 2478 C C . THR A 1 495 ? 98.197 118.829 104.206 1.00 29.01 506 THR x C 1
ATOM 2479 O O . THR A 1 495 ? 97.987 119.383 105.285 1.00 29.01 506 THR x O 1
ATOM 2483 N N . SER A 1 496 ? 98.710 117.599 104.129 1.00 28.82 507 SER x N 1
ATOM 2484 C CA . SER A 1 496 ? 98.831 116.769 105.326 1.00 28.82 507 SER x CA 1
ATOM 2485 C C . SER A 1 496 ? 99.995 117.199 106.211 1.00 28.82 507 SER x C 1
ATOM 2486 O O . SER A 1 496 ? 99.864 117.235 107.439 1.00 28.82 507 SER x O 1
ATOM 2489 N N . LEU A 1 497 ? 101.142 117.516 105.618 1.00 30.54 508 LEU x N 1
ATOM 2490 C CA . LEU A 1 497 ? 102.314 117.911 106.384 1.00 30.54 508 LEU x CA 1
ATOM 2491 C C . LEU A 1 497 ? 102.990 119.100 105.719 1.00 30.54 508 LEU x C 1
ATOM 2492 O O . LEU A 1 497 ? 102.906 119.282 104.503 1.00 30.54 508 LEU x O 1
ATOM 2497 N N . THR A 1 498 ? 103.664 119.910 106.534 1.00 35.03 509 THR x N 1
ATOM 2498 C CA . THR A 1 498 ? 104.400 121.072 106.057 1.00 35.03 509 THR x CA 1
ATOM 2499 C C . THR A 1 498 ? 105.883 120.888 106.327 1.00 35.03 509 THR x C 1
ATOM 2500 O O . THR A 1 498 ? 106.275 120.501 107.432 1.00 35.03 509 THR x O 1
ATOM 2504 N N . ILE A 1 499 ? 106.696 121.176 105.321 1.00 34.72 510 ILE x N 1
ATOM 2505 C CA . ILE A 1 499 ? 108.143 121.216 105.470 1.00 34.72 510 ILE x CA 1
ATOM 2506 C C . ILE A 1 499 ? 108.536 122.655 105.767 1.00 34.72 510 ILE x C 1
ATOM 2507 O O . ILE A 1 499 ? 108.133 123.578 105.050 1.00 34.72 510 ILE x O 1
ATOM 2512 N N . ASP A 1 500 ? 109.292 122.852 106.842 1.00 40.40 511 ASP x N 1
ATOM 2513 C CA . ASP A 1 500 ? 109.655 124.196 107.265 1.00 40.40 511 ASP x CA 1
ATOM 2514 C C . ASP A 1 500 ? 110.712 124.781 106.334 1.00 40.40 511 ASP x C 1
ATOM 2515 O O . ASP A 1 500 ? 111.650 124.095 105.920 1.00 40.40 511 ASP x O 1
ATOM 2520 N N . GLY A 1 501 ? 110.549 126.059 106.001 1.00 33.00 512 GLY x N 1
ATOM 2521 C CA . GLY A 1 501 ? 111.532 126.780 105.221 1.00 33.00 512 GLY x CA 1
ATOM 2522 C C . GLY A 1 501 ? 111.341 126.771 103.721 1.00 33.00 512 GLY x C 1
ATOM 2523 O O . GLY A 1 501 ? 112.279 127.128 103.000 1.00 33.00 512 GLY x O 1
ATOM 2524 N N . ILE A 1 502 ? 110.166 126.383 103.224 1.00 29.76 513 ILE x N 1
ATOM 2525 C CA . ILE A 1 502 ? 109.932 126.354 101.783 1.00 29.76 513 ILE x CA 1
ATOM 2526 C C . ILE A 1 502 ? 109.758 127.774 101.261 1.00 29.76 513 ILE x C 1
ATOM 2527 O O . ILE A 1 502 ? 108.941 128.548 101.774 1.00 29.76 513 ILE x O 1
ATOM 2532 N N . ARG A 1 503 ? 110.538 128.124 100.236 1.00 31.18 514 ARG x N 1
ATOM 2533 C CA . ARG A 1 503 ? 110.419 129.406 99.560 1.00 31.18 514 ARG x CA 1
ATOM 2534 C C . ARG A 1 503 ? 110.050 129.295 98.092 1.00 31.18 514 ARG x C 1
ATOM 2535 O O . ARG A 1 503 ? 109.689 130.310 97.490 1.00 31.18 514 ARG x O 1
ATOM 2543 N N . TYR A 1 504 ? 110.141 128.111 97.496 1.00 28.23 515 TYR x N 1
ATOM 2544 C CA . TYR A 1 504 ? 109.853 127.921 96.083 1.00 28.23 515 TYR x CA 1
ATOM 2545 C C . TYR A 1 504 ? 109.017 126.666 95.903 1.00 28.23 515 TYR x C 1
ATOM 2546 O O . TYR A 1 504 ? 109.296 125.633 96.517 1.00 28.23 515 TYR x O 1
ATOM 2555 N N . VAL A 1 505 ? 107.983 126.762 95.071 1.00 22.40 516 VAL x N 1
ATOM 2556 C CA . VAL A 1 505 ? 107.090 125.646 94.778 1.00 22.40 516 VAL x CA 1
ATOM 2557 C C . VAL A 1 505 ? 107.032 125.468 93.268 1.00 22.40 516 VAL x C 1
ATOM 2558 O O . VAL A 1 505 ? 106.799 126.433 92.535 1.00 22.40 516 VAL x O 1
ATOM 2562 N N . ILE A 1 506 ? 107.259 124.242 92.803 1.00 22.34 517 ILE x N 1
ATOM 2563 C CA . ILE A 1 506 ? 107.141 123.893 91.393 1.00 22.34 517 ILE x CA 1
ATOM 2564 C C . ILE A 1 506 ? 105.950 122.958 91.244 1.00 22.34 517 ILE x C 1
ATOM 2565 O O . ILE A 1 506 ? 105.919 121.881 91.849 1.00 22.34 517 ILE x O 1
ATOM 2570 N N . ASP A 1 507 ? 104.972 123.367 90.441 1.00 23.48 518 ASP x N 1
ATOM 2571 C CA . ASP A 1 507 ? 103.692 122.666 90.344 1.00 23.48 518 ASP x CA 1
ATOM 2572 C C . ASP A 1 507 ? 103.420 122.251 88.905 1.00 23.48 518 ASP x C 1
ATOM 2573 O O . ASP A 1 507 ? 103.020 123.090 88.079 1.00 23.48 518 ASP x O 1
ATOM 2578 N N . PRO A 1 508 ? 103.624 120.980 88.554 1.00 24.21 519 PRO x N 1
ATOM 2579 C CA . PRO A 1 508 ? 103.174 120.514 87.233 1.00 24.21 519 PRO x CA 1
ATOM 2580 C C . PRO A 1 508 ? 101.663 120.451 87.093 1.00 24.21 519 PRO x C 1
ATOM 2581 O O . PRO A 1 508 ? 101.137 120.756 86.017 1.00 24.21 519 PRO x O 1
ATOM 2585 N N . GLY A 1 509 ? 100.952 120.051 88.139 1.00 25.49 520 GLY x N 1
ATOM 2586 C CA . GLY A 1 509 ? 99.510 120.066 88.131 1.00 25.49 520 GLY x CA 1
ATOM 2587 C C . GLY A 1 509 ? 98.819 118.755 87.829 1.00 25.49 520 GLY x C 1
ATOM 2588 O O . GLY A 1 509 ? 97.731 118.776 87.246 1.00 25.49 520 GLY x O 1
ATOM 2589 N N . PHE A 1 510 ? 99.407 117.621 88.200 1.00 27.06 521 PHE x N 1
ATOM 2590 C CA . PHE A 1 510 ? 98.794 116.315 88.006 1.00 27.06 521 PHE x CA 1
ATOM 2591 C C . PHE A 1 510 ? 98.663 115.580 89.332 1.00 27.06 521 PHE x C 1
ATOM 2592 O O . PHE A 1 510 ? 99.544 115.668 90.193 1.00 27.06 521 PHE x O 1
ATOM 2600 N N . VAL A 1 511 ? 97.558 114.856 89.487 1.00 27.10 522 VAL x N 1
ATOM 2601 C CA . VAL A 1 511 ? 97.328 113.962 90.616 1.00 27.10 522 VAL x CA 1
ATOM 2602 C C . VAL A 1 511 ? 97.084 112.563 90.071 1.00 27.10 522 VAL x C 1
ATOM 2603 O O . VAL A 1 511 ? 96.221 112.371 89.207 1.00 27.10 522 VAL x O 1
ATOM 2607 N N . LYS A 1 512 ? 97.850 111.596 90.562 1.00 28.15 523 LYS x N 1
ATOM 2608 C CA . LYS A 1 512 ? 97.590 110.198 90.262 1.00 28.15 523 LYS x CA 1
ATOM 2609 C C . LYS A 1 512 ? 96.484 109.692 91.180 1.00 28.15 523 LYS x C 1
ATOM 2610 O O . LYS A 1 512 ? 96.566 109.848 92.402 1.00 28.15 523 LYS x O 1
ATOM 2616 N N . GLU A 1 513 ? 95.445 109.096 90.597 1.00 33.07 524 GLU x N 1
ATOM 2617 C CA . GLU A 1 513 ? 94.279 108.688 91.370 1.00 33.07 524 GLU x CA 1
ATOM 2618 C C . GLU A 1 513 ? 93.702 107.392 90.817 1.00 33.07 524 GLU x C 1
ATOM 2619 O O . GLU A 1 513 ? 93.990 106.984 89.690 1.00 33.07 524 GLU x O 1
ATOM 2625 N N . ASN A 1 514 ? 92.874 106.750 91.638 1.00 34.90 525 ASN x N 1
ATOM 2626 C CA . ASN A 1 514 ? 92.149 105.543 91.259 1.00 34.90 525 ASN x CA 1
ATOM 2627 C C . ASN A 1 514 ? 90.733 105.923 90.852 1.00 34.90 525 ASN x C 1
ATOM 2628 O O . ASN A 1 514 ? 90.006 106.546 91.633 1.00 34.90 525 ASN x O 1
ATOM 2633 N N . SER A 1 515 ? 90.341 105.550 89.638 1.00 35.64 526 SER x N 1
ATOM 2634 C CA . SER A 1 515 ? 89.022 105.863 89.112 1.00 35.64 526 SER x CA 1
ATOM 2635 C C . SER A 1 515 ? 88.266 104.573 88.844 1.00 35.64 526 SER x C 1
ATOM 2636 O O . SER A 1 515 ? 88.773 103.685 88.152 1.00 35.64 526 SER x O 1
ATOM 2639 N N . TYR A 1 516 ? 87.053 104.478 89.378 1.00 41.23 527 TYR x N 1
ATOM 2640 C CA . TYR A 1 516 ? 86.194 103.319 89.187 1.00 41.23 527 TYR x CA 1
ATOM 2641 C C . TYR A 1 516 ? 84.987 103.719 88.354 1.00 41.23 527 TYR x C 1
ATOM 2642 O O . TYR A 1 516 ? 84.302 104.694 88.675 1.00 41.23 527 TYR x O 1
ATOM 2651 N N . VAL A 1 517 ? 84.734 102.971 87.292 1.00 45.96 528 VAL x N 1
ATOM 2652 C CA . VAL A 1 517 ? 83.582 103.182 86.422 1.00 45.96 528 VAL x CA 1
ATOM 2653 C C . VAL A 1 517 ? 82.584 102.050 86.664 1.00 45.96 528 VAL x C 1
ATOM 2654 O O . VAL A 1 517 ? 82.966 100.872 86.631 1.00 45.96 528 VAL x O 1
ATOM 2658 N N . PRO A 1 518 ? 81.320 102.358 86.971 1.00 49.04 529 PRO x N 1
ATOM 2659 C CA . PRO A 1 518 ? 80.392 101.295 87.397 1.00 49.04 529 PRO x CA 1
ATOM 2660 C C . PRO A 1 518 ? 79.910 100.416 86.261 1.00 49.04 529 PRO x C 1
ATOM 2661 O O . PRO A 1 518 ? 79.691 99.216 86.468 1.00 49.04 529 PRO x O 1
ATOM 2665 N N . SER A 1 519 ? 79.701 100.992 85.074 1.00 50.08 530 SER x N 1
ATOM 2666 C CA . SER A 1 519 ? 79.206 100.221 83.938 1.00 50.08 530 SER x CA 1
ATOM 2667 C C . SER A 1 519 ? 80.237 99.205 83.466 1.00 50.08 530 SER x C 1
ATOM 2668 O O . SER A 1 519 ? 79.921 98.026 83.278 1.00 50.08 530 SER x O 1
ATOM 2671 N N . THR A 1 520 ? 81.483 99.644 83.277 1.00 50.50 531 THR x N 1
ATOM 2672 C CA . THR A 1 520 ? 82.547 98.716 82.910 1.00 50.50 531 THR x CA 1
ATOM 2673 C C . THR A 1 520 ? 82.938 97.834 84.094 1.00 50.50 531 THR x C 1
ATOM 2674 O O . THR A 1 520 ? 83.243 96.648 83.913 1.00 50.50 531 THR x O 1
ATOM 2678 N N . GLY A 1 521 ? 82.899 98.379 85.309 1.00 46.16 532 GLY x N 1
ATOM 2679 C CA . GLY A 1 521 ? 83.082 97.578 86.504 1.00 46.16 532 GLY x CA 1
ATOM 2680 C C . GLY A 1 521 ? 84.510 97.369 86.949 1.00 46.16 532 GLY x C 1
ATOM 2681 O O . GLY A 1 521 ? 84.774 96.438 87.715 1.00 46.16 532 GLY x O 1
ATOM 2682 N N . MET A 1 522 ? 85.441 98.207 86.501 1.00 46.81 533 MET x N 1
ATOM 2683 C CA . MET A 1 522 ? 86.847 98.055 86.843 1.00 46.81 533 MET x CA 1
ATOM 2684 C C . MET A 1 522 ? 87.439 99.375 87.313 1.00 46.81 533 MET x C 1
ATOM 2685 O O . MET A 1 522 ? 86.970 100.457 86.946 1.00 46.81 533 MET x O 1
ATOM 2690 N N . THR A 1 523 ? 88.477 99.266 88.138 1.00 36.84 534 THR x N 1
ATOM 2691 C CA . THR A 1 523 ? 89.222 100.414 88.632 1.00 36.84 534 THR x CA 1
ATOM 2692 C C . THR A 1 523 ? 90.535 100.548 87.867 1.00 36.84 534 THR x C 1
ATOM 2693 O O . THR A 1 523 ? 91.172 99.546 87.523 1.00 36.84 534 THR x O 1
ATOM 2697 N N . GLN A 1 524 ? 90.900 101.785 87.544 1.00 31.24 535 GLN x N 1
ATOM 2698 C CA . GLN A 1 524 ? 92.138 102.086 86.846 1.00 31.24 535 GLN x CA 1
ATOM 2699 C C . GLN A 1 524 ? 92.971 103.052 87.671 1.00 31.24 535 GLN x C 1
ATOM 2700 O O . GLN A 1 524 ? 92.433 103.899 88.388 1.00 31.24 535 GLN x O 1
ATOM 2706 N N . LEU A 1 525 ? 94.287 102.917 87.566 1.00 27.72 536 LEU x N 1
ATOM 2707 C CA . LEU A 1 525 ? 95.206 103.929 88.071 1.00 27.72 536 LEU x CA 1
ATOM 2708 C C . LEU A 1 525 ? 95.538 104.858 86.913 1.00 27.72 536 LEU x C 1
ATOM 2709 O O . LEU A 1 525 ? 96.214 104.458 85.960 1.00 27.72 536 LEU x O 1
ATOM 2714 N N . LEU A 1 526 ? 95.055 106.092 86.988 1.00 28.97 537 LEU x N 1
ATOM 2715 C CA . LEU A 1 526 ? 95.296 107.077 85.949 1.00 28.97 537 LEU x CA 1
ATOM 2716 C C . LEU A 1 526 ? 95.617 108.424 86.573 1.00 28.97 537 LEU x C 1
ATOM 2717 O O . LEU A 1 526 ? 95.139 108.758 87.660 1.00 28.97 537 LEU x O 1
ATOM 2722 N N . THR A 1 527 ? 96.445 109.188 85.872 1.00 29.00 538 THR x N 1
ATOM 2723 C CA . THR A 1 527 ? 96.880 110.500 86.325 1.00 29.00 538 THR x CA 1
ATOM 2724 C C . THR A 1 527 ? 96.160 111.588 85.535 1.00 29.00 538 THR x C 1
ATOM 2725 O O . THR A 1 527 ? 96.114 111.552 84.302 1.00 29.00 538 THR x O 1
ATOM 2729 N N . VAL A 1 528 ? 95.556 112.521 86.256 1.00 26.84 539 VAL x N 1
ATOM 2730 C CA . VAL A 1 528 ? 94.650 113.505 85.669 1.00 26.84 539 VAL x CA 1
ATOM 2731 C C . VAL A 1 528 ? 95.142 114.889 86.056 1.00 26.84 539 VAL x C 1
ATOM 2732 O O . VAL A 1 528 ? 95.874 115.050 87.049 1.00 26.84 539 VAL x O 1
ATOM 2736 N N . PRO A 1 529 ? 94.788 115.915 85.279 1.00 26.94 540 PRO x N 1
ATOM 2737 C CA . PRO A 1 529 ? 94.990 117.290 85.747 1.00 26.94 540 PRO x CA 1
ATOM 2738 C C . PRO A 1 529 ? 94.107 117.575 86.949 1.00 26.94 540 PRO x C 1
ATOM 2739 O O . PRO A 1 529 ? 92.909 117.287 86.939 1.00 26.94 540 PRO x O 1
ATOM 2743 N N . CYS A 1 530 ? 94.712 118.126 87.993 1.00 27.24 541 CYS x N 1
ATOM 2744 C CA . CYS A 1 530 ? 93.986 118.407 89.217 1.00 27.24 541 CYS x CA 1
ATOM 2745 C C . CYS A 1 530 ? 93.256 119.744 89.133 1.00 27.24 541 CYS x C 1
ATOM 2746 O O . CYS A 1 530 ? 93.532 120.586 88.277 1.00 27.24 541 CYS x O 1
ATOM 2749 N N . SER A 1 531 ? 92.305 119.922 90.047 1.00 28.01 542 SER x N 1
ATOM 2750 C CA . SER A 1 531 ? 91.367 121.030 90.011 1.00 28.01 542 SER x CA 1
ATOM 2751 C C . SER A 1 531 ? 92.047 122.349 90.371 1.00 28.01 542 SER x C 1
ATOM 2752 O O . SER A 1 531 ? 93.212 122.396 90.768 1.00 28.01 542 SER x O 1
ATOM 2755 N N . ARG A 1 532 ? 91.285 123.436 90.225 1.00 29.11 543 ARG x N 1
ATOM 2756 C CA . ARG A 1 532 ? 91.799 124.768 90.527 1.00 29.11 543 ARG x CA 1
ATOM 2757 C C . ARG A 1 532 ? 92.035 124.960 92.021 1.00 29.11 543 ARG x C 1
ATOM 2758 O O . ARG A 1 532 ? 92.974 125.662 92.411 1.00 29.11 543 ARG x O 1
ATOM 2766 N N . ALA A 1 533 ? 91.204 124.341 92.866 1.00 26.90 544 ALA x N 1
ATOM 2767 C CA . ALA A 1 533 ? 91.337 124.512 94.309 1.00 26.90 544 ALA x CA 1
ATOM 2768 C C . ALA A 1 533 ? 92.589 123.840 94.855 1.00 26.90 544 ALA x C 1
ATOM 2769 O O . ALA A 1 533 ? 93.167 124.317 95.837 1.00 26.90 544 ALA x O 1
ATOM 2771 N N . SER A 1 534 ? 93.019 122.736 94.242 1.00 26.76 545 SER x N 1
ATOM 2772 C CA . SER A 1 534 ? 94.206 122.038 94.725 1.00 26.76 545 SER x CA 1
ATOM 2773 C C . SER A 1 534 ? 95.484 122.739 94.284 1.00 26.76 545 SER x C 1
ATOM 2774 O O . SER A 1 534 ? 96.475 122.749 95.022 1.00 26.76 545 SER x O 1
ATOM 2777 N N . VAL A 1 535 ? 95.484 123.314 93.078 1.00 25.45 546 VAL x N 1
ATOM 2778 C CA . VAL A 1 535 ? 96.645 124.053 92.586 1.00 25.45 546 VAL x CA 1
ATOM 2779 C C . VAL A 1 535 ? 96.851 125.327 93.403 1.00 25.45 546 VAL x C 1
ATOM 2780 O O . VAL A 1 535 ? 97.987 125.720 93.695 1.00 25.45 546 VAL x O 1
ATOM 2784 N N . ASP A 1 536 ? 95.757 125.970 93.817 1.00 27.39 547 ASP x N 1
ATOM 2785 C CA . ASP A 1 536 ? 95.861 127.119 94.710 1.00 27.39 547 ASP x CA 1
ATOM 2786 C C . ASP A 1 536 ? 96.323 126.709 96.101 1.00 27.39 547 ASP x C 1
ATOM 2787 O O . ASP A 1 536 ? 96.938 127.512 96.810 1.00 27.39 547 ASP x O 1
ATOM 2792 N N . GLN A 1 537 ? 96.024 125.477 96.514 1.00 26.56 548 GLN x N 1
ATOM 2793 C CA . GLN A 1 537 ? 96.520 124.983 97.792 1.00 26.56 548 GLN x CA 1
ATOM 2794 C C . GLN A 1 537 ? 98.013 124.684 97.725 1.00 26.56 548 GLN x C 1
ATOM 2795 O O . GLN A 1 537 ? 98.727 124.856 98.718 1.00 26.56 548 GLN x O 1
ATOM 2801 N N . ARG A 1 538 ? 98.499 124.240 96.564 1.00 22.63 549 ARG x N 1
ATOM 2802 C CA . ARG A 1 538 ? 99.926 123.991 96.394 1.00 22.63 549 ARG x CA 1
ATOM 2803 C C . ARG A 1 538 ? 100.724 125.286 96.323 1.00 22.63 549 ARG x C 1
ATOM 2804 O O . ARG A 1 538 ? 101.888 125.316 96.734 1.00 22.63 549 ARG x O 1
ATOM 2812 N N . ALA A 1 539 ? 100.126 126.356 95.791 1.00 23.73 550 ALA x N 1
ATOM 2813 C CA . ALA A 1 539 ? 100.829 127.630 95.680 1.00 23.73 550 ALA x CA 1
ATOM 2814 C C . ALA A 1 539 ? 101.017 128.295 97.035 1.00 23.73 550 ALA x C 1
ATOM 2815 O O . ALA A 1 539 ? 101.942 129.094 97.207 1.00 23.73 550 ALA x O 1
ATOM 2817 N N . GLY A 1 540 ? 100.158 127.983 98.004 1.00 25.83 551 GLY x N 1
ATOM 2818 C CA . GLY A 1 540 ? 100.248 128.568 99.329 1.00 25.83 551 GLY x CA 1
ATOM 2819 C C . GLY A 1 540 ? 101.405 128.070 100.169 1.00 25.83 551 GLY x C 1
ATOM 2820 O O . GLY A 1 540 ? 101.643 128.626 101.246 1.00 25.83 551 GLY x O 1
ATOM 2821 N N . ARG A 1 541 ? 102.112 127.033 99.717 1.00 25.49 552 ARG x N 1
ATOM 2822 C CA . ARG A 1 541 ? 103.201 126.473 100.507 1.00 25.49 552 ARG x CA 1
ATOM 2823 C C . ARG A 1 541 ? 104.435 127.364 100.485 1.00 25.49 552 ARG x C 1
ATOM 2824 O O . ARG A 1 541 ? 105.228 127.344 101.432 1.00 25.49 552 ARG x O 1
ATOM 2832 N N . ALA A 1 542 ? 104.612 128.150 99.422 1.00 28.52 553 ALA x N 1
ATOM 2833 C CA . ALA A 1 542 ? 105.735 129.075 99.352 1.00 28.52 553 ALA x CA 1
ATOM 2834 C C . ALA A 1 542 ? 105.566 130.275 100.276 1.00 28.52 553 ALA x C 1
ATOM 2835 O O . ALA A 1 542 ? 106.558 130.938 100.595 1.00 28.52 553 ALA x O 1
ATOM 2837 N N . GLY A 1 543 ? 104.345 130.570 100.710 1.00 33.72 554 GLY x N 1
ATOM 2838 C CA . GLY A 1 543 ? 104.044 131.750 101.491 1.00 33.72 554 GLY x CA 1
ATOM 2839 C C . GLY A 1 543 ? 104.016 131.583 102.993 1.00 33.72 554 GLY x C 1
ATOM 2840 O O . GLY A 1 543 ? 103.487 132.459 103.683 1.00 33.72 554 GLY x O 1
ATOM 2841 N N . ARG A 1 544 ? 104.559 130.493 103.531 1.00 37.09 555 ARG x N 1
ATOM 2842 C CA . ARG A 1 544 ? 104.516 130.286 104.975 1.00 37.09 555 ARG x CA 1
ATOM 2843 C C . ARG A 1 544 ? 105.567 131.117 105.703 1.00 37.09 555 ARG x C 1
ATOM 2844 O O . ARG A 1 544 ? 105.236 131.965 106.538 1.00 37.09 555 ARG x O 1
ATOM 2852 N N . VAL A 1 545 ? 106.845 130.878 105.408 1.00 38.15 556 VAL x N 1
ATOM 2853 C CA . VAL A 1 545 ? 107.907 131.532 106.164 1.00 38.15 556 VAL x CA 1
ATOM 2854 C C . VAL A 1 545 ? 108.181 132.939 105.628 1.00 38.15 556 VAL x C 1
ATOM 2855 O O . VAL A 1 545 ? 108.598 133.827 106.382 1.00 38.15 556 VAL x O 1
ATOM 2859 N N . GLY A 1 546 ? 107.915 133.185 104.348 1.00 37.15 557 GLY x N 1
ATOM 2860 C CA . GLY A 1 546 ? 108.132 134.482 103.756 1.00 37.15 557 GLY x CA 1
ATOM 2861 C C . GLY A 1 546 ? 107.462 134.583 102.403 1.00 37.15 557 GLY x C 1
ATOM 2862 O O . GLY A 1 546 ? 106.715 133.690 101.995 1.00 37.15 557 GLY x O 1
ATOM 2863 N N . PRO A 1 547 ? 107.691 135.687 101.691 1.00 34.63 558 PRO x N 1
ATOM 2864 C CA . PRO A 1 547 ? 107.195 135.786 100.312 1.00 34.63 558 PRO x CA 1
ATOM 2865 C C . PRO A 1 547 ? 107.939 134.818 99.403 1.00 34.63 558 PRO x C 1
ATOM 2866 O O . PRO A 1 547 ? 109.171 134.782 99.383 1.00 34.63 558 PRO x O 1
ATOM 2870 N N . GLY A 1 548 ? 107.175 134.021 98.652 1.00 29.36 559 GLY x N 1
ATOM 2871 C CA . GLY A 1 548 ? 107.740 132.949 97.867 1.00 29.36 559 GLY x CA 1
ATOM 2872 C C . GLY A 1 548 ? 107.300 133.033 96.417 1.00 29.36 559 GLY x C 1
ATOM 2873 O O . GLY A 1 548 ? 106.501 133.886 96.035 1.00 29.36 559 GLY x O 1
ATOM 2874 N N . LYS A 1 549 ? 107.862 132.139 95.613 1.00 28.12 560 LYS x N 1
ATOM 2875 C CA . LYS A 1 549 ? 107.532 132.031 94.201 1.00 28.12 560 LYS x CA 1
ATOM 2876 C C . LYS A 1 549 ? 106.944 130.659 93.911 1.00 28.12 560 LYS x C 1
ATOM 2877 O O . LYS A 1 549 ? 107.438 129.644 94.410 1.00 28.12 560 LYS x O 1
ATOM 2883 N N . CYS A 1 550 ? 105.883 130.632 93.110 1.00 26.55 561 CYS x N 1
ATOM 2884 C CA . CYS A 1 550 ? 105.275 129.392 92.651 1.00 26.55 561 CYS x CA 1
ATOM 2885 C C . CYS A 1 550 ? 105.423 129.299 91.141 1.00 26.55 561 CYS x C 1
ATOM 2886 O O . CYS A 1 550 ? 105.067 130.235 90.419 1.00 26.55 561 CYS x O 1
ATOM 2889 N N . PHE A 1 551 ? 105.954 128.177 90.671 1.00 26.46 562 PHE x N 1
ATOM 2890 C CA . PHE A 1 551 ? 106.185 127.939 89.255 1.00 26.46 562 PHE x CA 1
ATOM 2891 C C . PHE A 1 551 ? 105.244 126.850 88.764 1.00 26.46 562 PHE x C 1
ATOM 2892 O O . PHE A 1 551 ? 105.223 125.746 89.317 1.00 26.46 562 PHE x O 1
ATOM 2900 N N . ARG A 1 552 ? 104.472 127.162 87.728 1.00 25.38 563 ARG x N 1
ATOM 2901 C CA . ARG A 1 552 ? 103.482 126.250 87.176 1.00 25.38 563 ARG x CA 1
ATOM 2902 C C . ARG A 1 552 ? 103.851 125.935 85.735 1.00 25.38 563 ARG x C 1
ATOM 2903 O O . ARG A 1 552 ? 104.111 126.847 84.945 1.00 25.38 563 ARG x O 1
ATOM 2911 N N . ILE A 1 553 ? 103.862 124.642 85.391 1.00 26.36 564 ILE x N 1
ATOM 2912 C CA . ILE A 1 553 ? 104.346 124.193 84.087 1.00 26.36 564 ILE x CA 1
ATOM 2913 C C . ILE A 1 553 ? 103.276 124.356 83.000 1.00 26.36 564 ILE x C 1
ATOM 2914 O O . ILE A 1 553 ? 103.556 124.154 81.810 1.00 26.36 564 ILE x O 1
ATOM 2919 N N . PHE A 1 554 ? 102.075 124.783 83.367 1.00 26.35 565 PHE x N 1
ATOM 2920 C CA . PHE A 1 554 ? 100.958 124.951 82.448 1.00 26.35 565 PHE x CA 1
ATOM 2921 C C . PHE A 1 554 ? 100.645 126.430 82.258 1.00 26.35 565 PHE x C 1
ATOM 2922 O O . PHE A 1 554 ? 100.865 127.235 83.169 1.00 26.35 565 PHE x O 1
ATOM 2930 N N . THR A 1 555 ? 100.150 126.783 81.071 1.00 31.40 566 THR x N 1
ATOM 2931 C CA . THR A 1 555 ? 99.840 128.167 80.739 1.00 31.40 566 THR x CA 1
ATOM 2932 C C . THR A 1 555 ? 98.643 128.676 81.535 1.00 31.40 566 THR x C 1
ATOM 2933 O O . THR A 1 555 ? 97.893 127.913 82.147 1.00 31.40 566 THR x O 1
ATOM 2937 N N . LYS A 1 556 ? 98.484 130.003 81.530 1.00 34.64 567 LYS x N 1
ATOM 2938 C CA . LYS A 1 556 ? 97.349 130.626 82.203 1.00 34.64 567 LYS x CA 1
ATOM 2939 C C . LYS A 1 556 ? 96.041 130.305 81.486 1.00 34.64 567 LYS x C 1
ATOM 2940 O O . LYS A 1 556 ? 94.981 130.216 82.118 1.00 34.64 567 LYS x O 1
ATOM 2946 N N . TRP A 1 557 ? 96.095 130.134 80.161 1.00 38.86 568 TRP x N 1
ATOM 2947 C CA . TRP A 1 557 ? 94.918 129.699 79.415 1.00 38.86 568 TRP x CA 1
ATOM 2948 C C . TRP A 1 557 ? 94.529 128.268 79.762 1.00 38.86 568 TRP x C 1
ATOM 2949 O O . TRP A 1 557 ? 93.349 127.910 79.681 1.00 38.86 568 TRP x O 1
ATOM 2960 N N . SER A 1 558 ? 95.495 127.441 80.171 1.00 34.83 569 SER x N 1
ATOM 2961 C CA . SER A 1 558 ? 95.221 126.076 80.606 1.00 34.83 569 SER x CA 1
ATOM 2962 C C . SER A 1 558 ? 94.942 125.988 82.101 1.00 34.83 569 SER x C 1
ATOM 2963 O O . SER A 1 558 ? 95.041 124.904 82.687 1.00 34.83 569 SER x O 1
ATOM 2966 N N . TYR A 1 559 ? 94.593 127.095 82.719 1.00 31.30 570 TYR x N 1
ATOM 2967 C CA . TYR A 1 559 ? 94.220 127.234 84.120 1.00 31.30 570 TYR x CA 1
ATOM 2968 C C . TYR A 1 559 ? 92.853 127.871 84.289 1.00 31.30 570 TYR x C 1
ATOM 2969 O O . TYR A 1 559 ? 92.115 127.499 85.205 1.00 31.30 570 TYR x O 1
ATOM 2978 N N . LEU A 1 560 ? 92.499 128.824 83.428 1.00 35.62 571 LEU x N 1
ATOM 2979 C CA . LEU A 1 560 ? 91.186 129.451 83.510 1.00 35.62 571 LEU x CA 1
ATOM 2980 C C . LEU A 1 560 ? 90.100 128.545 82.943 1.00 35.62 571 LEU x C 1
ATOM 2981 O O . LEU A 1 560 ? 88.978 128.515 83.462 1.00 35.62 571 LEU x O 1
ATOM 2986 N N . HIS A 1 561 ? 90.407 127.800 81.881 1.00 37.68 572 HIS x N 1
ATOM 2987 C CA . HIS A 1 561 ? 89.397 127.047 81.157 1.00 37.68 572 HIS x CA 1
ATOM 2988 C C . HIS A 1 561 ? 89.602 125.539 81.142 1.00 37.68 572 HIS x C 1
ATOM 2989 O O . HIS A 1 561 ? 88.618 124.810 80.987 1.00 37.68 572 HIS x O 1
ATOM 2996 N N . GLU A 1 562 ? 90.828 125.049 81.296 1.00 38.08 573 GLU x N 1
ATOM 2997 C CA . GLU A 1 562 ? 91.115 123.627 81.154 1.00 38.08 573 GLU x CA 1
ATOM 2998 C C . GLU A 1 562 ? 91.091 122.863 82.473 1.00 38.08 573 GLU x C 1
ATOM 2999 O O . GLU A 1 562 ? 91.263 121.640 82.459 1.00 38.08 573 GLU x O 1
ATOM 3005 N N . LEU A 1 563 ? 90.880 123.533 83.603 1.00 33.17 574 LEU x N 1
ATOM 3006 C CA . LEU A 1 563 ? 90.929 122.892 84.912 1.00 33.17 574 LEU x CA 1
ATOM 3007 C C . LEU A 1 563 ? 89.582 123.025 85.606 1.00 33.17 574 LEU x C 1
ATOM 3008 O O . LEU A 1 563 ? 88.933 124.071 85.514 1.00 33.17 574 LEU x O 1
ATOM 3013 N N . GLU A 1 564 ? 89.165 121.959 86.287 1.00 34.32 575 GLU x N 1
ATOM 3014 C CA . GLU A 1 564 ? 87.934 121.979 87.062 1.00 34.32 575 GLU x CA 1
ATOM 3015 C C . GLU A 1 564 ? 88.091 122.878 88.289 1.00 34.32 575 GLU x C 1
ATOM 3016 O O . GLU A 1 564 ? 89.197 123.233 88.699 1.00 34.32 575 GLU x O 1
ATOM 3022 N N . LEU A 1 565 ? 86.959 123.227 88.895 1.00 32.31 576 LEU x N 1
ATOM 3023 C CA . LEU A 1 565 ? 86.957 124.203 89.979 1.00 32.31 576 LEU x CA 1
ATOM 3024 C C . LEU A 1 565 ? 87.138 123.584 91.356 1.00 32.31 576 LEU x C 1
ATOM 3025 O O . LEU A 1 565 ? 87.744 124.213 92.231 1.00 32.31 576 LEU x O 1
ATOM 3030 N N . MET A 1 566 ? 86.619 122.380 91.576 1.00 37.63 577 MET x N 1
ATOM 3031 C CA . MET A 1 566 ? 86.694 121.699 92.862 1.00 37.63 577 MET x CA 1
ATOM 3032 C C . MET A 1 566 ? 86.960 120.218 92.622 1.00 37.63 577 MET x C 1
ATOM 3033 O O . MET A 1 566 ? 86.697 119.715 91.522 1.00 37.63 577 MET x O 1
ATOM 3038 N N . PRO A 1 567 ? 87.481 119.482 93.604 1.00 34.69 578 PRO x N 1
ATOM 3039 C CA . PRO A 1 567 ? 87.707 118.050 93.387 1.00 34.69 578 PRO x CA 1
ATOM 3040 C C . PRO A 1 567 ? 86.445 117.229 93.603 1.00 34.69 578 PRO x C 1
ATOM 3041 O O . PRO A 1 567 ? 85.635 117.500 94.491 1.00 34.69 578 PRO x O 1
ATOM 3045 N N . LYS A 1 568 ? 86.292 116.208 92.775 1.00 34.14 579 LYS x N 1
ATOM 3046 C CA . LYS A 1 568 ? 85.228 115.241 92.999 1.00 34.14 579 LYS x CA 1
ATOM 3047 C C . LYS A 1 568 ? 85.628 114.294 94.129 1.00 34.14 579 LYS x C 1
ATOM 3048 O O . LYS A 1 568 ? 86.779 113.847 94.178 1.00 34.14 579 LYS x O 1
ATOM 3054 N N . PRO A 1 569 ? 84.715 114.003 95.059 1.00 31.11 580 PRO x N 1
ATOM 3055 C CA . PRO A 1 569 ? 85.040 113.112 96.183 1.00 31.11 580 PRO x CA 1
ATOM 3056 C C . PRO A 1 569 ? 85.340 111.691 95.726 1.00 31.11 580 PRO x C 1
ATOM 3057 O O . PRO A 1 569 ? 85.064 111.291 94.592 1.00 31.11 580 PRO x O 1
ATOM 3061 N N . GLU A 1 570 ? 85.906 110.908 96.645 1.00 31.91 581 GLU x N 1
ATOM 3062 C CA . GLU A 1 570 ? 86.335 109.560 96.298 1.00 31.91 581 GLU x CA 1
ATOM 3063 C C . GLU A 1 570 ? 85.163 108.590 96.222 1.00 31.91 581 GLU x C 1
ATOM 3064 O O . GLU A 1 570 ? 85.233 107.615 95.470 1.00 31.91 581 GLU x O 1
ATOM 3070 N N . ILE A 1 571 ? 84.066 108.874 96.928 1.00 30.75 582 ILE x N 1
ATOM 3071 C CA . ILE A 1 571 ? 82.891 108.008 96.899 1.00 30.75 582 ILE x CA 1
ATOM 3072 C C . ILE A 1 571 ? 82.208 108.027 95.530 1.00 30.75 582 ILE x C 1
ATOM 3073 O O . ILE A 1 571 ? 81.490 107.081 95.182 1.00 30.75 582 ILE x O 1
ATOM 3078 N N . THR A 1 572 ? 82.446 109.064 94.719 1.00 32.14 583 THR x N 1
ATOM 3079 C CA . THR A 1 572 ? 81.919 109.081 93.359 1.00 32.14 583 THR x CA 1
ATOM 3080 C C . THR A 1 572 ? 82.638 108.084 92.454 1.00 32.14 583 THR x C 1
ATOM 3081 O O . THR A 1 572 ? 82.025 107.555 91.521 1.00 32.14 583 THR x O 1
ATOM 3085 N N . ARG A 1 573 ? 83.930 107.816 92.692 1.00 33.41 584 ARG x N 1
ATOM 3086 C CA . ARG A 1 573 ? 84.660 106.796 91.929 1.00 33.41 584 ARG x CA 1
ATOM 3087 C C . ARG A 1 573 ? 85.425 105.868 92.900 1.00 33.41 584 ARG x C 1
ATOM 3088 O O . ARG A 1 573 ? 86.569 106.092 93.303 1.00 33.41 584 ARG x O 1
ATOM 3096 N N . THR A 1 574 ? 84.739 104.816 93.348 1.00 35.26 585 THR x N 1
ATOM 3097 C CA . THR A 1 574 ? 85.356 103.762 94.148 1.00 35.26 585 THR x CA 1
ATOM 3098 C C . THR A 1 574 ? 84.560 102.486 93.889 1.00 35.26 585 THR x C 1
ATOM 3099 O O . THR A 1 574 ? 83.382 102.540 93.527 1.00 35.26 585 THR x O 1
ATOM 3103 N N . ASN A 1 575 ? 85.225 101.335 94.056 1.00 34.02 586 ASN x N 1
ATOM 3104 C CA . ASN A 1 575 ? 84.584 100.037 93.860 1.00 34.02 586 ASN x CA 1
ATOM 3105 C C . ASN A 1 575 ? 83.460 99.804 94.868 1.00 34.02 586 ASN x C 1
ATOM 3106 O O . ASN A 1 575 ? 82.427 99.221 94.518 1.00 34.02 586 ASN x O 1
ATOM 3111 N N . LEU A 1 576 ? 83.660 100.223 96.123 1.00 29.88 587 LEU x N 1
ATOM 3112 C CA . LEU A 1 576 ? 82.724 100.144 97.251 1.00 29.88 587 LEU x CA 1
ATOM 3113 C C . LEU A 1 576 ? 82.374 98.724 97.682 1.00 29.88 587 LEU x C 1
ATOM 3114 O O . LEU A 1 576 ? 81.430 98.552 98.458 1.00 29.88 587 LEU x O 1
ATOM 3119 N N . SER A 1 577 ? 83.086 97.702 97.200 1.00 29.70 588 SER x N 1
ATOM 3120 C CA . SER A 1 577 ? 82.792 96.334 97.622 1.00 29.70 588 SER x CA 1
ATOM 3121 C C . SER A 1 577 ? 83.192 96.103 99.073 1.00 29.70 588 SER x C 1
ATOM 3122 O O . SER A 1 577 ? 82.478 95.425 99.819 1.00 29.70 588 SER x O 1
ATOM 3125 N N . ASN A 1 578 ? 84.330 96.660 99.488 1.00 27.10 589 ASN x N 1
ATOM 3126 C CA . ASN A 1 578 ? 84.767 96.533 100.873 1.00 27.10 589 ASN x CA 1
ATOM 3127 C C . ASN A 1 578 ? 83.894 97.361 101.809 1.00 27.10 589 ASN x C 1
ATOM 3128 O O . ASN A 1 578 ? 83.707 96.993 102.973 1.00 27.10 589 ASN x O 1
ATOM 3133 N N . THR A 1 579 ? 83.344 98.471 101.312 1.00 26.24 590 THR x N 1
ATOM 3134 C CA . THR A 1 579 ? 82.543 99.363 102.146 1.00 26.24 590 THR x CA 1
ATOM 3135 C C . THR A 1 579 ? 81.191 98.748 102.487 1.00 26.24 590 THR x C 1
ATOM 3136 O O . THR A 1 579 ? 80.760 98.777 103.646 1.00 26.24 590 THR x O 1
ATOM 3140 N N . VAL A 1 580 ? 80.509 98.190 101.483 1.00 28.30 591 VAL x N 1
ATOM 3141 C CA . VAL A 1 580 ? 79.178 97.622 101.678 1.00 28.30 591 VAL x CA 1
ATOM 3142 C C . VAL A 1 580 ? 79.245 96.383 102.564 1.00 28.30 591 VAL x C 1
ATOM 3143 O O . VAL A 1 580 ? 78.380 96.171 103.424 1.00 28.30 591 VAL x O 1
ATOM 3147 N N . LEU A 1 581 ? 80.298 95.575 102.403 1.00 26.15 592 LEU x N 1
ATOM 3148 C CA . LEU A 1 581 ? 80.501 94.415 103.265 1.00 26.15 592 LEU x CA 1
ATOM 3149 C C . LEU A 1 581 ? 80.763 94.825 104.710 1.00 26.15 592 LEU x C 1
ATOM 3150 O O . LEU A 1 581 ? 80.365 94.114 105.639 1.00 26.15 592 LEU x O 1
ATOM 3155 N N . LEU A 1 582 ? 81.406 95.974 104.917 1.00 27.16 593 LEU x N 1
ATOM 3156 C CA . LEU A 1 582 ? 81.612 96.474 106.271 1.00 27.16 593 LEU x CA 1
ATOM 3157 C C . LEU A 1 582 ? 80.323 97.040 106.855 1.00 27.16 593 LEU x C 1
ATOM 3158 O O . LEU A 1 582 ? 80.078 96.916 108.060 1.00 27.16 593 LEU x O 1
ATOM 3163 N N . LEU A 1 583 ? 79.494 97.678 106.024 1.00 28.17 594 LEU x N 1
ATOM 3164 C CA . LEU A 1 583 ? 78.250 98.262 106.521 1.00 28.17 594 LEU x CA 1
ATOM 3165 C C . LEU A 1 583 ? 77.210 97.193 106.830 1.00 28.17 594 LEU x C 1
ATOM 3166 O O . LEU A 1 583 ? 76.434 97.336 107.781 1.00 28.17 594 LEU x O 1
ATOM 3171 N N . LEU A 1 584 ? 77.172 96.120 106.035 1.00 28.09 595 LEU x N 1
ATOM 3172 C CA . LEU A 1 584 ? 76.269 95.012 106.331 1.00 28.09 595 LEU x CA 1
ATOM 3173 C C . LEU A 1 584 ? 76.692 94.259 107.587 1.00 28.09 595 LEU x C 1
ATOM 3174 O O . LEU A 1 584 ? 75.844 93.673 108.268 1.00 28.09 595 LEU x O 1
ATOM 3179 N N . SER A 1 585 ? 77.989 94.256 107.900 1.00 28.90 596 SER x N 1
ATOM 3180 C CA . SER A 1 585 ? 78.459 93.657 109.144 1.00 28.90 596 SER x CA 1
ATOM 3181 C C . SER A 1 585 ? 78.007 94.465 110.354 1.00 28.90 596 SER x C 1
ATOM 3182 O O . SER A 1 585 ? 77.709 93.896 111.411 1.00 28.90 596 SER x O 1
ATOM 3185 N N . LEU A 1 586 ? 77.954 95.789 110.222 1.00 30.71 597 LEU x N 1
ATOM 3186 C CA . LEU A 1 586 ? 77.561 96.654 111.327 1.00 30.71 597 LEU x CA 1
ATOM 3187 C C . LEU A 1 586 ? 76.053 96.761 111.502 1.00 30.71 597 LEU x C 1
ATOM 3188 O O . LEU A 1 586 ? 75.606 97.335 112.499 1.00 30.71 597 LEU x O 1
ATOM 3193 N N . GLY A 1 587 ? 75.267 96.241 110.570 1.00 33.23 598 GLY x N 1
ATOM 3194 C CA . GLY A 1 587 ? 73.828 96.301 110.670 1.00 33.23 598 GLY x CA 1
ATOM 3195 C C . GLY A 1 587 ? 73.156 97.368 109.836 1.00 33.23 598 GLY x C 1
ATOM 3196 O O . GLY A 1 587 ? 71.992 97.685 110.100 1.00 33.23 598 GLY x O 1
ATOM 3197 N N . VAL A 1 588 ? 73.844 97.930 108.845 1.00 37.23 599 VAL x N 1
ATOM 3198 C CA . VAL A 1 588 ? 73.251 98.929 107.955 1.00 37.23 599 VAL x CA 1
ATOM 3199 C C . VAL A 1 588 ? 72.516 98.136 106.878 1.00 37.23 599 VAL x C 1
ATOM 3200 O O . VAL A 1 588 ? 73.084 97.730 105.864 1.00 37.23 599 VAL x O 1
ATOM 3204 N N . THR A 1 589 ? 71.231 97.883 107.127 1.00 50.38 600 THR x N 1
ATOM 3205 C CA . THR A 1 589 ? 70.445 97.060 106.218 1.00 50.38 600 THR x CA 1
ATOM 3206 C C . THR A 1 589 ? 69.909 97.865 105.041 1.00 50.38 600 THR x C 1
ATOM 3207 O O . THR A 1 589 ? 69.877 97.365 103.911 1.00 50.38 600 THR x O 1
ATOM 3211 N N . ASP A 1 590 ? 69.483 99.107 105.287 1.00 52.34 601 ASP x N 1
ATOM 3212 C CA . ASP A 1 590 ? 68.740 99.854 104.276 1.00 52.34 601 ASP x CA 1
ATOM 3213 C C . ASP A 1 590 ? 69.657 100.335 103.157 1.00 52.34 601 ASP x C 1
ATOM 3214 O O . ASP A 1 590 ? 69.314 100.222 101.975 1.00 52.34 601 ASP x O 1
ATOM 3219 N N . LEU A 1 591 ? 70.793 100.941 103.513 1.00 45.86 602 LEU x N 1
ATOM 3220 C CA . LEU A 1 591 ? 71.957 101.256 102.686 1.00 45.86 602 LEU x CA 1
ATOM 3221 C C . LEU A 1 591 ? 71.686 102.396 101.685 1.00 45.86 602 LEU x C 1
ATOM 3222 O O . LEU A 1 591 ? 72.639 102.942 101.127 1.00 45.86 602 LEU x O 1
ATOM 3227 N N . ILE A 1 592 ? 70.440 102.813 101.485 1.00 48.05 603 ILE x N 1
ATOM 3228 C CA . ILE A 1 592 ? 70.139 103.989 100.681 1.00 48.05 603 ILE x CA 1
ATOM 3229 C C . ILE A 1 592 ? 69.585 105.134 101.511 1.00 48.05 603 ILE x C 1
ATOM 3230 O O . ILE A 1 592 ? 69.573 106.279 101.031 1.00 48.05 603 ILE x O 1
ATOM 3235 N N . LYS A 1 593 ? 69.127 104.877 102.732 1.00 45.38 604 LYS x N 1
ATOM 3236 C CA . LYS A 1 593 ? 68.694 105.917 103.648 1.00 45.38 604 LYS x CA 1
ATOM 3237 C C . LYS A 1 593 ? 69.767 106.186 104.695 1.00 45.38 604 LYS x C 1
ATOM 3238 O O . LYS A 1 593 ? 69.597 107.067 105.546 1.00 45.38 604 LYS x O 1
ATOM 3244 N N . PHE A 1 594 ? 70.876 105.451 104.636 1.00 33.01 605 PHE x N 1
ATOM 3245 C CA . PHE A 1 594 ? 72.050 105.709 105.455 1.00 33.01 605 PHE x CA 1
ATOM 3246 C C . PHE A 1 594 ? 72.617 107.083 105.118 1.00 33.01 605 PHE x C 1
ATOM 3247 O O . PHE A 1 594 ? 73.011 107.315 103.966 1.00 33.01 605 PHE x O 1
ATOM 3255 N N . PRO A 1 595 ? 72.668 108.014 106.073 1.00 32.87 606 PRO x N 1
ATOM 3256 C CA . PRO A 1 595 ? 72.957 109.415 105.733 1.00 32.87 606 PRO x CA 1
ATOM 3257 C C . PRO A 1 595 ? 74.434 109.646 105.440 1.00 32.87 606 PRO x C 1
ATOM 3258 O O . PRO A 1 595 ? 75.308 109.321 106.246 1.00 32.87 606 PRO x O 1
ATOM 3262 N N . LEU A 1 596 ? 74.698 110.212 104.267 1.00 31.41 607 LEU x N 1
ATOM 3263 C CA . LEU A 1 596 ? 76.040 110.580 103.845 1.00 31.41 607 LEU x CA 1
ATOM 3264 C C . LEU A 1 596 ? 75.995 111.989 103.276 1.00 31.41 607 LEU x C 1
ATOM 3265 O O . LEU A 1 596 ? 74.938 112.486 102.881 1.00 31.41 607 LEU x O 1
ATOM 3270 N N . MET A 1 597 ? 77.159 112.638 103.254 1.00 35.54 608 MET x N 1
ATOM 3271 C CA . MET A 1 597 ? 77.251 113.967 102.659 1.00 35.54 608 MET x CA 1
ATOM 3272 C C . MET A 1 597 ? 77.079 113.907 101.148 1.00 35.54 608 MET x C 1
ATOM 3273 O O . MET A 1 597 ? 76.433 114.779 100.556 1.00 35.54 608 MET x O 1
ATOM 3278 N N . ASP A 1 598 ? 77.648 112.889 100.508 1.00 35.18 609 ASP x N 1
ATOM 3279 C CA . ASP A 1 598 ? 77.410 112.608 99.098 1.00 35.18 609 ASP x CA 1
ATOM 3280 C C . ASP A 1 598 ? 77.001 111.152 98.970 1.00 35.18 609 ASP x C 1
ATOM 3281 O O . ASP A 1 598 ? 77.742 110.259 99.392 1.00 35.18 609 ASP x O 1
ATOM 3286 N N . LYS A 1 599 ? 75.824 110.917 98.399 1.00 36.33 610 LYS x N 1
ATOM 3287 C CA . LYS A 1 599 ? 75.332 109.562 98.241 1.00 36.33 610 LYS x CA 1
ATOM 3288 C C . LYS A 1 599 ? 76.100 108.843 97.134 1.00 36.33 610 LYS x C 1
ATOM 3289 O O . LYS A 1 599 ? 76.484 109.456 96.136 1.00 36.33 610 LYS x O 1
ATOM 3295 N N . PRO A 1 600 ? 76.341 107.546 97.289 1.00 36.15 611 PRO x N 1
ATOM 3296 C CA . PRO A 1 600 ? 76.861 106.760 96.171 1.00 36.15 611 PRO x CA 1
ATOM 3297 C C . PRO A 1 600 ? 75.775 106.516 95.139 1.00 36.15 611 PRO x C 1
ATOM 3298 O O . PRO A 1 600 ? 74.587 106.434 95.457 1.00 36.15 611 PRO x O 1
ATOM 3302 N N . SER A 1 601 ? 76.198 106.421 93.883 1.00 41.57 612 SER x N 1
ATOM 3303 C CA . SER A 1 601 ? 75.249 106.247 92.797 1.00 41.57 612 SER x CA 1
ATOM 3304 C C . SER A 1 601 ? 74.674 104.835 92.797 1.00 41.57 612 SER x C 1
ATOM 3305 O O . SER A 1 601 ? 75.285 103.887 93.299 1.00 41.57 612 SER x O 1
ATOM 3308 N N . ILE A 1 602 ? 73.459 104.719 92.253 1.00 45.11 613 ILE x N 1
ATOM 3309 C CA . ILE A 1 602 ? 72.799 103.411 92.159 1.00 45.11 613 ILE x CA 1
ATOM 3310 C C . ILE A 1 602 ? 73.543 102.417 91.267 1.00 45.11 613 ILE x C 1
ATOM 3311 O O . ILE A 1 602 ? 73.627 101.239 91.648 1.00 45.11 613 ILE x O 1
ATOM 3316 N N . PRO A 1 603 ? 74.112 102.785 90.096 1.00 42.79 614 PRO x N 1
ATOM 3317 C CA . PRO A 1 603 ? 74.951 101.796 89.389 1.00 42.79 614 PRO x CA 1
ATOM 3318 C C . PRO A 1 603 ? 76.219 101.391 90.124 1.00 42.79 614 PRO x C 1
ATOM 3319 O O . PRO A 1 603 ? 76.709 100.276 89.906 1.00 42.79 614 PRO x O 1
ATOM 3323 N N . THR A 1 604 ? 76.779 102.254 90.973 1.00 41.25 615 THR x N 1
ATOM 3324 C CA . THR A 1 604 ? 77.944 101.846 91.754 1.00 41.25 615 THR x CA 1
ATOM 3325 C C . THR A 1 604 ? 77.537 100.887 92.864 1.00 41.25 615 THR x C 1
ATOM 3326 O O . THR A 1 604 ? 78.224 99.892 93.121 1.00 41.25 615 THR x O 1
ATOM 3330 N N . LEU A 1 605 ? 76.415 101.175 93.523 1.00 41.23 616 LEU x N 1
ATOM 3331 C CA . LEU A 1 605 ? 75.947 100.361 94.637 1.00 41.23 616 LEU x CA 1
ATOM 3332 C C . LEU A 1 605 ? 75.436 99.007 94.157 1.00 41.23 616 LEU x C 1
ATOM 3333 O O . LEU A 1 605 ? 75.519 98.018 94.893 1.00 41.23 616 LEU x O 1
ATOM 3338 N N . ARG A 1 606 ? 74.903 98.948 92.935 1.00 42.40 617 ARG x N 1
ATOM 3339 C CA . ARG A 1 606 ? 74.444 97.683 92.369 1.00 42.40 617 ARG x CA 1
ATOM 3340 C C . ARG A 1 606 ? 75.616 96.773 92.027 1.00 42.40 617 ARG x C 1
ATOM 3341 O O . ARG A 1 606 ? 75.582 95.570 92.307 1.00 42.40 617 ARG x O 1
ATOM 3349 N N . LYS A 1 607 ? 76.659 97.331 91.410 1.00 40.54 618 LYS x N 1
ATOM 3350 C CA . LYS A 1 607 ? 77.829 96.544 91.034 1.00 40.54 618 LYS x CA 1
ATOM 3351 C C . LYS A 1 607 ? 78.627 96.111 92.260 1.00 40.54 618 LYS x C 1
ATOM 3352 O O . LYS A 1 607 ? 79.286 95.065 92.236 1.00 40.54 618 LYS x O 1
ATOM 3358 N N . SER A 1 608 ? 78.570 96.896 93.337 1.00 37.47 619 SER x N 1
ATOM 3359 C CA . SER A 1 608 ? 79.204 96.507 94.592 1.00 37.47 619 SER x CA 1
ATOM 3360 C C . SER A 1 608 ? 78.512 95.303 95.220 1.00 37.47 619 SER x C 1
ATOM 3361 O O . SER A 1 608 ? 79.172 94.444 95.816 1.00 37.47 619 SER x O 1
ATOM 3364 N N . LEU A 1 609 ? 77.183 95.232 95.113 1.00 37.13 620 LEU x N 1
ATOM 3365 C CA . LEU A 1 609 ? 76.452 94.088 95.650 1.00 37.13 620 LEU x CA 1
ATOM 3366 C C . LEU A 1 609 ? 76.662 92.843 94.799 1.00 37.13 620 LEU x C 1
ATOM 3367 O O . LEU A 1 609 ? 76.701 91.727 95.327 1.00 37.13 620 LEU x O 1
ATOM 3372 N N . GLU A 1 610 ? 76.780 93.012 93.481 1.00 38.48 621 GLU x N 1
ATOM 3373 C CA . GLU A 1 610 ? 77.019 91.873 92.603 1.00 38.48 621 GLU x CA 1
ATOM 3374 C C . GLU A 1 610 ? 78.415 91.300 92.792 1.00 38.48 621 GLU x C 1
ATOM 3375 O O . GLU A 1 610 ? 78.624 90.103 92.574 1.00 38.48 621 GLU x O 1
ATOM 3381 N N . ASN A 1 611 ? 79.378 92.134 93.189 1.00 34.26 622 ASN x N 1
ATOM 3382 C CA . ASN A 1 611 ? 80.744 91.665 93.395 1.00 34.26 622 ASN x CA 1
ATOM 3383 C C . ASN A 1 611 ? 80.838 90.776 94.629 1.00 34.26 622 ASN x C 1
ATOM 3384 O O . ASN A 1 611 ? 81.552 89.768 94.620 1.00 34.26 622 ASN x O 1
ATOM 3389 N N . LEU A 1 612 ? 80.127 91.135 95.699 1.00 31.75 623 LEU x N 1
ATOM 3390 C CA . LEU A 1 612 ? 80.136 90.318 96.908 1.00 31.75 623 LEU x CA 1
ATOM 3391 C C . LEU A 1 612 ? 79.410 88.998 96.698 1.00 31.75 623 LEU x C 1
ATOM 3392 O O . LEU A 1 612 ? 79.734 88.001 97.351 1.00 31.75 623 LEU x O 1
ATOM 3397 N N . TYR A 1 613 ? 78.422 88.976 95.804 1.00 38.17 624 TYR x N 1
ATOM 3398 C CA . TYR A 1 613 ? 77.708 87.742 95.498 1.00 38.17 624 TYR x CA 1
ATOM 3399 C C . TYR A 1 613 ? 78.566 86.796 94.666 1.00 38.17 624 TYR x C 1
ATOM 3400 O O . TYR A 1 613 ? 78.460 85.572 94.806 1.00 38.17 624 TYR x O 1
ATOM 3409 N N . ILE A 1 614 ? 79.406 87.344 93.785 1.00 31.93 625 ILE x N 1
ATOM 3410 C CA . ILE A 1 614 ? 80.355 86.526 93.033 1.00 31.93 625 ILE x CA 1
ATOM 3411 C C . ILE A 1 614 ? 81.412 85.944 93.961 1.00 31.93 625 ILE x C 1
ATOM 3412 O O . ILE A 1 614 ? 81.736 84.751 93.891 1.00 31.93 625 ILE x O 1
ATOM 3417 N N . LEU A 1 615 ? 81.937 86.766 94.875 1.00 27.88 626 LEU x N 1
ATOM 3418 C CA . LEU A 1 615 ? 82.945 86.310 95.826 1.00 27.88 626 LEU x CA 1
ATOM 3419 C C . LEU A 1 615 ? 82.389 85.339 96.857 1.00 27.88 626 LEU x C 1
ATOM 3420 O O . LEU A 1 615 ? 83.168 84.727 97.591 1.00 27.88 626 LEU x O 1
ATOM 3425 N N . GLY A 1 616 ? 81.074 85.204 96.954 1.00 28.42 627 GLY x N 1
ATOM 3426 C CA . GLY A 1 616 ? 80.489 84.310 97.917 1.00 28.42 627 GLY x CA 1
ATOM 3427 C C . GLY A 1 616 ? 80.410 84.870 99.311 1.00 28.42 627 GLY x C 1
ATOM 3428 O O . GLY A 1 616 ? 80.065 84.130 100.234 1.00 28.42 627 GLY x O 1
ATOM 3429 N N . ALA A 1 617 ? 80.740 86.149 99.495 1.00 31.37 628 ALA x N 1
ATOM 3430 C CA . ALA A 1 617 ? 80.631 86.789 100.798 1.00 31.37 628 ALA x CA 1
ATOM 3431 C C . ALA A 1 617 ? 79.198 87.136 101.153 1.00 31.37 628 ALA x C 1
ATOM 3432 O O . ALA A 1 617 ? 78.919 87.464 102.310 1.00 31.37 628 ALA x O 1
ATOM 3434 N N . LEU A 1 618 ? 78.291 87.098 100.187 1.00 36.91 629 LEU x N 1
ATOM 3435 C CA . LEU A 1 618 ? 76.917 87.505 100.410 1.00 36.91 629 LEU x CA 1
ATOM 3436 C C . LEU A 1 618 ? 75.996 86.427 99.857 1.00 36.91 629 LEU x C 1
ATOM 3437 O O . LEU A 1 618 ? 76.206 85.931 98.746 1.00 36.91 629 LEU x O 1
ATOM 3442 N N . ASN A 1 619 ? 74.989 86.059 100.641 1.00 47.46 630 ASN x N 1
ATOM 3443 C CA . ASN A 1 619 ? 74.084 84.977 100.286 1.00 47.46 630 ASN x CA 1
ATOM 3444 C C . ASN A 1 619 ? 73.056 85.466 99.265 1.00 47.46 630 ASN x C 1
ATOM 3445 O O . ASN A 1 619 ? 72.862 86.668 99.075 1.00 47.46 630 ASN x O 1
ATOM 3450 N N . SER A 1 620 ? 72.403 84.512 98.591 1.00 50.76 631 SER x N 1
ATOM 3451 C CA . SER A 1 620 ? 71.338 84.859 97.653 1.00 50.76 631 SER x CA 1
ATOM 3452 C C . SER A 1 620 ? 70.120 85.424 98.372 1.00 50.76 631 SER x C 1
ATOM 3453 O O . SER A 1 620 ? 69.367 86.210 97.789 1.00 50.76 631 SER x O 1
ATOM 3456 N N . LYS A 1 621 ? 69.907 85.032 99.631 1.00 53.59 632 LYS x N 1
ATOM 3457 C CA . LYS A 1 621 ? 68.915 85.692 100.472 1.00 53.59 632 LYS x CA 1
ATOM 3458 C C . LYS A 1 621 ? 69.339 87.103 100.860 1.00 53.59 632 LYS x C 1
ATOM 3459 O O . LYS A 1 621 ? 68.496 87.887 101.308 1.00 53.59 632 LYS x O 1
ATOM 3465 N N . GLY A 1 622 ? 70.623 87.431 100.726 1.00 50.59 633 GLY x N 1
ATOM 3466 C CA . GLY A 1 622 ? 71.127 88.756 101.001 1.00 50.59 633 GLY x CA 1
ATOM 3467 C C . GLY A 1 622 ? 71.812 88.913 102.339 1.00 50.59 633 GLY x C 1
ATOM 3468 O O . GLY A 1 622 ? 72.466 89.937 102.561 1.00 50.59 633 GLY x O 1
ATOM 3469 N N . THR A 1 623 ? 71.680 87.941 103.236 1.00 46.65 634 THR x N 1
ATOM 3470 C CA . THR A 1 623 ? 72.358 88.017 104.519 1.00 46.65 634 THR x CA 1
ATOM 3471 C C . THR A 1 623 ? 73.847 87.747 104.348 1.00 46.65 634 THR x C 1
ATOM 3472 O O . THR A 1 623 ? 74.273 87.052 103.423 1.00 46.65 634 THR x O 1
ATOM 3476 N N . ILE A 1 624 ? 74.644 88.320 105.249 1.00 39.40 635 ILE x N 1
ATOM 3477 C CA . ILE A 1 624 ? 76.079 88.085 105.221 1.00 39.40 635 ILE x CA 1
ATOM 3478 C C . ILE A 1 624 ? 76.367 86.671 105.713 1.00 39.40 635 ILE x C 1
ATOM 3479 O O . ILE A 1 624 ? 75.802 86.208 106.713 1.00 39.40 635 ILE x O 1
ATOM 3484 N N . THR A 1 625 ? 77.197 85.952 104.966 1.00 38.79 636 THR x N 1
ATOM 3485 C CA . THR A 1 625 ? 77.452 84.548 105.228 1.00 38.79 636 THR x CA 1
ATOM 3486 C C . THR A 1 625 ? 78.662 84.377 106.145 1.00 38.79 636 THR x C 1
ATOM 3487 O O . THR A 1 625 ? 79.254 85.345 106.628 1.00 38.79 636 THR x O 1
ATOM 3491 N N . ARG A 1 626 ? 79.018 83.115 106.401 1.00 42.32 637 ARG x N 1
ATOM 3492 C CA . ARG A 1 626 ? 80.188 82.803 107.217 1.00 42.32 637 ARG x CA 1
ATOM 3493 C C . ARG A 1 626 ? 81.483 83.210 106.519 1.00 42.32 637 ARG x C 1
ATOM 3494 O O . ARG A 1 626 ? 82.465 83.550 107.186 1.00 42.32 637 ARG x O 1
ATOM 3502 N N . LEU A 1 627 ? 81.499 83.188 105.185 1.00 31.90 638 LEU x N 1
ATOM 3503 C CA . LEU A 1 627 ? 82.642 83.710 104.443 1.00 31.90 638 LEU x CA 1
ATOM 3504 C C . LEU A 1 627 ? 82.728 85.230 104.545 1.00 31.90 638 LEU x C 1
ATOM 3505 O O . LEU A 1 627 ? 83.828 85.787 104.643 1.00 31.90 638 LEU x O 1
ATOM 3510 N N . GLY A 1 628 ? 81.584 85.915 104.523 1.00 31.71 639 GLY x N 1
ATOM 3511 C CA . GLY A 1 628 ? 81.597 87.368 104.583 1.00 31.71 639 GLY x CA 1
ATOM 3512 C C . GLY A 1 628 ? 81.996 87.902 105.945 1.00 31.71 639 GLY x C 1
ATOM 3513 O O . GLY A 1 628 ? 82.638 88.950 106.045 1.00 31.71 639 GLY x O 1
ATOM 3514 N N . LYS A 1 629 ? 81.608 87.198 107.011 1.00 33.33 640 LYS x N 1
ATOM 3515 C CA . LYS A 1 629 ? 82.090 87.538 108.345 1.00 33.33 640 LYS x CA 1
ATOM 3516 C C . LYS A 1 629 ? 83.578 87.248 108.483 1.00 33.33 640 LYS x C 1
ATOM 3517 O O . LYS A 1 629 ? 84.279 87.924 109.244 1.00 33.33 640 LYS x O 1
ATOM 3523 N N . MET A 1 630 ? 84.062 86.237 107.765 1.00 32.05 641 MET x N 1
ATOM 3524 C CA . MET A 1 630 ? 85.483 85.917 107.743 1.00 32.05 641 MET x CA 1
ATOM 3525 C C . MET A 1 630 ? 86.293 86.978 107.003 1.00 32.05 641 MET x C 1
ATOM 3526 O O . MET A 1 630 ? 87.416 87.297 107.409 1.00 32.05 641 MET x O 1
ATOM 3531 N N . MET A 1 631 ? 85.748 87.532 105.913 1.00 28.98 642 MET x N 1
ATOM 3532 C CA . MET A 1 631 ? 86.484 88.520 105.126 1.00 28.98 642 MET x CA 1
ATOM 3533 C C . MET A 1 631 ? 86.673 89.834 105.872 1.00 28.98 642 MET x C 1
ATOM 3534 O O . MET A 1 631 ? 87.636 90.559 105.604 1.00 28.98 642 MET x O 1
ATOM 3539 N N . CYS A 1 632 ? 85.768 90.167 106.792 1.00 30.46 643 CYS x N 1
ATOM 3540 C CA . CYS A 1 632 ? 85.939 91.360 107.613 1.00 30.46 643 CYS x CA 1
ATOM 3541 C C . CYS A 1 632 ? 87.049 91.203 108.644 1.00 30.46 643 CYS x C 1
ATOM 3542 O O . CYS A 1 632 ? 87.541 92.211 109.162 1.00 30.46 643 CYS x O 1
ATOM 3545 N N . GLU A 1 633 ? 87.439 89.967 108.964 1.00 31.27 644 GLU x N 1
ATOM 3546 C CA . GLU A 1 633 ? 88.477 89.743 109.966 1.00 31.27 644 GLU x CA 1
ATOM 3547 C C . GLU A 1 633 ? 89.856 90.126 109.442 1.00 31.27 644 GLU x C 1
ATOM 3548 O O . GLU A 1 633 ? 90.703 90.602 110.206 1.00 31.27 644 GLU x O 1
ATOM 3554 N N . PHE A 1 634 ? 90.105 89.920 108.147 1.00 26.52 645 PHE x N 1
ATOM 3555 C CA . PHE A 1 634 ? 91.448 90.138 107.634 1.00 26.52 645 PHE x CA 1
ATOM 3556 C C . PHE A 1 634 ? 91.719 91.623 107.405 1.00 26.52 645 PHE x C 1
ATOM 3557 O O . PHE A 1 634 ? 90.808 92.381 107.060 1.00 26.52 645 PHE x O 1
ATOM 3565 N N . PRO A 1 635 ? 92.974 92.066 107.589 1.00 25.01 646 PRO x N 1
ATOM 3566 C CA . PRO A 1 635 ? 93.350 93.451 107.253 1.00 25.01 646 PRO x CA 1
ATOM 3567 C C . PRO A 1 635 ? 93.713 93.613 105.777 1.00 25.01 646 PRO x C 1
ATOM 3568 O O . PRO A 1 635 ? 94.784 94.116 105.426 1.00 25.01 646 PRO x O 1
ATOM 3572 N N . CYS A 1 636 ? 92.803 93.198 104.902 1.00 22.86 647 CYS x N 1
ATOM 3573 C CA . CYS A 1 636 ? 93.025 93.235 103.466 1.00 22.86 647 CYS x CA 1
ATOM 3574 C C . CYS A 1 636 ? 91.695 93.473 102.774 1.00 22.86 647 CYS x C 1
ATOM 3575 O O . CYS A 1 636 ? 90.643 93.560 103.412 1.00 22.86 647 CYS x O 1
ATOM 3578 N N . GLU A 1 637 ? 91.757 93.583 101.453 1.00 23.04 648 GLU x N 1
ATOM 3579 C CA . GLU A 1 637 ? 90.554 93.656 100.649 1.00 23.04 648 GLU x CA 1
ATOM 3580 C C . GLU A 1 637 ? 89.826 92.312 100.689 1.00 23.04 648 GLU x C 1
ATOM 3581 O O . GLU A 1 637 ? 90.447 91.277 100.942 1.00 23.04 648 GLU x O 1
ATOM 3587 N N . PRO A 1 638 ? 88.502 92.303 100.478 1.00 20.89 649 PRO x N 1
ATOM 3588 C CA . PRO A 1 638 ? 87.767 91.024 100.460 1.00 20.89 649 PRO x CA 1
ATOM 3589 C C . PRO A 1 638 ? 88.183 90.074 99.347 1.00 20.89 649 PRO x C 1
ATOM 3590 O O . PRO A 1 638 ? 87.931 88.869 99.459 1.00 20.89 649 PRO x O 1
ATOM 3594 N N . GLU A 1 639 ? 88.806 90.572 98.281 1.00 18.99 650 GLU x N 1
ATOM 3595 C CA . GLU A 1 639 ? 89.266 89.691 97.217 1.00 18.99 650 GLU x CA 1
ATOM 3596 C C . GLU A 1 639 ? 90.516 88.921 97.631 1.00 18.99 650 GLU x C 1
ATOM 3597 O O . GLU A 1 639 ? 90.716 87.782 97.197 1.00 18.99 650 GLU x O 1
ATOM 3603 N N . PHE A 1 640 ? 91.377 89.526 98.457 1.00 16.24 651 PHE x N 1
ATOM 3604 C CA . PHE A 1 640 ? 92.534 88.795 98.969 1.00 16.24 651 PHE x CA 1
ATOM 3605 C C . PHE A 1 640 ? 92.142 87.798 100.048 1.00 16.24 651 PHE x C 1
ATOM 3606 O O . PHE A 1 640 ? 92.798 86.763 100.198 1.00 16.24 651 PHE x O 1
ATOM 3614 N N . ALA A 1 641 ? 91.096 88.099 100.821 1.00 17.22 652 ALA x N 1
ATOM 3615 C CA . ALA A 1 641 ? 90.612 87.155 101.821 1.00 17.22 652 ALA x CA 1
ATOM 3616 C C . ALA A 1 641 ? 89.968 85.935 101.179 1.00 17.22 652 ALA x C 1
ATOM 3617 O O . ALA A 1 641 ? 89.922 84.866 101.794 1.00 17.22 652 ALA x O 1
ATOM 3619 N N . LYS A 1 642 ? 89.451 86.082 99.957 1.00 16.68 653 LYS x N 1
ATOM 3620 C CA . LYS A 1 642 ? 88.889 84.945 99.235 1.00 16.68 653 LYS x CA 1
ATOM 3621 C C . LYS A 1 642 ? 89.983 83.993 98.768 1.00 16.68 653 LYS x C 1
ATOM 3622 O O . LYS A 1 642 ? 89.779 82.774 98.742 1.00 16.68 653 LYS x O 1
ATOM 3628 N N . VAL A 1 643 ? 91.150 84.532 98.400 1.00 14.72 654 VAL x N 1
ATOM 3629 C CA . VAL A 1 643 ? 92.269 83.704 97.960 1.00 14.72 654 VAL x CA 1
ATOM 3630 C C . VAL A 1 643 ? 92.796 82.860 99.115 1.00 14.72 654 VAL x C 1
ATOM 3631 O O . VAL A 1 643 ? 93.112 81.677 98.947 1.00 14.72 654 VAL x O 1
ATOM 3635 N N . LEU A 1 644 ? 92.868 83.446 100.310 1.00 15.66 655 LEU x N 1
ATOM 3636 C CA . LEU A 1 644 ? 93.349 82.709 101.471 1.00 15.66 655 LEU x CA 1
ATOM 3637 C C . LEU A 1 644 ? 92.320 81.699 101.961 1.00 15.66 655 LEU x C 1
ATOM 3638 O O . LEU A 1 644 ? 92.691 80.669 102.532 1.00 15.66 655 LEU x O 1
ATOM 3643 N N . TYR A 1 645 ? 91.030 81.981 101.764 1.00 19.02 656 TYR x N 1
ATOM 3644 C CA . TYR A 1 645 ? 89.992 81.015 102.106 1.00 19.02 656 TYR x CA 1
ATOM 3645 C C . TYR A 1 645 ? 89.993 79.836 101.144 1.00 19.02 656 TYR x C 1
ATOM 3646 O O . TYR A 1 645 ? 89.769 78.693 101.556 1.00 19.02 656 TYR x O 1
ATOM 3655 N N . THR A 1 646 ? 90.215 80.104 99.856 1.00 16.27 657 THR x N 1
ATOM 3656 C CA . THR A 1 646 ? 90.166 79.062 98.835 1.00 16.27 657 THR x CA 1
ATOM 3657 C C . THR A 1 646 ? 91.312 78.071 98.999 1.00 16.27 657 THR x C 1
ATOM 3658 O O . THR A 1 646 ? 91.137 76.863 98.796 1.00 16.27 657 THR x O 1
ATOM 3662 N N . ALA A 1 647 ? 92.483 78.562 99.405 1.00 16.90 658 ALA x N 1
ATOM 3663 C CA . ALA A 1 647 ? 93.651 77.704 99.550 1.00 16.90 658 ALA x CA 1
ATOM 3664 C C . ALA A 1 647 ? 93.523 76.758 100.734 1.00 16.90 658 ALA x C 1
ATOM 3665 O O . ALA A 1 647 ? 94.108 75.671 100.722 1.00 16.90 658 ALA x O 1
ATOM 3667 N N . ALA A 1 648 ? 92.776 77.152 101.761 1.00 19.17 659 ALA x N 1
ATOM 3668 C CA . ALA A 1 648 ? 92.631 76.305 102.934 1.00 19.17 659 ALA x CA 1
ATOM 3669 C C . ALA A 1 648 ? 91.416 75.387 102.858 1.00 19.17 659 ALA x C 1
ATOM 3670 O O . ALA A 1 648 ? 91.370 74.381 103.573 1.00 19.17 659 ALA x O 1
ATOM 3672 N N . THR A 1 649 ? 90.415 75.715 102.037 1.00 20.07 660 THR x N 1
ATOM 3673 C CA . THR A 1 649 ? 89.123 75.036 102.111 1.00 20.07 660 THR x CA 1
ATOM 3674 C C . THR A 1 649 ? 88.675 74.365 100.821 1.00 20.07 660 THR x C 1
ATOM 3675 O O . THR A 1 649 ? 88.072 73.292 100.883 1.00 20.07 660 THR x O 1
ATOM 3679 N N . HIS A 1 650 ? 88.924 74.967 99.659 1.00 21.57 661 HIS x N 1
ATOM 3680 C CA . HIS A 1 650 ? 88.322 74.489 98.417 1.00 21.57 661 HIS x CA 1
ATOM 3681 C C . HIS A 1 650 ? 88.963 73.189 97.949 1.00 21.57 661 HIS x C 1
ATOM 3682 O O . HIS A 1 650 ? 90.186 73.076 97.890 1.00 21.57 661 HIS x O 1
ATOM 3689 N N . GLU A 1 651 ? 88.114 72.234 97.546 1.00 25.06 662 GLU x N 1
ATOM 3690 C CA . GLU A 1 651 ? 88.523 70.838 97.389 1.00 25.06 662 GLU x CA 1
ATOM 3691 C C . GLU A 1 651 ? 89.518 70.623 96.252 1.00 25.06 662 GLU x C 1
ATOM 3692 O O . GLU A 1 651 ? 90.268 69.641 96.274 1.00 25.06 662 GLU x O 1
ATOM 3698 N N . GLN A 1 652 ? 89.541 71.505 95.253 1.00 27.20 663 GLN x N 1
ATOM 3699 C CA . GLN A 1 652 ? 90.541 71.388 94.198 1.00 27.20 663 GLN x CA 1
ATOM 3700 C C . GLN A 1 652 ? 91.828 72.121 94.546 1.00 27.20 663 GLN x C 1
ATOM 3701 O O . GLN A 1 652 ? 92.855 71.907 93.892 1.00 27.20 663 GLN x O 1
ATOM 3707 N N . CYS A 1 653 ? 91.791 72.997 95.548 1.00 24.32 664 CYS x N 1
ATOM 3708 C CA . CYS A 1 653 ? 92.887 73.908 95.841 1.00 24.32 664 CYS x CA 1
ATOM 3709 C C . CYS A 1 653 ? 93.435 73.738 97.247 1.00 24.32 664 CYS x C 1
ATOM 3710 O O . CYS A 1 653 ? 94.231 74.567 97.693 1.00 24.32 664 CYS x O 1
ATOM 3713 N N . GLN A 1 654 ? 93.025 72.697 97.957 1.00 23.62 665 GLN x N 1
ATOM 3714 C CA . GLN A 1 654 ? 93.162 72.673 99.403 1.00 23.62 665 GLN x CA 1
ATOM 3715 C C . GLN A 1 654 ? 94.588 72.293 99.785 1.00 23.62 665 GLN x C 1
ATOM 3716 O O . GLN A 1 654 ? 95.102 71.259 99.348 1.00 23.62 665 GLN x O 1
ATOM 3722 N N . GLY A 1 655 ? 95.228 73.130 100.596 1.00 21.57 666 GLY x N 1
ATOM 3723 C CA . GLY A 1 655 ? 96.564 72.854 101.081 1.00 21.57 666 GLY x CA 1
ATOM 3724 C C . GLY A 1 655 ? 97.672 73.787 100.630 1.00 21.57 666 GLY x C 1
ATOM 3725 O O . GLY A 1 655 ? 98.844 73.478 100.873 1.00 21.57 666 GLY x O 1
ATOM 3726 N N . VAL A 1 656 ? 97.358 74.910 99.985 1.00 17.53 667 VAL x N 1
ATOM 3727 C CA . VAL A 1 656 ? 98.393 75.841 99.541 1.00 17.53 667 VAL x CA 1
ATOM 3728 C C . VAL A 1 656 ? 98.248 77.196 100.229 1.00 17.53 667 VAL x C 1
ATOM 3729 O O . VAL A 1 656 ? 98.578 78.234 99.647 1.00 17.53 667 VAL x O 1
ATOM 3733 N N . LEU A 1 657 ? 97.767 77.192 101.475 1.00 16.97 668 LEU x N 1
ATOM 3734 C CA . LEU A 1 657 ? 97.620 78.437 102.228 1.00 16.97 668 LEU x CA 1
ATOM 3735 C C . LEU A 1 657 ? 98.971 79.060 102.565 1.00 16.97 668 LEU x C 1
ATOM 3736 O O . LEU A 1 657 ? 99.106 80.288 102.557 1.00 16.97 668 LEU x O 1
ATOM 3741 N N . GLU A 1 658 ? 99.978 78.232 102.854 1.00 17.30 669 GLU x N 1
ATOM 3742 C CA . GLU A 1 658 ? 101.300 78.752 103.203 1.00 17.30 669 GLU x CA 1
ATOM 3743 C C . GLU A 1 658 ? 101.969 79.426 102.011 1.00 17.30 669 GLU x C 1
ATOM 3744 O O . GLU A 1 658 ? 102.721 80.392 102.179 1.00 17.30 669 GLU x O 1
ATOM 3750 N N . GLU A 1 659 ? 101.707 78.934 100.803 1.00 15.53 670 GLU x N 1
ATOM 3751 C CA . GLU A 1 659 ? 102.221 79.596 99.612 1.00 15.53 670 GLU x CA 1
ATOM 3752 C C . GLU A 1 659 ? 101.419 80.849 99.281 1.00 15.53 670 GLU x C 1
ATOM 3753 O O . GLU A 1 659 ? 101.970 81.815 98.745 1.00 15.53 670 GLU x O 1
ATOM 3759 N N . CYS A 1 660 ? 100.117 80.851 99.582 1.00 14.26 671 CYS x N 1
ATOM 3760 C CA . CYS A 1 660 ? 99.291 82.013 99.266 1.00 14.26 671 CYS x CA 1
ATOM 3761 C C . CYS A 1 660 ? 99.488 83.149 100.260 1.00 14.26 671 CYS x C 1
ATOM 3762 O O . CYS A 1 660 ? 99.370 84.315 99.879 1.00 14.26 671 CYS x O 1
ATOM 3765 N N . LEU A 1 661 ? 99.779 82.840 101.529 1.00 13.04 672 LEU x N 1
ATOM 3766 C CA . LEU A 1 661 ? 100.125 83.887 102.491 1.00 13.04 672 LEU x CA 1
ATOM 3767 C C . LEU A 1 661 ? 101.418 84.593 102.116 1.00 13.04 672 LEU x C 1
ATOM 3768 O O . LEU A 1 661 ? 101.611 85.762 102.463 1.00 13.04 672 LEU x O 1
ATOM 3773 N N . THR A 1 662 ? 102.319 83.895 101.428 1.00 12.26 673 THR x N 1
ATOM 3774 C CA . THR A 1 662 ? 103.556 84.505 100.962 1.00 12.26 673 THR x CA 1
ATOM 3775 C C . THR A 1 662 ? 103.298 85.459 99.802 1.00 12.26 673 THR x C 1
ATOM 3776 O O . THR A 1 662 ? 103.784 86.595 99.802 1.00 12.26 673 THR x O 1
ATOM 3780 N N . ILE A 1 663 ? 102.519 85.015 98.813 1.00 11.83 674 ILE x N 1
ATOM 3781 C CA . ILE A 1 663 ? 102.335 85.777 97.581 1.00 11.83 674 ILE x CA 1
ATOM 3782 C C . ILE A 1 663 ? 101.478 87.015 97.828 1.00 11.83 674 ILE x C 1
ATOM 3783 O O . ILE A 1 663 ? 101.750 88.087 97.277 1.00 11.83 674 ILE x O 1
ATOM 3788 N N . VAL A 1 664 ? 100.456 86.897 98.681 1.00 11.75 675 VAL x N 1
ATOM 3789 C CA . VAL A 1 664 ? 99.625 88.047 99.041 1.00 11.75 675 VAL x CA 1
ATOM 3790 C C . VAL A 1 664 ? 100.447 89.085 99.800 1.00 11.75 675 VAL x C 1
ATOM 3791 O O . VAL A 1 664 ? 100.288 90.295 99.597 1.00 11.75 675 VAL x O 1
ATOM 3795 N N . SER A 1 665 ? 101.391 88.630 100.626 1.00 11.78 676 SER x N 1
ATOM 3796 C CA . SER A 1 665 ? 102.243 89.552 101.370 1.00 11.78 676 SER x CA 1
ATOM 3797 C C . SER A 1 665 ? 103.255 90.242 100.460 1.00 11.78 676 SER x C 1
ATOM 3798 O O . SER A 1 665 ? 103.602 91.407 100.682 1.00 11.78 676 SER x O 1
ATOM 3801 N N . MET A 1 666 ? 103.743 89.538 99.437 1.00 12.30 677 MET x N 1
ATOM 3802 C CA . MET A 1 666 ? 104.638 90.152 98.463 1.00 12.30 677 MET x CA 1
ATOM 3803 C C . MET A 1 666 ? 103.927 91.187 97.602 1.00 12.30 677 MET x C 1
ATOM 3804 O O . MET A 1 666 ? 104.566 92.123 97.113 1.00 12.30 677 MET x O 1
ATOM 3809 N N . LEU A 1 667 ? 102.617 91.029 97.387 1.00 12.38 678 LEU x N 1
ATOM 3810 C CA . LEU A 1 667 ? 101.898 91.941 96.502 1.00 12.38 678 LEU x CA 1
ATOM 3811 C C . LEU A 1 667 ? 101.633 93.292 97.153 1.00 12.38 678 LEU x C 1
ATOM 3812 O O . LEU A 1 667 ? 101.405 94.278 96.443 1.00 12.38 678 LEU x O 1
ATOM 3817 N N . HIS A 1 668 ? 101.645 93.366 98.485 1.00 14.49 679 HIS x N 1
ATOM 3818 C CA . HIS A 1 668 ? 101.474 94.658 99.139 1.00 14.49 679 HIS x CA 1
ATOM 3819 C C . HIS A 1 668 ? 102.695 95.552 98.970 1.00 14.49 679 HIS x C 1
ATOM 3820 O O . HIS A 1 668 ? 102.561 96.780 98.961 1.00 14.49 679 HIS x O 1
ATOM 3827 N N . GLU A 1 669 ? 103.883 94.968 98.833 1.00 16.28 680 GLU x N 1
ATOM 3828 C CA . GLU A 1 669 ? 105.130 95.722 98.782 1.00 16.28 680 GLU x CA 1
ATOM 3829 C C . GLU A 1 669 ? 105.832 95.610 97.432 1.00 16.28 680 GLU x C 1
ATOM 3830 O O . GLU A 1 669 ? 107.058 95.694 97.367 1.00 16.28 680 GLU x O 1
ATOM 3836 N N . THR A 1 670 ? 105.064 95.435 96.355 1.00 17.79 681 THR x N 1
ATOM 3837 C CA . THR A 1 670 ? 105.641 95.215 95.026 1.00 17.79 681 THR x CA 1
ATOM 3838 C C . THR A 1 670 ? 106.502 96.360 94.465 1.00 17.79 681 THR x C 1
ATOM 3839 O O . THR A 1 670 ? 107.576 96.047 93.919 1.00 17.79 681 THR x O 1
ATOM 3843 N N . PRO A 1 671 ? 106.142 97.660 94.555 1.00 19.99 682 PRO x N 1
ATOM 3844 C CA . PRO A 1 671 ? 107.035 98.677 93.958 1.00 19.99 682 PRO x CA 1
ATOM 3845 C C . PRO A 1 671 ? 108.385 98.834 94.644 1.00 19.99 682 PRO x C 1
ATOM 3846 O O . PRO A 1 671 ? 109.334 99.307 94.007 1.00 19.99 682 PRO x O 1
ATOM 3850 N N . SER A 1 672 ? 108.506 98.455 95.913 1.00 19.11 683 SER x N 1
ATOM 3851 C CA . SER A 1 672 ? 109.736 98.653 96.666 1.00 19.11 683 SER x CA 1
ATOM 3852 C C . SER A 1 672 ? 110.615 97.409 96.730 1.00 19.11 683 SER x C 1
ATOM 3853 O O . SER A 1 672 ? 111.560 97.383 97.521 1.00 19.11 683 SER x O 1
ATOM 3856 N N . LEU A 1 673 ? 110.341 96.383 95.922 1.00 19.64 684 LEU x N 1
ATOM 3857 C CA . LEU A 1 673 ? 111.067 95.123 96.072 1.00 19.64 684 LEU x CA 1
ATOM 3858 C C . LEU A 1 673 ? 112.475 95.195 95.497 1.00 19.64 684 LEU x C 1
ATOM 3859 O O . LEU A 1 673 ? 113.428 94.719 96.123 1.00 19.64 684 LEU x O 1
ATOM 3864 N N . PHE A 1 674 ? 112.632 95.776 94.315 1.00 23.33 685 PHE x N 1
ATOM 3865 C CA . PHE A 1 674 ? 113.825 95.575 93.508 1.00 23.33 685 PHE x CA 1
ATOM 3866 C C . PHE A 1 674 ? 114.684 96.830 93.463 1.00 23.33 685 PHE x C 1
ATOM 3867 O O . PHE A 1 674 ? 114.169 97.945 93.345 1.00 23.33 685 PHE x O 1
ATOM 3875 N N . ILE A 1 675 ? 115.998 96.640 93.561 1.00 27.38 686 ILE x N 1
ATOM 3876 C CA . ILE A 1 675 ? 116.978 97.654 93.188 1.00 27.38 686 ILE x CA 1
ATOM 3877 C C . ILE A 1 675 ? 117.399 97.395 91.747 1.00 27.38 686 ILE x C 1
ATOM 3878 O O . ILE A 1 675 ? 117.794 96.279 91.390 1.00 27.38 686 ILE x O 1
ATOM 3883 N N . GLY A 1 676 ? 117.279 98.416 90.909 1.00 31.67 687 GLY x N 1
ATOM 3884 C CA . GLY A 1 676 ? 117.559 98.236 89.503 1.00 31.67 687 GLY x CA 1
ATOM 3885 C C . GLY A 1 676 ? 116.392 97.593 88.776 1.00 31.67 687 GLY x C 1
ATOM 3886 O O . GLY A 1 676 ? 115.248 97.583 89.244 1.00 31.67 687 GLY x O 1
ATOM 3887 N N . GLN A 1 677 ? 116.697 97.046 87.605 1.00 36.81 688 GLN x N 1
ATOM 3888 C CA . GLN A 1 677 ? 115.667 96.455 86.766 1.00 36.81 688 GLN x CA 1
ATOM 3889 C C . GLN A 1 677 ? 115.252 95.096 87.321 1.00 36.81 688 GLN x C 1
ATOM 3890 O O . GLN A 1 677 ? 116.070 94.359 87.879 1.00 36.81 688 GLN x O 1
ATOM 3896 N N . LYS A 1 678 ? 113.962 94.777 87.176 1.00 29.90 689 LYS x N 1
ATOM 3897 C CA . LYS A 1 678 ? 113.394 93.568 87.767 1.00 29.90 689 LYS x CA 1
ATOM 3898 C C . LYS A 1 678 ? 113.913 92.298 87.102 1.00 29.90 689 LYS x C 1
ATOM 3899 O O . LYS A 1 678 ? 114.073 91.276 87.778 1.00 29.90 689 LYS x O 1
ATOM 3905 N N . ARG A 1 679 ? 114.206 92.343 85.797 1.00 38.44 690 ARG x N 1
ATOM 3906 C CA . ARG A 1 679 ? 114.606 91.132 85.083 1.00 38.44 690 ARG x CA 1
ATOM 3907 C C . ARG A 1 679 ? 115.994 90.648 85.490 1.00 38.44 690 ARG x C 1
ATOM 3908 O O . ARG A 1 679 ? 116.291 89.456 85.352 1.00 38.44 690 ARG x O 1
ATOM 3916 N N . ASP A 1 680 ? 116.855 91.542 85.981 1.00 37.83 691 ASP x N 1
ATOM 3917 C CA . ASP A 1 680 ? 118.175 91.113 86.428 1.00 37.83 691 ASP x CA 1
ATOM 3918 C C . ASP A 1 680 ? 118.094 90.387 87.764 1.00 37.83 691 ASP x C 1
ATOM 3919 O O . ASP A 1 680 ? 118.802 89.399 87.985 1.00 37.83 691 ASP x O 1
ATOM 3924 N N . ALA A 1 681 ? 117.242 90.868 88.670 1.00 32.40 692 ALA x N 1
ATOM 3925 C CA . ALA A 1 681 ? 117.035 90.174 89.934 1.00 32.40 692 ALA x CA 1
ATOM 3926 C C . ALA A 1 681 ? 116.203 88.913 89.755 1.00 32.40 692 ALA x C 1
ATOM 3927 O O . ALA A 1 681 ? 116.352 87.960 90.527 1.00 32.40 692 ALA x O 1
ATOM 3929 N N . ALA A 1 682 ? 115.311 88.896 88.761 1.00 32.55 693 ALA x N 1
ATOM 3930 C CA . ALA A 1 682 ? 114.486 87.718 88.518 1.00 32.55 693 ALA x CA 1
ATOM 3931 C C . ALA A 1 682 ? 115.300 86.575 87.933 1.00 32.55 693 ALA x C 1
ATOM 3932 O O . ALA A 1 682 ? 115.035 85.407 88.229 1.00 32.55 693 ALA x O 1
ATOM 3934 N N . ALA A 1 683 ? 116.290 86.891 87.093 1.00 33.30 694 ALA x N 1
ATOM 3935 C CA . ALA A 1 683 ? 117.120 85.852 86.491 1.00 33.30 694 ALA x CA 1
ATOM 3936 C C . ALA A 1 683 ? 118.040 85.195 87.511 1.00 33.30 694 ALA x C 1
ATOM 3937 O O . ALA A 1 683 ? 118.454 84.047 87.321 1.00 33.30 694 ALA x O 1
ATOM 3939 N N . SER A 1 684 ? 118.374 85.904 88.589 1.00 32.11 695 SER x N 1
ATOM 3940 C CA . SER A 1 684 ? 119.287 85.353 89.581 1.00 32.11 695 SER x CA 1
ATOM 3941 C C . SER A 1 684 ? 118.584 84.363 90.506 1.00 32.11 695 SER x C 1
ATOM 3942 O O . SER A 1 684 ? 119.172 83.346 90.891 1.00 32.11 695 SER x O 1
ATOM 3945 N N . VAL A 1 685 ? 117.333 84.643 90.880 1.00 30.58 696 VAL x N 1
ATOM 3946 C CA . VAL A 1 685 ? 116.649 83.798 91.857 1.00 30.58 696 VAL x CA 1
ATOM 3947 C C . VAL A 1 685 ? 116.136 82.506 91.221 1.00 30.58 696 VAL x C 1
ATOM 3948 O O . VAL A 1 685 ? 116.195 81.438 91.840 1.00 30.58 696 VAL x O 1
ATOM 3952 N N . LEU A 1 686 ? 115.624 82.569 89.992 1.00 38.10 697 LEU x N 1
ATOM 3953 C CA . LEU A 1 686 ? 115.151 81.380 89.296 1.00 38.10 697 LEU x CA 1
ATOM 3954 C C . LEU A 1 686 ? 115.255 81.629 87.800 1.00 38.10 697 LEU x C 1
ATOM 3955 O O . LEU A 1 686 ? 114.887 82.704 87.322 1.00 38.10 697 LEU x O 1
ATOM 3960 N N . SER A 1 687 ? 115.752 80.623 87.072 1.00 48.32 698 SER x N 1
ATOM 3961 C CA . SER A 1 687 ? 116.150 80.816 85.678 1.00 48.32 698 SER x CA 1
ATOM 3962 C C . SER A 1 687 ? 114.951 81.070 84.771 1.00 48.32 698 SER x C 1
ATOM 3963 O O . SER A 1 687 ? 115.008 81.938 83.891 1.00 48.32 698 SER x O 1
ATOM 3966 N N . GLU A 1 688 ? 113.863 80.330 84.959 1.00 46.82 699 GLU x N 1
ATOM 3967 C CA . GLU A 1 688 ? 112.660 80.509 84.156 1.00 46.82 699 GLU x CA 1
ATOM 3968 C C . GLU A 1 688 ? 111.450 80.570 85.073 1.00 46.82 699 GLU x C 1
ATOM 3969 O O . GLU A 1 688 ? 111.137 79.593 85.760 1.00 46.82 699 GLU x O 1
ATOM 3975 N N . VAL A 1 689 ? 110.773 81.715 85.078 1.00 36.26 700 VAL x N 1
ATOM 3976 C CA . VAL A 1 689 ? 109.517 81.900 85.790 1.00 36.26 700 VAL x CA 1
ATOM 3977 C C . VAL A 1 689 ? 108.436 82.218 84.770 1.00 36.26 700 VAL x C 1
ATOM 3978 O O . VAL A 1 689 ? 108.689 82.887 83.763 1.00 36.26 700 VAL x O 1
ATOM 3982 N N . GLU A 1 690 ? 107.238 81.693 85.010 1.00 33.44 701 GLU x N 1
ATOM 3983 C CA . GLU A 1 690 ? 106.144 81.914 84.076 1.00 33.44 701 GLU x CA 1
ATOM 3984 C C . GLU A 1 690 ? 105.416 83.221 84.365 1.00 33.44 701 GLU x C 1
ATOM 3985 O O . GLU A 1 690 ? 105.078 83.963 83.437 1.00 33.44 701 GLU x O 1
ATOM 3991 N N . SER A 1 691 ? 105.181 83.526 85.639 1.00 22.02 702 SER x N 1
ATOM 3992 C CA . SER A 1 691 ? 104.338 84.646 86.020 1.00 22.02 702 SER x CA 1
ATOM 3993 C C . SER A 1 691 ? 104.942 85.374 87.213 1.00 22.02 702 SER x C 1
ATOM 3994 O O . SER A 1 691 ? 105.913 84.920 87.823 1.00 22.02 702 SER x O 1
ATOM 3997 N N . ASP A 1 692 ? 104.350 86.529 87.535 1.00 18.81 703 ASP x N 1
ATOM 3998 C CA . ASP A 1 692 ? 104.868 87.378 88.604 1.00 18.81 703 ASP x CA 1
ATOM 3999 C C . ASP A 1 692 ? 104.607 86.788 89.982 1.00 18.81 703 ASP x C 1
ATOM 4000 O O . ASP A 1 692 ? 105.422 86.958 90.894 1.00 18.81 703 ASP x O 1
ATOM 4005 N N . HIS A 1 693 ? 103.460 86.121 90.160 1.00 15.08 704 HIS x N 1
ATOM 4006 C CA . HIS A 1 693 ? 103.099 85.568 91.465 1.00 15.08 704 HIS x CA 1
ATOM 4007 C C . HIS A 1 693 ? 104.036 84.440 91.874 1.00 15.08 704 HIS x C 1
ATOM 4008 O O . HIS A 1 693 ? 104.377 84.302 93.054 1.00 15.08 704 HIS x O 1
ATOM 4015 N N . ILE A 1 694 ? 104.458 83.621 90.911 1.00 16.60 705 ILE x N 1
ATOM 4016 C CA . ILE A 1 694 ? 105.347 82.504 91.207 1.00 16.60 705 ILE x CA 1
ATOM 4017 C C . ILE A 1 694 ? 106.755 83.012 91.491 1.00 16.60 705 ILE x C 1
ATOM 4018 O O . ILE A 1 694 ? 107.477 82.454 92.327 1.00 16.60 705 ILE x O 1
ATOM 4023 N N . LEU A 1 695 ? 107.160 84.087 90.807 1.00 17.71 706 LEU x N 1
ATOM 4024 C CA . LEU A 1 695 ? 108.445 84.726 91.076 1.00 17.71 706 LEU x CA 1
ATOM 4025 C C . LEU A 1 695 ? 108.495 85.317 92.479 1.00 17.71 706 LEU x C 1
ATOM 4026 O O . LEU A 1 695 ? 109.520 85.228 93.160 1.00 17.71 706 LEU x O 1
ATOM 4031 N N . TYR A 1 696 ? 107.392 85.918 92.929 1.00 16.83 707 TYR x N 1
ATOM 4032 C CA . TYR A 1 696 ? 107.358 86.520 94.258 1.00 16.83 707 TYR x CA 1
ATOM 4033 C C . TYR A 1 696 ? 107.361 85.455 95.347 1.00 16.83 707 TYR x C 1
ATOM 4034 O O . TYR A 1 696 ? 107.828 85.707 96.463 1.00 16.83 707 TYR x O 1
ATOM 4043 N N . LEU A 1 697 ? 106.828 84.271 95.043 1.00 15.52 708 LEU x N 1
ATOM 4044 C CA . LEU A 1 697 ? 106.934 83.135 95.951 1.00 15.52 708 LEU x CA 1
ATOM 4045 C C . LEU A 1 697 ? 108.368 82.630 96.034 1.00 15.52 708 LEU x C 1
ATOM 4046 O O . LEU A 1 697 ? 108.845 82.271 97.115 1.00 15.52 708 LEU x O 1
ATOM 4051 N N . GLU A 1 698 ? 109.067 82.592 94.898 1.00 18.27 709 GLU x N 1
ATOM 4052 C CA . GLU A 1 698 ? 110.405 82.013 94.863 1.00 18.27 709 GLU x CA 1
ATOM 4053 C C . GLU A 1 698 ? 111.431 82.921 95.530 1.00 18.27 709 GLU x C 1
ATOM 4054 O O . GLU A 1 698 ? 112.407 82.428 96.105 1.00 18.27 709 GLU x O 1
ATOM 4060 N N . ILE A 1 699 ? 111.224 84.239 95.476 1.00 15.66 710 ILE x N 1
ATOM 4061 C CA . ILE A 1 699 ? 112.141 85.176 96.121 1.00 15.66 710 ILE x CA 1
ATOM 4062 C C . ILE A 1 699 ? 112.053 85.062 97.638 1.00 15.66 710 ILE x C 1
ATOM 4063 O O . ILE A 1 699 ? 113.078 85.009 98.328 1.00 15.66 710 ILE x O 1
ATOM 4068 N N . PHE A 1 700 ? 110.835 84.995 98.181 1.00 13.77 711 PHE x N 1
ATOM 4069 C CA . PHE A 1 700 ? 110.672 84.929 99.630 1.00 13.77 711 PHE x CA 1
ATOM 4070 C C . PHE A 1 700 ? 111.109 83.580 100.189 1.00 13.77 711 PHE x C 1
ATOM 4071 O O . PHE A 1 700 ? 111.564 83.509 101.336 1.00 13.77 711 PHE x O 1
ATOM 4079 N N . ASN A 1 701 ? 110.965 82.503 99.412 1.00 17.13 712 ASN x N 1
ATOM 4080 C CA . ASN A 1 701 ? 111.381 81.187 99.890 1.00 17.13 712 ASN x CA 1
ATOM 4081 C C . ASN A 1 701 ? 112.895 81.066 99.942 1.00 17.13 712 ASN x C 1
ATOM 4082 O O . ASN A 1 701 ? 113.444 80.536 100.914 1.00 17.13 712 ASN x O 1
ATOM 4087 N N . GLN A 1 702 ? 113.589 81.542 98.905 1.00 18.48 713 GLN x N 1
ATOM 4088 C CA . GLN A 1 702 ? 115.047 81.512 98.911 1.00 18.48 713 GLN x CA 1
ATOM 4089 C C . GLN A 1 702 ? 115.626 82.486 99.930 1.00 18.48 713 GLN x C 1
ATOM 4090 O O . GLN A 1 702 ? 116.725 82.257 100.447 1.00 18.48 713 GLN x O 1
ATOM 4096 N N . TRP A 1 703 ? 114.910 83.572 100.227 1.00 17.82 714 TRP x N 1
ATOM 4097 C CA . TRP A 1 703 ? 115.326 84.456 101.310 1.00 17.82 714 TRP x CA 1
ATOM 4098 C C . TRP A 1 703 ? 115.113 83.799 102.667 1.00 17.82 714 TRP x C 1
ATOM 4099 O O . TRP A 1 703 ? 115.897 84.013 103.5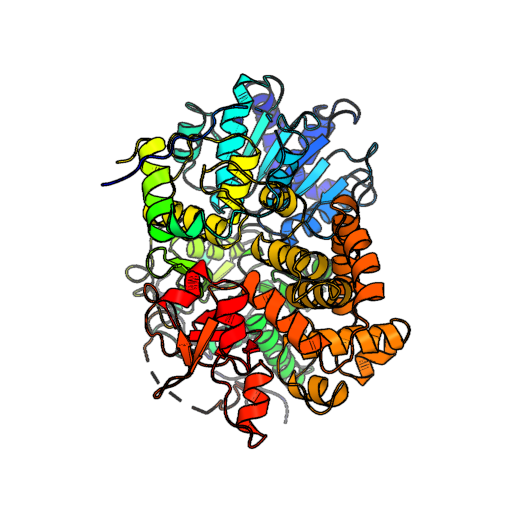98 1.00 17.82 714 TRP x O 1
ATOM 4110 N N . ARG A 1 704 ? 114.052 83.001 102.796 1.00 19.02 715 ARG x N 1
ATOM 4111 C CA . ARG A 1 704 ? 113.797 82.279 104.038 1.00 19.02 715 ARG x CA 1
ATOM 4112 C C . ARG A 1 704 ? 114.784 81.131 104.220 1.00 19.02 715 ARG x C 1
ATOM 4113 O O . ARG A 1 704 ? 115.181 80.820 105.348 1.00 19.02 715 ARG x O 1
ATOM 4121 N N . ASN A 1 705 ? 115.188 80.491 103.117 1.00 19.99 716 ASN x N 1
ATOM 4122 C CA . ASN A 1 705 ? 116.148 79.395 103.192 1.00 19.99 716 ASN x CA 1
ATOM 4123 C C . ASN A 1 705 ? 117.540 79.884 103.569 1.00 19.99 716 ASN x C 1
ATOM 4124 O O . ASN A 1 705 ? 118.326 79.126 104.148 1.00 19.99 716 ASN x O 1
ATOM 4129 N N . SER A 1 706 ? 117.864 81.135 103.248 1.00 20.59 717 SER x N 1
ATOM 4130 C CA . SER A 1 706 ? 119.130 81.748 103.632 1.00 20.59 717 SER x CA 1
ATOM 4131 C C . SER A 1 706 ? 119.103 82.338 105.037 1.00 20.59 717 SER x C 1
ATOM 4132 O O . SER A 1 706 ? 119.942 83.194 105.333 1.00 20.59 717 SER x O 1
ATOM 4135 N N . LYS A 1 707 ? 118.132 81.928 105.866 1.00 21.57 718 LYS x N 1
ATOM 4136 C CA . LYS A 1 707 ? 117.982 82.330 107.267 1.00 21.57 718 LYS x CA 1
ATOM 4137 C C . LYS A 1 707 ? 117.724 83.827 107.409 1.00 21.57 718 LYS x C 1
ATOM 4138 O O . LYS A 1 707 ? 118.172 84.445 108.379 1.00 21.57 718 LYS x O 1
ATOM 4144 N N . PHE A 1 708 ? 117.019 84.394 106.418 1.00 19.64 719 PHE x N 1
ATOM 4145 C CA . PHE A 1 708 ? 116.624 85.807 106.353 1.00 19.64 719 PHE x CA 1
ATOM 4146 C C . PHE A 1 708 ? 117.845 86.726 106.324 1.00 19.64 719 PHE x C 1
ATOM 4147 O O . PHE A 1 708 ? 117.870 87.767 106.981 1.00 19.64 719 PHE x O 1
ATOM 4155 N N . SER A 1 709 ? 118.857 86.334 105.556 1.00 22.51 720 SER x N 1
ATOM 4156 C CA . SER A 1 709 ? 120.118 87.062 105.528 1.00 22.51 720 SER x CA 1
ATOM 4157 C C . SER A 1 709 ? 119.981 88.384 104.787 1.00 22.51 720 SER x C 1
ATOM 4158 O O . SER A 1 709 ? 119.308 88.474 103.757 1.00 22.51 720 SER x O 1
ATOM 4161 N N . ARG A 1 710 ? 120.621 89.421 105.332 1.00 23.37 721 ARG x N 1
ATOM 4162 C CA . ARG A 1 710 ? 120.781 90.671 104.598 1.00 23.37 721 ARG x CA 1
ATOM 4163 C C . ARG A 1 710 ? 121.720 90.491 103.413 1.00 23.37 721 ARG x C 1
ATOM 4164 O O . ARG A 1 710 ? 121.544 91.142 102.377 1.00 23.37 721 ARG x O 1
ATOM 4172 N N . SER A 1 711 ? 122.703 89.598 103.547 1.00 26.68 722 SER x N 1
ATOM 4173 C CA . SER A 1 711 ? 123.673 89.358 102.485 1.00 26.68 722 SER x CA 1
ATOM 4174 C C . SER A 1 711 ? 123.052 88.658 101.283 1.00 26.68 722 SER x C 1
ATOM 4175 O O . SER A 1 711 ? 123.578 88.772 100.170 1.00 26.68 722 SER x O 1
ATOM 4178 N N . TRP A 1 712 ? 121.961 87.912 101.490 1.00 21.78 723 TRP x N 1
ATOM 4179 C CA . TRP A 1 712 ? 121.251 87.292 100.373 1.00 21.78 723 TRP x CA 1
ATOM 4180 C C . TRP A 1 712 ? 120.644 88.343 99.454 1.00 21.78 723 TRP x C 1
ATOM 4181 O O . TRP A 1 712 ? 120.654 88.188 98.228 1.00 21.78 723 TRP x O 1
ATOM 4192 N N . CYS A 1 713 ? 120.103 89.415 100.037 1.00 22.70 724 CYS x N 1
ATOM 4193 C CA . CYS A 1 713 ? 119.355 90.401 99.266 1.00 22.70 724 CYS x CA 1
ATOM 4194 C C . CYS A 1 713 ? 120.272 91.270 98.411 1.00 22.70 724 CYS x C 1
ATOM 4195 O O . CYS A 1 713 ? 119.893 91.672 97.304 1.00 22.70 724 CYS x O 1
ATOM 4198 N N . GLN A 1 714 ? 121.474 91.582 98.904 1.00 28.40 725 GLN x N 1
ATOM 4199 C CA . GLN A 1 714 ? 122.427 92.335 98.090 1.00 28.40 725 GLN x CA 1
ATOM 4200 C C . GLN A 1 714 ? 122.966 91.495 96.941 1.00 28.40 725 GLN x C 1
ATOM 4201 O O . GLN A 1 714 ? 123.252 92.027 95.862 1.00 28.40 725 GLN x O 1
ATOM 4207 N N . ASP A 1 715 ? 123.127 90.188 97.155 1.00 29.87 726 ASP x N 1
ATOM 4208 C CA . ASP A 1 715 ? 123.629 89.320 96.094 1.00 29.87 726 ASP x CA 1
ATOM 4209 C C . ASP A 1 715 ? 122.597 89.121 94.992 1.00 29.87 726 ASP x C 1
ATOM 4210 O O . ASP A 1 715 ? 122.965 88.950 93.825 1.00 29.87 726 ASP x O 1
ATOM 4215 N N . HIS A 1 716 ? 121.314 89.136 95.339 1.00 27.17 727 HIS x N 1
ATOM 4216 C CA . HIS A 1 716 ? 120.244 88.873 94.390 1.00 27.17 727 HIS x CA 1
ATOM 4217 C C . HIS A 1 716 ? 119.453 90.116 94.012 1.00 27.17 727 HIS x C 1
ATOM 4218 O O . HIS A 1 716 ? 118.470 89.995 93.275 1.00 27.17 727 HIS x O 1
ATOM 4225 N N . LYS A 1 717 ? 119.859 91.293 94.507 1.00 26.94 728 LYS x N 1
ATOM 4226 C CA . LYS A 1 717 ? 119.331 92.608 94.113 1.00 26.94 728 LYS x CA 1
ATOM 4227 C C . LYS A 1 717 ? 117.853 92.775 94.471 1.00 26.94 728 LYS x C 1
ATOM 4228 O O . LYS A 1 717 ? 117.030 93.186 93.651 1.00 26.94 728 LYS x O 1
ATOM 4234 N N . ILE A 1 718 ? 117.524 92.458 95.721 1.00 21.62 729 ILE x N 1
ATOM 4235 C CA . ILE A 1 718 ? 116.237 92.776 96.329 1.00 21.62 729 ILE x CA 1
ATOM 4236 C C . ILE A 1 718 ? 116.520 93.710 97.500 1.00 21.62 729 ILE x C 1
ATOM 4237 O O . ILE A 1 718 ? 117.547 93.569 98.169 1.00 21.62 729 ILE x O 1
ATOM 4242 N N . GLN A 1 719 ? 115.654 94.704 97.710 1.00 18.64 730 GLN x N 1
ATOM 4243 C CA . GLN A 1 719 ? 115.804 95.581 98.864 1.00 18.64 730 GLN x CA 1
ATOM 4244 C C . GLN A 1 719 ? 115.517 94.814 100.150 1.00 18.64 730 GLN x C 1
ATOM 4245 O O . GLN A 1 719 ? 114.465 94.189 100.292 1.00 18.64 730 GLN x O 1
ATOM 4251 N N . PHE A 1 720 ? 116.465 94.862 101.088 1.00 18.00 731 PHE x N 1
ATOM 4252 C CA . PHE A 1 720 ? 116.325 94.118 102.335 1.00 18.00 731 PHE x CA 1
ATOM 4253 C C . PHE A 1 720 ? 115.326 94.771 103.282 1.00 18.00 731 PHE x C 1
ATOM 4254 O O . PHE A 1 720 ? 114.657 94.069 104.049 1.00 18.00 731 PHE x O 1
ATOM 4262 N N . LYS A 1 721 ? 115.218 96.101 103.251 1.00 18.53 732 LYS x N 1
ATOM 4263 C CA . LYS A 1 721 ? 114.267 96.796 104.114 1.00 18.53 732 LYS x CA 1
ATOM 4264 C C . LYS A 1 721 ? 112.826 96.510 103.715 1.00 18.53 732 LYS x C 1
ATOM 4265 O O . LYS A 1 721 ? 111.930 96.554 104.564 1.00 18.53 732 LYS x O 1
ATOM 4271 N N . THR A 1 722 ? 112.587 96.230 102.434 1.00 16.91 733 THR x N 1
ATOM 4272 C CA . THR A 1 722 ? 111.246 95.885 101.980 1.00 16.91 733 THR x CA 1
ATOM 4273 C C . THR A 1 722 ? 110.838 94.502 102.470 1.00 16.91 733 THR x C 1
ATOM 4274 O O . THR A 1 722 ? 109.701 94.307 102.919 1.00 16.91 733 THR x O 1
ATOM 4278 N N . MET A 1 723 ? 111.764 93.537 102.414 1.00 16.13 734 MET x N 1
ATOM 4279 C CA . MET A 1 723 ? 111.459 92.160 102.790 1.00 16.13 734 MET x CA 1
ATOM 4280 C C . MET A 1 723 ? 111.194 92.017 104.283 1.00 16.13 734 MET x C 1
ATOM 4281 O O . MET A 1 723 ? 110.498 91.084 104.697 1.00 16.13 734 MET x O 1
ATOM 4286 N N . LEU A 1 724 ? 111.744 92.914 105.102 1.00 15.74 735 LEU x N 1
ATOM 4287 C CA . LEU A 1 724 ? 111.389 92.939 106.516 1.00 15.74 735 LEU x CA 1
ATOM 4288 C C . LEU A 1 724 ? 109.945 93.367 106.721 1.00 15.74 735 LEU x C 1
ATOM 4289 O O . LEU A 1 724 ? 109.298 92.925 107.677 1.00 15.74 735 LEU x O 1
ATOM 4294 N N . ARG A 1 725 ? 109.428 94.232 105.846 1.00 17.53 736 ARG x N 1
ATOM 4295 C CA . ARG A 1 725 ? 108.020 94.605 105.917 1.00 17.53 736 ARG x CA 1
ATOM 4296 C C . ARG A 1 725 ? 107.124 93.497 105.380 1.00 17.53 736 ARG x C 1
ATOM 4297 O O . ARG A 1 725 ? 106.007 93.313 105.871 1.00 17.53 736 ARG x O 1
ATOM 4305 N N . VAL A 1 726 ? 107.593 92.760 104.368 1.00 14.04 737 VAL x N 1
ATOM 4306 C CA . VAL A 1 726 ? 106.827 91.642 103.818 1.00 14.04 737 VAL x CA 1
ATOM 4307 C C . VAL A 1 726 ? 106.690 90.528 104.850 1.00 14.04 737 VAL x C 1
ATOM 4308 O O . VAL A 1 726 ? 105.621 89.916 104.989 1.00 14.04 737 VAL x O 1
ATOM 4312 N N . ARG A 1 727 ? 107.758 90.269 105.610 1.00 15.60 738 ARG x N 1
ATOM 4313 C CA . ARG A 1 727 ? 107.688 89.300 106.698 1.00 15.60 738 ARG x CA 1
ATOM 4314 C C . ARG A 1 727 ? 106.762 89.778 107.812 1.00 15.60 738 ARG x C 1
ATOM 4315 O O . ARG A 1 727 ? 106.124 88.958 108.478 1.00 15.60 738 ARG x O 1
ATOM 4323 N N . ASN A 1 728 ? 106.666 91.094 108.012 1.00 15.86 739 ASN x N 1
ATOM 4324 C CA . ASN A 1 728 ? 105.720 91.639 108.981 1.00 15.86 739 ASN x CA 1
ATOM 4325 C C . ASN A 1 728 ? 104.280 91.456 108.510 1.00 15.86 739 ASN x C 1
ATOM 4326 O O . ASN A 1 728 ? 103.388 91.193 109.323 1.00 15.86 739 ASN x O 1
ATOM 4331 N N . ILE A 1 729 ? 104.035 91.601 107.204 1.00 14.15 740 ILE x N 1
ATOM 4332 C CA . ILE A 1 729 ? 102.692 91.406 106.660 1.00 14.15 740 ILE x CA 1
ATOM 4333 C C . ILE A 1 729 ? 102.276 89.944 106.768 1.00 14.15 740 ILE x C 1
ATOM 4334 O O . ILE A 1 729 ? 101.143 89.638 107.160 1.00 14.15 740 ILE x O 1
ATOM 4339 N N . ARG A 1 730 ? 103.195 89.023 106.451 1.00 13.54 741 ARG x N 1
ATOM 4340 C CA . ARG A 1 730 ? 102.899 87.595 106.523 1.00 13.54 741 ARG x CA 1
ATOM 4341 C C . ARG A 1 730 ? 102.639 87.147 107.957 1.00 13.54 741 ARG x C 1
ATOM 4342 O O . ARG A 1 730 ? 101.773 86.298 108.200 1.00 13.54 741 ARG x O 1
ATOM 4350 N N . ASN A 1 731 ? 103.359 87.723 108.923 1.00 17.04 742 ASN x N 1
ATOM 4351 C CA . ASN A 1 731 ? 103.125 87.389 110.324 1.00 17.04 742 ASN x CA 1
ATOM 4352 C C . ASN A 1 731 ? 101.761 87.878 110.797 1.00 17.04 742 ASN x C 1
ATOM 4353 O O . ASN A 1 731 ? 101.102 87.204 111.594 1.00 17.04 742 ASN x O 1
ATOM 4358 N N . GLN A 1 732 ? 101.319 89.043 110.317 1.00 18.63 743 GLN x N 1
ATOM 4359 C CA . GLN A 1 732 ? 100.005 89.548 110.706 1.00 18.63 743 GLN x CA 1
ATOM 4360 C C . GLN A 1 732 ? 98.886 88.757 110.043 1.00 18.63 743 GLN x C 1
ATOM 4361 O O . GLN A 1 732 ? 97.835 88.530 110.654 1.00 18.63 743 GLN x O 1
ATOM 4367 N N . LEU A 1 733 ? 99.082 88.340 108.790 1.00 17.30 744 LEU x N 1
ATOM 4368 C CA . LEU A 1 733 ? 98.069 87.539 108.110 1.00 17.30 744 LEU x CA 1
ATOM 4369 C C . LEU A 1 733 ? 98.001 86.123 108.663 1.00 17.30 744 LEU x C 1
ATOM 4370 O O . LEU A 1 733 ? 96.936 85.499 108.628 1.00 17.30 744 LEU x O 1
ATOM 4375 N N . PHE A 1 734 ? 99.123 85.598 109.162 1.00 20.26 745 PHE x N 1
ATOM 4376 C CA . PHE A 1 734 ? 99.130 84.248 109.717 1.00 20.26 745 PHE x CA 1
ATOM 4377 C C . PHE A 1 734 ? 98.394 84.197 111.051 1.00 20.26 745 PHE x C 1
ATOM 4378 O O . PHE A 1 734 ? 97.776 83.180 111.383 1.00 20.26 745 PHE x O 1
ATOM 4386 N N . ARG A 1 735 ? 98.469 85.275 111.838 1.00 24.54 746 ARG x N 1
ATOM 4387 C CA . ARG A 1 735 ? 97.719 85.331 113.090 1.00 24.54 746 ARG x CA 1
ATOM 4388 C C . ARG A 1 735 ? 96.222 85.419 112.832 1.00 24.54 746 ARG x C 1
ATOM 4389 O O . ARG A 1 735 ? 95.422 84.845 113.580 1.00 24.54 746 ARG x O 1
ATOM 4397 N N . CYS A 1 736 ? 95.826 86.144 111.785 1.00 24.87 747 CYS x N 1
ATOM 4398 C CA . CYS A 1 736 ? 94.415 86.243 111.440 1.00 24.87 747 CYS x CA 1
ATOM 4399 C C . CYS A 1 736 ? 93.885 84.941 110.853 1.00 24.87 747 CYS x C 1
ATOM 4400 O O . CYS A 1 736 ? 92.697 84.638 111.002 1.00 24.87 747 CYS x O 1
ATOM 4403 N N . SER A 1 737 ? 94.738 84.165 110.181 1.00 23.08 748 SER x N 1
ATOM 4404 C CA . SER A 1 737 ? 94.312 82.871 109.658 1.00 23.08 748 SER x CA 1
ATOM 4405 C C . SER A 1 737 ? 94.113 81.846 110.768 1.00 23.08 748 SER x C 1
ATOM 4406 O O . SER A 1 737 ? 93.304 80.924 110.616 1.00 23.08 748 SER x O 1
ATOM 4409 N N . GLU A 1 738 ? 94.847 81.972 111.877 1.00 27.26 749 GLU x N 1
ATOM 4410 C CA . GLU A 1 738 ? 94.644 81.066 113.004 1.00 27.26 749 GLU x CA 1
ATOM 4411 C C . GLU A 1 738 ? 93.329 81.345 113.721 1.00 27.26 749 GLU x C 1
ATOM 4412 O O . GLU A 1 738 ? 92.662 80.411 114.180 1.00 27.26 749 GLU x O 1
ATOM 4418 N N . LYS A 1 739 ? 92.953 82.620 113.849 1.00 27.51 750 LYS x N 1
ATOM 4419 C CA . LYS A 1 739 ? 91.707 82.964 114.529 1.00 27.51 750 LYS x CA 1
ATOM 4420 C C . LYS A 1 739 ? 90.494 82.528 113.719 1.00 27.51 750 LYS x C 1
ATOM 4421 O O . LYS A 1 739 ? 89.471 82.130 114.287 1.00 27.51 750 LYS x O 1
ATOM 4427 N N . VAL A 1 740 ? 90.588 82.606 112.391 1.00 26.61 751 VAL x N 1
ATOM 4428 C CA . VAL A 1 740 ? 89.534 82.082 111.532 1.00 26.61 751 VAL x CA 1
ATOM 4429 C C . VAL A 1 740 ? 89.495 80.559 111.602 1.00 26.61 751 VAL x C 1
ATOM 4430 O O . VAL A 1 740 ? 88.421 79.952 111.697 1.00 26.61 751 VAL x O 1
ATOM 4434 N N . GLY A 1 741 ? 90.660 79.924 111.613 1.00 25.92 752 GLY x N 1
ATOM 4435 C CA . GLY A 1 741 ? 90.751 78.482 111.571 1.00 25.92 752 GLY x CA 1
ATOM 4436 C C . GLY A 1 741 ? 91.247 77.915 110.264 1.00 25.92 752 GLY x C 1
ATOM 4437 O O . GLY A 1 741 ? 91.088 76.712 110.034 1.00 25.92 752 GLY x O 1
ATOM 4438 N N . LEU A 1 742 ? 91.837 78.743 109.401 1.00 24.60 753 LEU x N 1
ATOM 4439 C CA . LEU A 1 742 ? 92.316 78.266 108.110 1.00 24.60 753 LEU x CA 1
ATOM 4440 C C . LEU A 1 742 ? 93.597 77.456 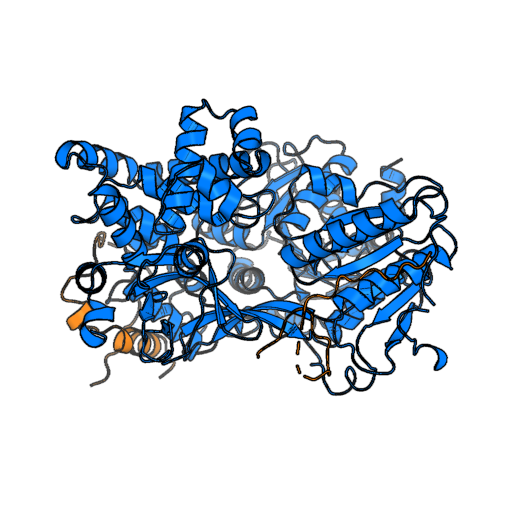108.244 1.00 24.60 753 LEU x C 1
ATOM 4441 O O . LEU A 1 742 ? 93.878 76.604 107.394 1.00 24.60 753 LEU x O 1
ATOM 4446 N N . VAL A 1 743 ? 94.394 77.726 109.282 1.00 28.61 754 VAL x N 1
ATOM 4447 C CA . VAL A 1 743 ? 95.669 77.037 109.455 1.00 28.61 754 VAL x CA 1
ATOM 4448 C C . VAL A 1 743 ? 95.444 75.579 109.839 1.00 28.61 754 VAL x C 1
ATOM 4449 O O . VAL A 1 743 ? 96.136 74.679 109.346 1.00 28.61 754 VAL x O 1
ATOM 4453 N N . GLU A 1 744 ? 94.457 75.321 110.700 1.00 34.05 755 GLU x N 1
ATOM 4454 C CA . GLU A 1 744 ? 94.137 73.951 111.087 1.00 34.05 755 GLU x CA 1
ATOM 4455 C C . GLU A 1 744 ? 93.554 73.164 109.919 1.00 34.05 755 GLU x C 1
ATOM 4456 O O . GLU A 1 744 ? 93.812 71.963 109.783 1.00 34.05 755 GLU x O 1
ATOM 4462 N N . LYS A 1 745 ? 92.769 73.824 109.067 1.00 31.38 756 LYS x N 1
ATOM 4463 C CA . LYS A 1 745 ? 92.243 73.159 107.881 1.00 31.38 756 LYS x CA 1
ATOM 4464 C C . LYS A 1 745 ? 93.314 72.990 106.813 1.00 31.38 756 LYS x C 1
ATOM 4465 O O . LYS A 1 745 ? 93.210 72.093 105.970 1.00 31.38 756 LYS x O 1
ATOM 4471 N N . ASN A 1 746 ? 94.337 73.850 106.824 1.00 32.05 757 ASN x N 1
ATOM 4472 C CA . ASN A 1 746 ? 95.476 73.686 105.926 1.00 32.05 757 ASN x CA 1
ATOM 4473 C C . ASN A 1 746 ? 96.291 72.449 106.285 1.00 32.05 757 ASN x C 1
ATOM 4474 O O . ASN A 1 746 ? 96.744 71.719 105.396 1.00 32.05 757 ASN x O 1
ATOM 4479 N N . ASP A 1 747 ? 96.503 72.216 107.585 1.00 41.36 758 ASP x N 1
ATOM 4480 C CA . ASP A 1 747 ? 97.385 71.138 108.030 1.00 41.36 758 ASP x CA 1
ATOM 4481 C C . ASP A 1 747 ? 96.777 69.768 107.757 1.00 41.36 758 ASP x C 1
ATOM 4482 O O . ASP A 1 747 ? 97.492 68.833 107.380 1.00 41.36 758 ASP x O 1
ATOM 4487 N N . GLN A 1 748 ? 95.463 69.631 107.950 1.00 42.93 759 GLN x N 1
ATOM 4488 C CA . GLN A 1 748 ? 94.780 68.387 107.615 1.00 42.93 759 GLN x CA 1
ATOM 4489 C C . GLN A 1 748 ? 94.779 68.139 106.114 1.00 42.93 759 GLN x C 1
ATOM 4490 O O . GLN A 1 748 ? 94.791 66.984 105.672 1.00 42.93 759 GLN x O 1
ATOM 4496 N N . ALA A 1 749 ? 94.764 69.210 105.323 1.00 41.04 760 ALA x N 1
ATOM 4497 C CA . ALA A 1 749 ? 94.769 69.077 103.873 1.00 41.04 760 ALA x CA 1
ATOM 4498 C C . ALA A 1 749 ? 96.132 68.654 103.349 1.00 41.04 760 ALA x C 1
ATOM 4499 O O . ALA A 1 749 ? 96.221 67.859 102.407 1.00 41.04 760 ALA x O 1
ATOM 4501 N N . ARG A 1 750 ? 97.203 69.198 103.931 1.00 48.15 761 ARG x N 1
ATOM 4502 C CA . ARG A 1 750 ? 98.552 68.923 103.451 1.00 48.15 761 ARG x CA 1
ATOM 4503 C C . ARG A 1 750 ? 98.957 67.478 103.723 1.00 48.15 761 ARG x C 1
ATOM 4504 O O . ARG A 1 750 ? 99.778 66.913 102.989 1.00 48.15 761 ARG x O 1
ATOM 4512 N N . MET A 1 751 ? 98.379 66.864 104.757 1.00 51.66 762 MET x N 1
ATOM 4513 C CA . MET A 1 751 ? 98.602 65.445 105.009 1.00 51.66 762 MET x CA 1
ATOM 4514 C C . MET A 1 751 ? 97.917 64.577 103.959 1.00 51.66 762 MET x C 1
ATOM 4515 O O . MET A 1 751 ? 98.483 63.572 103.514 1.00 51.66 762 MET x O 1
ATOM 4520 N N . LYS A 1 752 ? 96.696 64.943 103.560 1.00 51.02 763 LYS x N 1
ATOM 4521 C CA . LYS A 1 752 ? 95.921 64.096 102.658 1.00 51.02 763 LYS x CA 1
ATOM 4522 C C . LYS A 1 752 ? 96.430 64.166 101.223 1.00 51.02 763 LYS x C 1
ATOM 4523 O O . LYS A 1 752 ? 96.530 63.136 100.548 1.00 51.02 763 LYS x O 1
ATOM 4529 N N . ILE A 1 753 ? 96.745 65.366 100.736 1.00 50.01 764 ILE x N 1
ATOM 4530 C CA . ILE A 1 753 ? 96.994 65.543 99.308 1.00 50.01 764 ILE x CA 1
ATOM 4531 C C . ILE A 1 753 ? 98.383 65.038 98.931 1.00 50.01 764 ILE x C 1
ATOM 4532 O O . ILE A 1 753 ? 98.536 64.232 98.005 1.00 50.01 764 ILE x O 1
ATOM 4537 N N . GLY A 1 754 ? 99.413 65.489 99.645 1.00 50.77 765 GLY x N 1
ATOM 4538 C CA . GLY A 1 754 ? 100.774 65.178 99.254 1.00 50.77 765 GLY x CA 1
ATOM 4539 C C . GLY A 1 754 ? 101.177 65.921 97.997 1.00 50.77 765 GLY x C 1
ATOM 4540 O O . GLY A 1 754 ? 101.264 65.329 96.916 1.00 50.77 765 GLY x O 1
ATOM 4541 N N . ASN A 1 755 ? 101.395 67.229 98.132 1.00 48.78 766 ASN x N 1
ATOM 4542 C CA . ASN A 1 755 ? 101.621 68.093 96.981 1.00 48.78 766 ASN x CA 1
ATOM 4543 C C . ASN A 1 755 ? 102.962 67.814 96.309 1.00 48.78 766 ASN x C 1
ATOM 4544 O O . ASN A 1 755 ? 103.969 67.546 96.968 1.00 48.78 766 ASN x O 1
ATOM 4549 N N . ILE A 1 756 ? 102.957 67.883 94.980 1.00 48.11 767 ILE x N 1
ATOM 4550 C CA . ILE A 1 756 ? 104.151 67.816 94.149 1.00 48.11 767 ILE x CA 1
ATOM 4551 C C . ILE A 1 756 ? 104.316 69.200 93.535 1.00 48.11 767 ILE x C 1
ATOM 4552 O O . ILE A 1 756 ? 103.323 69.892 93.291 1.00 48.11 767 ILE x O 1
ATOM 4557 N N . ALA A 1 757 ? 105.575 69.609 93.307 1.00 44.14 768 ALA x N 1
ATOM 4558 C CA . ALA A 1 757 ? 105.891 70.983 92.908 1.00 44.14 768 ALA x CA 1
ATOM 4559 C C . ALA A 1 757 ? 105.273 71.372 91.567 1.00 44.14 768 ALA x C 1
ATOM 4560 O O . ALA A 1 757 ? 105.049 72.562 91.314 1.00 44.14 768 ALA x O 1
ATOM 4562 N N . GLY A 1 758 ? 105.002 70.399 90.696 1.00 46.05 769 GLY x N 1
ATOM 4563 C CA . GLY A 1 758 ? 104.227 70.691 89.502 1.00 46.05 769 GLY x CA 1
ATOM 4564 C C . GLY A 1 758 ? 102.770 70.987 89.815 1.00 46.05 769 GLY x C 1
ATOM 4565 O O . GLY A 1 758 ? 102.133 71.801 89.140 1.00 46.05 769 GLY x O 1
ATOM 4566 N N . TYR A 1 759 ? 102.225 70.330 90.840 1.00 43.35 770 TYR x N 1
ATOM 4567 C CA . TYR A 1 759 ? 100.820 70.516 91.187 1.00 43.35 770 TYR x CA 1
ATOM 4568 C C . TYR A 1 759 ? 100.593 71.776 92.013 1.00 43.35 770 TYR x C 1
ATOM 4569 O O . TYR A 1 759 ? 99.457 72.253 92.101 1.00 43.35 770 TYR x O 1
ATOM 4578 N N . ILE A 1 760 ? 101.642 72.311 92.644 1.00 31.98 771 ILE x N 1
ATOM 4579 C CA . ILE A 1 760 ? 101.474 73.437 93.560 1.00 31.98 771 ILE x CA 1
ATOM 4580 C C . ILE A 1 760 ? 101.151 74.718 92.799 1.00 31.98 771 ILE x C 1
ATOM 4581 O O . ILE A 1 760 ? 100.245 75.466 93.183 1.00 31.98 771 ILE x O 1
ATOM 4586 N N . ASN A 1 761 ? 101.867 74.980 91.697 1.00 25.74 772 ASN x N 1
ATOM 4587 C CA . ASN A 1 761 ? 101.638 76.207 90.936 1.00 25.74 772 ASN x CA 1
ATOM 4588 C C . ASN A 1 761 ? 100.288 76.200 90.230 1.00 25.74 772 ASN x C 1
ATOM 4589 O O . ASN A 1 761 ? 99.740 77.267 89.939 1.00 25.74 772 ASN x O 1
ATOM 4594 N N . ALA A 1 762 ? 99.748 75.016 89.939 1.00 22.84 773 ALA x N 1
ATOM 4595 C CA . ALA A 1 762 ? 98.386 74.928 89.425 1.00 22.84 773 ALA x CA 1
ATOM 4596 C C . ALA A 1 762 ? 97.368 75.293 90.496 1.00 22.84 773 ALA x C 1
ATOM 4597 O O . ALA A 1 762 ? 96.380 75.978 90.213 1.00 22.84 773 ALA x O 1
ATOM 4599 N N . ARG A 1 763 ? 97.590 74.839 91.732 1.00 23.59 774 ARG x N 1
ATOM 4600 C CA . ARG A 1 763 ? 96.666 75.136 92.820 1.00 23.59 774 ARG x CA 1
ATOM 4601 C C . ARG A 1 763 ? 96.734 76.596 93.246 1.00 23.59 774 ARG x C 1
ATOM 4602 O O . ARG A 1 763 ? 95.726 77.155 93.684 1.00 23.59 774 ARG x O 1
ATOM 4610 N N . ILE A 1 764 ? 97.912 77.215 93.147 1.00 19.66 775 ILE x N 1
ATOM 4611 C CA . ILE A 1 764 ? 98.049 78.639 93.440 1.00 19.66 775 ILE x CA 1
ATOM 4612 C C . ILE A 1 764 ? 97.293 79.471 92.411 1.00 19.66 775 ILE x C 1
ATOM 4613 O O . ILE A 1 764 ? 96.639 80.464 92.755 1.00 19.66 775 ILE x O 1
ATOM 4618 N N . THR A 1 765 ? 97.346 79.054 91.141 1.00 18.60 776 THR x N 1
ATOM 4619 C CA . THR A 1 765 ? 96.650 79.757 90.066 1.00 18.60 776 THR x CA 1
ATOM 4620 C C . THR A 1 765 ? 95.139 79.749 90.268 1.00 18.60 776 THR x C 1
ATOM 4621 O O . THR A 1 765 ? 94.486 80.786 90.120 1.00 18.60 776 THR x O 1
ATOM 4625 N N . ARG A 1 766 ? 94.579 78.604 90.668 1.00 18.01 777 ARG x N 1
ATOM 4626 C CA . ARG A 1 766 ? 93.132 78.488 90.821 1.00 18.01 777 ARG x CA 1
ATOM 4627 C C . ARG A 1 766 ? 92.609 79.288 92.010 1.00 18.01 777 ARG x C 1
ATOM 4628 O O . ARG A 1 766 ? 91.433 79.663 92.027 1.00 18.01 777 ARG x O 1
ATOM 4636 N N . CYS A 1 767 ? 93.447 79.532 93.020 1.00 16.00 778 CYS x N 1
ATOM 4637 C CA . CYS A 1 767 ? 93.016 80.324 94.168 1.00 16.00 778 CYS x CA 1
ATOM 4638 C C . CYS A 1 767 ? 92.849 81.789 93.803 1.00 16.00 778 CYS x C 1
ATOM 4639 O O . CYS A 1 767 ? 91.922 82.452 94.282 1.00 16.00 778 CYS x O 1
ATOM 4642 N N . PHE A 1 768 ? 93.745 82.317 92.974 1.00 13.57 779 PHE x N 1
ATOM 4643 C CA . PHE A 1 768 ? 93.639 83.700 92.537 1.00 13.57 779 PHE x CA 1
ATOM 4644 C C . PHE A 1 768 ? 92.566 83.902 91.474 1.00 13.57 779 PHE x C 1
ATOM 4645 O O . PHE A 1 768 ? 92.112 85.035 91.287 1.00 13.57 779 PHE x O 1
ATOM 4653 N N . ILE A 1 769 ? 92.160 82.840 90.772 1.00 14.83 780 ILE x N 1
ATOM 4654 C CA . ILE A 1 769 ? 91.016 82.933 89.867 1.00 14.83 780 ILE x CA 1
ATOM 4655 C C . ILE A 1 769 ? 89.733 83.155 90.657 1.00 14.83 780 ILE x C 1
ATOM 4656 O O . ILE A 1 769 ? 88.894 83.987 90.290 1.00 14.83 780 ILE x O 1
ATOM 4661 N N . SER A 1 770 ? 89.572 82.435 91.769 1.00 14.80 781 SER x N 1
ATOM 4662 C CA . SER A 1 770 ? 88.369 82.573 92.582 1.00 14.80 781 SER x CA 1
ATOM 4663 C C . SER A 1 770 ? 88.338 83.895 93.337 1.00 14.80 781 SER x C 1
ATOM 4664 O O . SER A 1 770 ? 87.257 84.431 93.601 1.00 14.80 781 SER x O 1
ATOM 4667 N N . GLY A 1 771 ? 89.500 84.428 93.698 1.00 15.21 782 GLY x N 1
ATOM 4668 C CA . GLY A 1 771 ? 89.569 85.683 94.415 1.00 15.21 782 GLY x CA 1
ATOM 4669 C C . GLY A 1 771 ? 89.428 86.900 93.528 1.00 15.21 782 GLY x C 1
ATOM 4670 O O . GLY A 1 771 ? 88.811 87.892 93.923 1.00 15.21 782 GLY x O 1
ATOM 4671 N N . PHE A 1 772 ? 89.993 86.840 92.322 1.00 14.12 783 PHE x N 1
ATOM 4672 C CA . PHE A 1 772 ? 89.945 87.939 91.360 1.00 14.12 783 PHE x CA 1
ATOM 4673 C C . PHE A 1 772 ? 89.371 87.460 90.028 1.00 14.12 783 PHE x C 1
ATOM 4674 O O . PHE A 1 772 ? 90.099 87.393 89.028 1.00 14.12 783 PHE x O 1
ATOM 4682 N N . PRO A 1 773 ? 88.072 87.130 89.966 1.00 15.63 784 PRO x N 1
ATOM 4683 C CA . PRO A 1 773 ? 87.523 86.629 88.699 1.00 15.63 784 PRO x CA 1
ATOM 4684 C C . PRO A 1 773 ? 87.249 87.720 87.684 1.00 15.63 784 PRO x C 1
ATOM 4685 O O . PRO A 1 773 ? 87.159 87.421 86.487 1.00 15.63 784 PRO x O 1
ATOM 4689 N N . MET A 1 774 ? 87.102 88.970 88.124 1.00 17.77 785 MET x N 1
ATOM 4690 C CA . MET A 1 774 ? 86.858 90.071 87.204 1.00 17.77 785 MET x CA 1
ATOM 4691 C C . MET A 1 774 ? 88.124 90.519 86.488 1.00 17.77 785 MET x C 1
ATOM 4692 O O . MET A 1 774 ? 88.031 91.168 85.442 1.00 17.77 785 MET x O 1
ATOM 4697 N N . ASN A 1 775 ? 89.296 90.205 87.028 1.00 14.72 786 ASN x N 1
ATOM 4698 C CA . ASN A 1 775 ? 90.560 90.650 86.446 1.00 14.72 786 ASN x CA 1
ATOM 4699 C C . ASN A 1 775 ? 91.161 89.595 85.530 1.00 14.72 786 ASN x C 1
ATOM 4700 O O . ASN A 1 775 ? 92.355 89.331 85.588 1.00 14.72 786 ASN x O 1
ATOM 4705 N N . ILE A 1 776 ? 90.376 89.014 84.632 1.00 18.30 787 ILE x N 1
ATOM 4706 C CA . ILE A 1 776 ? 90.874 88.010 83.701 1.00 18.30 787 ILE x CA 1
ATOM 4707 C C . ILE A 1 776 ? 90.841 88.624 82.311 1.00 18.30 787 ILE x C 1
ATOM 4708 O O . ILE A 1 776 ? 89.887 89.322 81.953 1.00 18.30 787 ILE x O 1
ATOM 4713 N N . VAL A 1 777 ? 91.895 88.382 81.542 1.00 21.35 788 VAL x N 1
ATOM 4714 C CA . VAL A 1 777 ? 92.100 88.986 80.234 1.00 21.35 788 VAL x CA 1
ATOM 4715 C C . VAL A 1 777 ? 92.305 87.878 79.211 1.00 21.35 788 VAL x C 1
ATOM 4716 O O . VAL A 1 777 ? 93.103 86.962 79.433 1.00 21.35 788 VAL x O 1
ATOM 4720 N N . GLN A 1 778 ? 91.588 87.956 78.094 1.00 25.09 789 GLN x N 1
ATOM 4721 C CA . GLN A 1 778 ? 91.669 86.962 77.033 1.00 25.09 789 GLN x CA 1
ATOM 4722 C C . GLN A 1 778 ? 92.516 87.501 75.891 1.00 25.09 789 GLN x C 1
ATOM 4723 O O . GLN A 1 778 ? 92.358 88.658 75.491 1.00 25.09 789 GLN x O 1
ATOM 4729 N N . LEU A 1 779 ? 93.410 86.666 75.374 1.00 26.90 790 LEU x N 1
ATOM 4730 C CA . LEU A 1 779 ? 94.204 87.042 74.215 1.00 26.90 790 LEU x CA 1
ATOM 4731 C C . LEU A 1 779 ? 93.338 87.036 72.962 1.00 26.90 790 LEU x C 1
ATOM 4732 O O . LEU A 1 779 ? 92.600 86.080 72.708 1.00 26.90 790 LEU x O 1
ATOM 4737 N N . GLY A 1 780 ? 93.438 88.101 72.174 1.00 33.76 791 GLY x N 1
ATOM 4738 C CA . GLY A 1 780 ? 92.662 88.238 70.965 1.00 33.76 791 GLY x CA 1
ATOM 4739 C C . GLY A 1 780 ? 93.549 88.429 69.755 1.00 33.76 791 GLY x C 1
ATOM 4740 O O . GLY A 1 780 ? 94.773 88.276 69.830 1.00 33.76 791 GLY x O 1
ATOM 4741 N N . PRO A 1 781 ? 92.945 88.734 68.601 1.00 35.58 792 PRO x N 1
ATOM 4742 C CA . PRO A 1 781 ? 93.762 88.983 67.402 1.00 35.58 792 PRO x CA 1
ATOM 4743 C C . PRO A 1 781 ? 94.588 90.252 67.494 1.00 35.58 792 PRO x C 1
ATOM 4744 O O . PRO A 1 781 ? 95.778 90.236 67.154 1.00 35.58 792 PRO x O 1
ATOM 4748 N N . THR A 1 782 ? 93.989 91.356 67.945 1.00 37.46 793 THR x N 1
ATOM 4749 C CA . THR A 1 782 ? 94.739 92.599 68.091 1.00 37.46 793 THR x CA 1
ATOM 4750 C C . THR A 1 782 ? 95.683 92.539 69.284 1.00 37.46 793 THR x C 1
ATOM 4751 O O . THR A 1 782 ? 96.817 93.026 69.212 1.00 37.46 793 THR x O 1
ATOM 4755 N N . GLY A 1 783 ? 95.238 91.945 70.386 1.00 33.47 794 GLY x N 1
ATOM 4756 C CA . GLY A 1 783 ? 96.076 91.842 71.564 1.00 33.47 794 GLY x CA 1
ATOM 4757 C C . GLY A 1 783 ? 95.275 91.320 72.739 1.00 33.47 794 GLY x C 1
ATOM 4758 O O . GLY A 1 783 ? 94.206 90.734 72.563 1.00 33.47 794 GLY x O 1
ATOM 4759 N N . TYR A 1 784 ? 95.817 91.533 73.934 1.00 30.00 795 TYR x N 1
ATOM 4760 C CA . TYR A 1 784 ? 95.118 91.153 75.152 1.00 30.00 795 TYR x CA 1
ATOM 4761 C C . TYR A 1 784 ? 93.880 92.017 75.354 1.00 30.00 795 TYR x C 1
ATOM 4762 O O . TYR A 1 784 ? 93.894 93.221 75.096 1.00 30.00 795 TYR x O 1
ATOM 4771 N N . GLN A 1 785 ? 92.803 91.390 75.823 1.00 31.94 796 GLN x N 1
ATOM 4772 C CA . GLN A 1 785 ? 91.475 91.978 75.772 1.00 31.94 796 GLN x CA 1
ATOM 4773 C C . GLN A 1 785 ? 90.660 91.493 76.964 1.00 31.94 796 GLN x C 1
ATOM 4774 O O . GLN A 1 785 ? 90.752 90.326 77.349 1.00 31.94 796 GLN x O 1
ATOM 4780 N N . THR A 1 786 ? 89.862 92.389 77.537 1.00 34.23 797 THR x N 1
ATOM 4781 C CA . THR A 1 786 ? 89.103 92.069 78.741 1.00 34.23 797 THR x CA 1
ATOM 4782 C C . THR A 1 786 ? 87.923 91.156 78.407 1.00 34.23 797 THR x C 1
ATOM 4783 O O . THR A 1 786 ? 87.249 91.335 77.391 1.00 34.23 797 THR x O 1
ATOM 4787 N N . MET A 1 787 ? 87.683 90.158 79.269 1.00 33.46 798 MET x N 1
ATOM 4788 C CA . MET A 1 787 ? 86.675 89.139 78.987 1.00 33.46 798 MET x CA 1
ATOM 4789 C C . MET A 1 787 ? 85.250 89.598 79.257 1.00 33.46 798 MET x C 1
ATOM 4790 O O . MET A 1 787 ? 84.320 89.054 78.652 1.00 33.46 798 MET x O 1
ATOM 4795 N N . GLY A 1 788 ? 85.059 90.550 80.169 1.00 46.49 799 GLY x N 1
ATOM 4796 C CA . GLY A 1 788 ? 83.720 90.867 80.646 1.00 46.49 799 GLY x CA 1
ATOM 4797 C C . GLY A 1 788 ? 82.852 91.506 79.574 1.00 46.49 799 GLY x C 1
ATOM 4798 O O . GLY A 1 788 ? 83.275 92.414 78.857 1.00 46.49 799 GLY x O 1
ATOM 4799 N N . ARG A 1 789 ? 81.618 91.002 79.462 1.00 54.51 800 ARG x N 1
ATOM 4800 C CA . ARG A 1 789 ? 80.708 91.473 78.421 1.00 54.51 800 ARG x CA 1
ATOM 4801 C C . ARG A 1 789 ? 80.206 92.884 78.704 1.00 54.51 800 ARG x C 1
ATOM 4802 O O . ARG A 1 789 ? 79.894 93.626 77.767 1.00 54.51 800 ARG x O 1
ATOM 4810 N N . SER A 1 790 ? 80.126 93.274 79.977 1.00 55.29 801 SER x N 1
ATOM 4811 C CA . SER A 1 790 ? 79.907 94.680 80.293 1.00 55.29 801 SER x CA 1
ATOM 4812 C C . SER A 1 790 ? 81.166 95.491 80.022 1.00 55.29 801 SER x C 1
ATOM 4813 O O . SER A 1 790 ? 81.089 96.655 79.612 1.00 55.29 801 SER x O 1
ATOM 4816 N N . SER A 1 791 ? 82.334 94.887 80.252 1.00 54.41 802 SER x N 1
ATOM 4817 C CA . SER A 1 791 ? 83.597 95.586 80.042 1.00 54.41 802 SER x CA 1
ATOM 4818 C C . SER A 1 791 ? 83.910 95.746 78.560 1.00 54.41 802 SER x C 1
ATOM 4819 O O . SER A 1 791 ? 84.333 96.823 78.123 1.00 54.41 802 SER x O 1
ATOM 4822 N N . GLY A 1 792 ? 83.714 94.693 77.774 1.00 51.51 803 GLY x N 1
ATOM 4823 C CA . GLY A 1 792 ? 83.986 94.768 76.355 1.00 51.51 803 GLY x CA 1
ATOM 4824 C C . GLY A 1 792 ? 85.465 94.626 76.037 1.00 51.51 803 GLY x C 1
ATOM 4825 O O . GLY A 1 792 ? 86.252 94.061 76.801 1.00 51.51 803 GLY x O 1
ATOM 4826 N N . GLY A 1 793 ? 85.838 95.156 74.876 1.00 46.25 804 GLY x N 1
ATOM 4827 C CA . GLY A 1 793 ? 87.201 95.051 74.400 1.00 46.25 804 GLY x CA 1
ATOM 4828 C C . GLY A 1 793 ? 88.013 96.314 74.576 1.00 46.25 804 GLY x C 1
ATOM 4829 O O . GLY A 1 793 ? 87.707 97.345 73.969 1.00 46.25 804 GLY x O 1
ATOM 4830 N N . LEU A 1 794 ? 89.053 96.249 75.407 1.00 41.17 805 LEU x N 1
ATOM 4831 C CA . LEU A 1 794 ? 89.838 97.426 75.743 1.00 41.17 805 LEU x CA 1
ATOM 4832 C C . LEU A 1 794 ? 91.222 97.453 75.110 1.00 41.17 805 LEU x C 1
ATOM 4833 O O . LEU A 1 794 ? 91.855 98.516 75.126 1.00 41.17 805 LEU x O 1
ATOM 4838 N N . ASN A 1 795 ? 91.691 96.324 74.562 1.00 35.15 806 ASN x N 1
ATOM 4839 C CA . ASN A 1 795 ? 93.020 96.179 73.950 1.00 35.15 806 ASN x CA 1
ATOM 4840 C C . ASN A 1 795 ? 94.137 96.559 74.924 1.00 35.15 806 ASN x C 1
ATOM 4841 O O . ASN A 1 795 ? 94.986 97.408 74.639 1.00 35.15 806 ASN x O 1
ATOM 4846 N N . VAL A 1 796 ? 94.124 95.916 76.092 1.00 28.68 807 VAL x N 1
ATOM 4847 C CA . VAL A 1 796 ? 95.105 96.194 77.132 1.00 28.68 807 VAL x CA 1
ATOM 4848 C C . VAL A 1 796 ? 96.445 95.567 76.750 1.00 28.68 807 VAL x C 1
ATOM 4849 O O . VAL A 1 796 ? 96.500 94.520 76.095 1.00 28.68 807 VAL x O 1
ATOM 4853 N N . SER A 1 797 ? 97.537 96.220 77.139 1.00 25.62 808 SER x N 1
ATOM 4854 C CA . SER A 1 797 ? 98.881 95.718 76.900 1.00 25.62 808 SER x CA 1
ATOM 4855 C C . SER A 1 797 ? 99.538 95.343 78.222 1.00 25.62 808 SER x C 1
ATOM 4856 O O . SER A 1 797 ? 99.121 95.791 79.292 1.00 25.62 808 SER x O 1
ATOM 4859 N N . VAL A 1 798 ? 100.558 94.488 78.138 1.00 25.61 809 VAL x N 1
ATOM 4860 C CA . VAL A 1 798 ? 101.303 94.077 79.322 1.00 25.61 809 VAL x CA 1
ATOM 4861 C C . VAL A 1 798 ? 102.331 95.147 79.668 1.00 25.61 809 VAL x C 1
ATOM 4862 O O . VAL A 1 798 ? 103.031 95.664 78.787 1.00 25.61 809 VAL x O 1
ATOM 4866 N N . HIS A 1 799 ? 102.422 95.490 80.954 1.00 24.70 810 HIS x N 1
ATOM 4867 C CA . HIS A 1 799 ? 103.353 96.516 81.395 1.00 24.70 810 HIS x CA 1
ATOM 4868 C C . HIS A 1 799 ? 104.787 95.996 81.295 1.00 24.70 810 HIS x C 1
ATOM 4869 O O . HIS A 1 799 ? 105.035 94.806 81.503 1.00 24.70 810 HIS x O 1
ATOM 4876 N N . PRO A 1 800 ? 105.748 96.860 80.942 1.00 26.15 811 PRO x N 1
ATOM 4877 C CA . PRO A 1 800 ? 107.130 96.383 80.751 1.00 26.15 811 PRO x CA 1
ATOM 4878 C C . PRO A 1 800 ? 107.840 95.928 82.021 1.00 26.15 811 PRO x C 1
ATOM 4879 O O . PRO A 1 800 ? 108.837 95.204 81.911 1.00 26.15 811 PRO x O 1
ATOM 4883 N N . THR A 1 801 ? 107.381 96.319 83.211 1.00 25.93 812 THR x N 1
ATOM 4884 C CA . THR A 1 801 ? 108.054 95.860 84.423 1.00 25.93 812 THR x CA 1
ATOM 4885 C C . THR A 1 801 ? 107.730 94.406 84.743 1.00 25.93 812 THR x C 1
ATOM 4886 O O . THR A 1 801 ? 108.506 93.746 85.438 1.00 25.93 812 THR x O 1
ATOM 4890 N N . SER A 1 802 ? 106.600 93.895 84.259 1.00 26.01 813 SER x N 1
ATOM 4891 C CA . SER A 1 802 ? 106.201 92.524 84.544 1.00 26.01 813 SER x CA 1
ATOM 4892 C C . SER A 1 802 ? 107.108 91.524 83.832 1.00 26.01 813 SER x C 1
ATOM 4893 O O . SER A 1 802 ? 107.645 91.795 82.756 1.00 26.01 813 SER x O 1
ATOM 4896 N N . ILE A 1 803 ? 107.273 90.350 84.450 1.00 28.93 814 ILE x N 1
ATOM 4897 C CA . ILE A 1 803 ? 108.143 89.325 83.884 1.00 28.93 814 ILE x CA 1
ATOM 4898 C C . ILE A 1 803 ? 107.484 88.646 82.687 1.00 28.93 814 ILE x C 1
ATOM 4899 O O . ILE A 1 803 ? 108.166 87.993 81.889 1.00 28.93 814 ILE x O 1
ATOM 4904 N N . LEU A 1 804 ? 106.165 88.797 82.537 1.00 31.48 815 LEU x N 1
ATOM 4905 C CA . LEU A 1 804 ? 105.471 88.271 81.369 1.00 31.48 815 LEU x CA 1
ATOM 4906 C C . LEU A 1 804 ? 105.853 89.043 80.112 1.00 31.48 815 LEU x C 1
ATOM 4907 O O . LEU A 1 804 ? 105.843 88.482 79.012 1.00 31.48 815 LEU x O 1
ATOM 4912 N N . PHE A 1 805 ? 106.179 90.330 80.257 1.00 33.91 816 PHE x N 1
ATOM 4913 C CA . PHE A 1 805 ? 106.709 91.099 79.137 1.00 33.91 816 PHE x CA 1
ATOM 4914 C C . PHE A 1 805 ? 108.135 90.675 78.808 1.00 33.91 816 PHE x C 1
ATOM 4915 O O . PHE A 1 805 ? 108.538 90.696 77.640 1.00 33.91 816 PHE x O 1
ATOM 4923 N N . VAL A 1 806 ? 108.910 90.306 79.831 1.00 37.16 817 VAL x N 1
ATOM 4924 C CA . VAL A 1 806 ? 110.306 89.923 79.639 1.00 37.16 817 VAL x CA 1
ATOM 4925 C C . VAL A 1 806 ? 110.403 88.601 78.884 1.00 37.16 817 VAL x C 1
ATOM 4926 O O . VAL A 1 806 ? 111.286 88.415 78.036 1.00 37.16 817 VAL x O 1
ATOM 4930 N N . ASN A 1 807 ? 109.475 87.679 79.153 1.00 41.83 818 ASN x N 1
ATOM 4931 C CA . ASN A 1 807 ? 109.483 86.383 78.481 1.00 41.83 818 ASN x CA 1
ATOM 4932 C C . ASN A 1 807 ? 109.108 86.510 77.010 1.00 41.83 818 ASN x C 1
ATOM 4933 O O . ASN A 1 807 ? 109.618 85.762 76.169 1.00 41.83 818 ASN x O 1
ATOM 4938 N N . HIS A 1 808 ? 108.213 87.441 76.676 1.00 46.26 819 HIS x N 1
ATOM 4939 C CA . HIS A 1 808 ? 107.779 87.559 75.289 1.00 46.26 819 HIS x CA 1
ATOM 4940 C C . HIS A 1 808 ? 108.811 88.268 74.423 1.00 46.26 819 HIS x C 1
ATOM 4941 O O . HIS A 1 808 ? 108.933 87.959 73.232 1.00 46.26 819 HIS x O 1
ATOM 4948 N N . LYS A 1 809 ? 109.558 89.219 74.990 1.00 48.64 820 LYS x N 1
ATOM 4949 C CA . LYS A 1 809 ? 110.576 89.916 74.212 1.00 48.64 820 LYS x CA 1
ATOM 4950 C C . LYS A 1 809 ? 111.805 89.043 73.984 1.00 48.64 820 LYS x C 1
ATOM 4951 O O . LYS A 1 809 ? 112.381 89.050 72.891 1.00 48.64 820 LYS x O 1
ATOM 4957 N N . GLU A 1 810 ? 112.222 88.291 75.000 1.00 52.60 821 GLU x N 1
ATOM 4958 C CA . GLU A 1 810 ? 113.466 87.532 74.947 1.00 52.60 821 GLU x CA 1
ATOM 4959 C C . GLU A 1 810 ? 113.262 86.080 74.531 1.00 52.60 821 GLU x C 1
ATOM 4960 O O . GLU A 1 810 ? 113.867 85.627 73.555 1.00 52.60 821 GLU x O 1
ATOM 4966 N N . LYS A 1 811 ? 112.427 85.338 75.252 1.00 54.45 822 LYS x N 1
ATOM 4967 C CA . LYS A 1 811 ? 112.181 83.948 74.902 1.00 54.45 822 LYS x CA 1
ATOM 4968 C C . LYS A 1 811 ? 111.231 83.863 73.710 1.00 54.45 822 LYS x C 1
ATOM 4969 O O . LYS A 1 811 ? 110.511 84.809 73.384 1.00 54.45 822 LYS x O 1
ATOM 4975 N N . ALA A 1 812 ? 111.239 82.704 73.057 1.00 58.94 823 ALA x N 1
ATOM 4976 C CA . ALA A 1 812 ? 110.386 82.442 71.907 1.00 58.94 823 ALA x CA 1
ATOM 4977 C C . ALA A 1 812 ? 109.030 81.860 72.293 1.00 58.94 823 ALA x C 1
ATOM 4978 O O . ALA A 1 812 ? 108.359 81.273 71.438 1.00 58.94 823 ALA x O 1
ATOM 4980 N N . GLN A 1 813 ? 108.627 81.989 73.555 1.00 57.71 824 GLN x N 1
ATOM 4981 C CA . GLN A 1 813 ? 107.369 81.411 74.009 1.00 57.71 824 GLN x CA 1
ATOM 4982 C C . GLN A 1 813 ? 106.183 82.193 73.458 1.00 57.71 824 GLN x C 1
ATOM 4983 O O . GLN A 1 813 ? 106.195 83.427 73.417 1.00 57.71 824 GLN x O 1
ATOM 4989 N N . ARG A 1 814 ? 105.160 81.461 73.016 1.00 51.49 825 ARG x N 1
ATOM 4990 C CA . ARG A 1 814 ? 103.925 82.081 72.565 1.00 51.49 825 ARG x CA 1
ATOM 4991 C C . ARG A 1 814 ? 103.198 82.728 73.745 1.00 51.49 825 ARG x C 1
ATOM 4992 O O . ARG A 1 814 ? 103.337 82.278 74.886 1.00 51.49 825 ARG x O 1
ATOM 5000 N N . PRO A 1 815 ? 102.446 83.805 73.504 1.00 40.24 826 PRO x N 1
ATOM 5001 C CA . PRO A 1 815 ? 101.708 84.443 74.601 1.00 40.24 826 PRO x CA 1
ATOM 5002 C C . PRO A 1 815 ? 100.569 83.575 75.113 1.00 40.24 826 PRO x C 1
ATOM 5003 O O . PRO A 1 815 ? 99.919 82.854 74.353 1.00 40.24 826 PRO x O 1
ATOM 5007 N N . SER A 1 816 ? 100.350 83.643 76.423 1.00 27.89 827 SER x N 1
ATOM 5008 C CA . SER A 1 816 ? 99.297 82.867 77.063 1.00 27.89 827 SER x CA 1
ATOM 5009 C C . SER A 1 816 ? 97.925 83.423 76.702 1.00 27.89 827 SER x C 1
ATOM 5010 O O . SER A 1 816 ? 97.761 84.627 76.489 1.00 27.89 827 SER x O 1
ATOM 5013 N N . LYS A 1 817 ? 96.934 82.532 76.632 1.00 25.17 828 LYS x N 1
ATOM 5014 C CA . LYS A 1 817 ? 95.605 82.942 76.195 1.00 25.17 828 LYS x CA 1
ATOM 5015 C C . LYS A 1 817 ? 94.856 83.683 77.300 1.00 25.17 828 LYS x C 1
ATOM 5016 O O . LYS A 1 817 ? 94.087 84.609 77.020 1.00 25.17 828 LYS x O 1
ATOM 5022 N N . TYR A 1 818 ? 95.073 83.305 78.556 1.00 22.32 829 TYR x N 1
ATOM 5023 C CA . TYR A 1 818 ? 94.397 83.916 79.692 1.00 22.32 829 TYR x CA 1
ATOM 5024 C C . TYR A 1 818 ? 95.429 84.443 80.674 1.00 22.32 829 TYR x C 1
ATOM 5025 O O . TYR A 1 818 ? 96.371 83.729 81.031 1.00 22.32 829 TYR x O 1
ATOM 5034 N N . VAL A 1 819 ? 95.261 85.694 81.097 1.00 17.27 830 VAL x N 1
ATOM 5035 C CA . VAL A 1 819 ? 96.178 86.361 82.013 1.00 17.27 830 VAL x CA 1
ATOM 5036 C C . VAL A 1 819 ? 95.365 87.033 83.112 1.00 17.27 830 VAL x C 1
ATOM 5037 O O . VAL A 1 819 ? 94.386 87.731 82.835 1.00 17.27 830 VAL x O 1
ATOM 5041 N N . LEU A 1 820 ? 95.768 86.811 84.359 1.00 14.46 831 LEU x N 1
ATOM 5042 C CA . LEU A 1 820 ? 95.180 87.445 85.529 1.00 14.46 831 LEU x CA 1
ATOM 5043 C C . LEU A 1 820 ? 96.112 88.529 86.053 1.00 14.46 831 LEU x C 1
ATOM 5044 O O . LEU A 1 820 ? 97.314 88.296 86.201 1.00 14.46 831 LEU x O 1
ATOM 5049 N N . TYR A 1 821 ? 95.555 89.706 86.330 1.00 14.42 832 TYR x N 1
ATOM 5050 C CA . TYR A 1 821 ? 96.329 90.860 86.761 1.00 14.42 832 TYR x CA 1
ATOM 5051 C C . TYR A 1 821 ? 95.846 91.356 88.116 1.00 14.42 832 TYR x C 1
ATOM 5052 O O . TYR A 1 821 ? 94.697 91.138 88.501 1.00 14.42 832 TYR x O 1
ATOM 5061 N N . GLN A 1 822 ? 96.743 92.018 88.843 1.00 15.18 833 GLN x N 1
ATOM 5062 C CA . GLN A 1 822 ? 96.377 92.649 90.104 1.00 15.18 833 GLN x CA 1
ATOM 5063 C C . GLN A 1 822 ? 96.094 94.139 89.965 1.00 15.18 833 GLN x C 1
ATOM 5064 O O . GLN A 1 822 ? 95.279 94.678 90.722 1.00 15.18 833 GLN x O 1
ATOM 5070 N N . GLN A 1 823 ? 96.751 94.821 89.027 1.00 21.97 834 GLN x N 1
ATOM 5071 C CA . GLN A 1 823 ? 96.671 96.270 88.897 1.00 21.97 834 GLN x CA 1
ATOM 5072 C C . GLN A 1 823 ? 96.456 96.649 87.440 1.00 21.97 834 GLN x C 1
ATOM 5073 O O . GLN A 1 823 ? 97.052 96.050 86.544 1.00 21.97 834 GLN x O 1
ATOM 5079 N N . LEU A 1 824 ? 95.603 97.646 87.208 1.00 23.65 835 LEU x N 1
ATOM 5080 C CA . LEU A 1 824 ? 95.370 98.202 85.881 1.00 23.65 835 LEU x CA 1
ATOM 5081 C C . LEU A 1 824 ? 95.750 99.676 85.885 1.00 23.65 835 LEU x C 1
ATOM 5082 O O . LEU A 1 824 ? 95.352 100.422 86.784 1.00 23.65 835 LEU x O 1
ATOM 5087 N N . MET A 1 825 ? 96.527 100.089 84.885 1.00 28.88 836 MET x N 1
ATOM 5088 C CA . MET A 1 825 ? 97.112 101.421 84.829 1.00 28.88 836 MET x CA 1
ATOM 5089 C C . MET A 1 825 ? 96.950 101.990 83.427 1.00 28.88 836 MET x C 1
ATOM 5090 O O . MET A 1 825 ? 97.084 101.263 82.440 1.00 28.88 836 MET x O 1
ATOM 5095 N N . LEU A 1 826 ? 96.661 103.289 83.338 1.00 31.09 837 LEU x N 1
ATOM 5096 C CA . LEU A 1 826 ? 96.451 103.970 82.061 1.00 31.09 837 LEU x CA 1
ATOM 5097 C C . LEU A 1 826 ? 97.495 105.067 81.880 1.00 31.09 837 LEU x C 1
ATOM 5098 O O . LEU A 1 826 ? 97.379 106.144 82.474 1.00 31.09 837 LEU x O 1
ATOM 5103 N N . THR A 1 827 ? 98.516 104.794 81.062 1.00 33.77 838 THR x N 1
ATOM 5104 C CA . THR A 1 827 ? 99.456 105.815 80.592 1.00 33.77 838 THR x CA 1
ATOM 5105 C C . THR A 1 827 ? 99.641 105.614 79.094 1.00 33.77 838 THR x C 1
ATOM 5106 O O . THR A 1 827 ? 100.466 104.792 78.682 1.00 33.77 838 THR x O 1
ATOM 5110 N N . SER A 1 828 ? 98.835 106.337 78.299 1.00 35.55 839 SER x N 1
ATOM 5111 C CA . SER A 1 828 ? 98.744 106.390 76.830 1.00 35.55 839 SER x CA 1
ATOM 5112 C C . SER A 1 828 ? 98.145 105.134 76.201 1.00 35.55 839 SER x C 1
ATOM 5113 O O . SER A 1 828 ? 97.738 105.158 75.035 1.00 35.55 839 SER x O 1
ATOM 5116 N N . LYS A 1 829 ? 98.060 104.056 76.976 1.00 31.20 840 LYS x N 1
ATOM 5117 C CA . LYS A 1 829 ? 97.279 102.862 76.703 1.00 31.20 840 LYS x CA 1
ATOM 5118 C C . LYS A 1 829 ? 97.195 102.099 78.013 1.00 31.20 840 LYS x C 1
ATOM 5119 O O . LYS A 1 829 ? 98.016 102.308 78.908 1.00 31.20 840 LYS x O 1
ATOM 5125 N N . GLU A 1 830 ? 96.192 101.235 78.135 1.00 31.08 841 GLU x N 1
ATOM 5126 C CA . GLU A 1 830 ? 95.987 100.531 79.392 1.00 31.08 841 GLU x CA 1
ATOM 5127 C C . GLU A 1 830 ? 97.055 99.464 79.603 1.00 31.08 841 GLU x C 1
ATOM 5128 O O . GLU A 1 830 ? 97.392 98.706 78.690 1.00 31.08 841 GLU x O 1
ATOM 5134 N N . PHE A 1 831 ? 97.591 99.413 80.822 1.00 25.78 842 PHE x N 1
ATOM 5135 C CA . PHE A 1 831 ? 98.641 98.473 81.187 1.00 25.78 842 PHE x CA 1
ATOM 5136 C C . PHE A 1 831 ? 98.215 97.670 82.404 1.00 25.78 842 PHE x C 1
ATOM 5137 O O . PHE A 1 831 ? 97.513 98.173 83.284 1.00 25.78 842 PHE x O 1
ATOM 5145 N N . ILE A 1 832 ? 98.672 96.423 82.458 1.00 21.00 843 ILE x N 1
ATOM 5146 C CA . ILE A 1 832 ? 98.398 95.528 83.573 1.00 21.00 843 ILE x CA 1
ATOM 5147 C C . ILE A 1 832 ? 99.707 95.130 84.240 1.00 21.00 843 ILE x C 1
ATOM 5148 O O . ILE A 1 832 ? 100.685 94.788 83.568 1.00 21.00 843 ILE x O 1
ATOM 5153 N N . ARG A 1 833 ? 99.725 95.189 85.568 1.00 22.85 844 ARG x N 1
ATOM 5154 C CA . ARG A 1 833 ? 100.873 94.797 86.368 1.00 22.85 844 ARG x CA 1
ATOM 5155 C C . ARG A 1 833 ? 100.522 93.583 87.214 1.00 22.85 844 ARG x C 1
ATOM 5156 O O . ARG A 1 833 ? 99.345 93.281 87.434 1.00 22.85 844 ARG x O 1
ATOM 5164 N N . ASP A 1 834 ? 101.579 92.902 87.680 1.00 19.07 845 ASP x N 1
ATOM 5165 C CA . ASP A 1 834 ? 101.505 91.687 88.503 1.00 19.07 845 ASP x CA 1
ATOM 5166 C C . ASP A 1 834 ? 100.713 90.590 87.792 1.00 19.07 845 ASP x C 1
ATOM 5167 O O . ASP A 1 834 ? 99.701 90.095 88.287 1.00 19.07 845 ASP x O 1
ATOM 5172 N N . CYS A 1 835 ? 101.185 90.222 86.609 1.00 17.95 846 CYS x N 1
ATOM 5173 C CA . CYS A 1 835 ? 100.434 89.347 85.724 1.00 17.95 846 CYS x CA 1
ATOM 5174 C C . CYS A 1 835 ? 100.650 87.883 86.087 1.00 17.95 846 CYS x C 1
ATOM 5175 O O . CYS A 1 835 ? 101.786 87.431 86.247 1.00 17.95 846 CYS x O 1
ATOM 5178 N N . LEU A 1 836 ? 99.552 87.149 86.216 1.00 16.25 847 LEU x N 1
ATOM 5179 C CA . LEU A 1 836 ? 99.561 85.707 86.398 1.00 16.25 847 LEU x CA 1
ATOM 5180 C C . LEU A 1 836 ? 99.149 85.024 85.097 1.00 16.25 847 LEU x C 1
ATOM 5181 O O . LEU A 1 836 ? 98.404 85.579 84.292 1.00 16.25 847 LEU x O 1
ATOM 5186 N N . VAL A 1 837 ? 99.641 83.805 84.898 1.00 18.01 848 VAL x N 1
ATOM 5187 C CA . VAL A 1 837 ? 99.410 83.044 83.674 1.00 18.01 848 VAL x CA 1
ATOM 5188 C C . VAL A 1 837 ? 98.427 81.922 83.970 1.00 18.01 848 VAL x C 1
ATOM 5189 O O . VAL A 1 837 ? 98.649 81.117 84.882 1.00 18.01 848 VAL x O 1
ATOM 5193 N N . ILE A 1 838 ? 97.346 81.865 83.198 1.00 17.88 849 ILE x N 1
ATOM 5194 C CA . ILE A 1 838 ? 96.365 80.790 83.321 1.00 17.88 849 ILE x CA 1
ATOM 5195 C C . ILE A 1 838 ? 96.453 79.908 82.081 1.00 17.88 849 ILE x C 1
ATOM 5196 O O . ILE A 1 838 ? 95.977 80.301 81.006 1.00 17.88 849 ILE x O 1
ATOM 5201 N N . PRO A 1 839 ? 97.056 78.721 82.173 1.00 20.58 850 PRO x N 1
ATOM 5202 C CA . PRO A 1 839 ? 97.213 77.893 80.969 1.00 20.58 850 PRO x CA 1
ATOM 5203 C C . PRO A 1 839 ? 95.951 77.156 80.557 1.00 20.58 850 PRO x C 1
ATOM 5204 O O . PRO A 1 839 ? 95.781 76.873 79.365 1.00 20.58 850 PRO x O 1
ATOM 5208 N N . LYS A 1 840 ? 95.061 76.838 81.492 1.00 22.60 851 LYS x N 1
ATOM 5209 C CA . LYS A 1 840 ? 93.916 75.982 81.224 1.00 22.60 851 LYS x CA 1
ATOM 5210 C C . LYS A 1 840 ? 92.624 76.787 81.206 1.00 22.60 851 LYS x C 1
ATOM 5211 O O . LYS A 1 840 ? 92.398 77.642 82.068 1.00 22.60 851 LYS x O 1
ATOM 5217 N N . GLU A 1 841 ? 91.779 76.500 80.213 1.00 27.72 852 GLU x N 1
ATOM 5218 C CA . GLU A 1 841 ? 90.500 77.193 80.095 1.00 27.72 852 GLU x CA 1
ATOM 5219 C C . GLU A 1 841 ? 89.513 76.722 81.153 1.00 27.72 852 GLU x C 1
ATOM 5220 O O . GLU A 1 841 ? 88.694 77.509 81.637 1.00 27.72 852 GLU x O 1
ATOM 5226 N N . GLU A 1 842 ? 89.572 75.439 81.517 1.00 25.31 853 GLU x N 1
ATOM 5227 C CA . GLU A 1 842 ? 88.578 74.870 82.420 1.00 25.31 853 GLU x CA 1
ATOM 5228 C C . GLU A 1 842 ? 88.782 75.288 83.868 1.00 25.31 853 GLU x C 1
ATOM 5229 O O . GLU A 1 842 ? 87.885 75.070 84.686 1.00 25.31 853 GLU x O 1
ATOM 5235 N N . TRP A 1 843 ? 89.939 75.865 84.212 1.00 21.02 854 TRP x N 1
ATOM 5236 C CA . TRP A 1 843 ? 90.135 76.370 85.568 1.00 21.02 854 TRP x CA 1
ATOM 5237 C C . TRP A 1 843 ? 89.252 77.581 85.842 1.00 21.02 854 TRP x C 1
ATOM 5238 O O . TRP A 1 843 ? 88.893 77.839 86.995 1.00 21.02 854 TRP x O 1
ATOM 5249 N N . LEU A 1 844 ? 88.916 78.340 84.799 1.00 23.26 855 LEU x N 1
ATOM 5250 C CA . LEU A 1 844 ? 87.972 79.445 84.930 1.00 23.26 855 LEU x CA 1
ATOM 5251 C C . LEU A 1 844 ? 86.572 78.930 85.238 1.00 23.26 855 LEU x C 1
ATOM 5252 O O . LEU A 1 844 ? 85.874 79.471 86.102 1.00 23.26 855 LEU x O 1
ATOM 5257 N N . ILE A 1 845 ? 86.154 77.875 84.537 1.00 24.52 856 ILE x N 1
ATOM 5258 C CA . ILE A 1 845 ? 84.798 77.351 84.672 1.00 24.52 856 ILE x CA 1
ATOM 5259 C C . ILE A 1 845 ? 84.642 76.591 85.986 1.00 24.52 856 ILE x C 1
ATOM 5260 O O . ILE A 1 845 ? 83.594 76.659 86.638 1.00 24.52 856 ILE x O 1
ATOM 5265 N N . ASP A 1 846 ? 85.691 75.878 86.408 1.00 25.27 857 ASP x N 1
ATOM 5266 C CA . ASP A 1 846 ? 85.600 75.065 87.618 1.00 25.27 857 ASP x CA 1
ATOM 5267 C C . ASP A 1 846 ? 85.578 75.921 88.878 1.00 25.27 857 ASP x C 1
ATOM 5268 O O . ASP A 1 846 ? 84.859 75.604 89.832 1.00 25.27 857 ASP x O 1
ATOM 5273 N N . MET A 1 847 ? 86.359 76.999 88.909 1.00 22.18 858 MET x N 1
ATOM 5274 C CA . MET A 1 847 ? 86.474 77.779 90.136 1.00 22.18 858 MET x CA 1
ATOM 5275 C C . MET A 1 847 ? 85.317 78.754 90.302 1.00 22.18 858 MET x C 1
ATOM 5276 O O . MET A 1 847 ? 84.684 78.802 91.362 1.00 22.18 858 MET x O 1
ATOM 5281 N N . VAL A 1 848 ? 85.032 79.545 89.275 1.00 24.92 859 VAL x N 1
ATOM 5282 C CA . VAL A 1 848 ? 83.921 80.491 89.322 1.00 24.92 859 VAL x CA 1
ATOM 5283 C C . VAL A 1 848 ? 82.989 80.233 88.141 1.00 24.92 859 VAL x C 1
ATOM 5284 O O . VAL A 1 848 ? 83.083 80.898 87.100 1.00 24.92 859 VAL x O 1
ATOM 5288 N N . PRO A 1 849 ? 82.076 79.264 88.261 1.00 26.12 860 PRO x N 1
ATOM 5289 C CA . PRO A 1 849 ? 81.151 78.990 87.152 1.00 26.12 860 PRO x CA 1
ATOM 5290 C C . PRO A 1 849 ? 80.084 80.053 86.971 1.00 26.12 860 PRO x C 1
ATOM 5291 O O . PRO A 1 849 ? 79.493 80.129 85.890 1.00 26.12 860 PRO x O 1
ATOM 5295 N N . GLN A 1 850 ? 79.802 80.860 87.997 1.00 30.33 861 GLN x N 1
ATOM 5296 C CA . GLN A 1 850 ? 78.721 81.836 87.891 1.00 30.33 861 GLN x CA 1
ATOM 5297 C C . GLN A 1 850 ? 79.061 82.986 86.948 1.00 30.33 861 GLN x C 1
ATOM 5298 O O . GLN A 1 850 ? 78.150 83.641 86.430 1.00 30.33 861 GLN x O 1
ATOM 5304 N N . ILE A 1 851 ? 80.341 83.257 86.714 1.00 29.04 862 ILE x N 1
ATOM 5305 C CA . ILE A 1 851 ? 80.722 84.193 85.659 1.00 29.04 862 ILE x CA 1
ATOM 5306 C C . ILE A 1 851 ? 80.965 83.478 84.338 1.00 29.04 862 ILE x C 1
ATOM 5307 O O . ILE A 1 851 ? 80.329 83.788 83.328 1.00 29.04 862 ILE x O 1
ATOM 5312 N N . PHE A 1 852 ? 81.865 82.501 84.321 1.00 27.21 863 PHE x N 1
ATOM 5313 C CA . PHE A 1 852 ? 82.466 82.053 83.073 1.00 27.21 863 PHE x CA 1
ATOM 5314 C C . PHE A 1 852 ? 81.689 80.950 82.370 1.00 27.21 863 PHE x C 1
ATOM 5315 O O . PHE A 1 852 ? 82.172 80.430 81.361 1.00 27.21 863 PHE x O 1
ATOM 5323 N N . LYS A 1 853 ? 80.513 80.567 82.869 1.00 35.95 864 LYS x N 1
ATOM 5324 C CA . LYS A 1 853 ? 79.653 79.686 82.083 1.00 35.95 864 LYS x CA 1
ATOM 5325 C C . LYS A 1 853 ? 79.069 80.429 80.888 1.00 35.95 864 LYS x C 1
ATOM 5326 O O . LYS A 1 853 ? 78.984 79.878 79.784 1.00 35.95 864 LYS x O 1
ATOM 5332 N N . ASP A 1 854 ? 78.671 81.687 81.091 1.00 39.35 865 ASP x N 1
ATOM 5333 C CA . ASP A 1 854 ? 78.150 82.497 79.996 1.00 39.35 865 ASP x CA 1
ATOM 5334 C C . ASP A 1 854 ? 79.267 82.980 79.080 1.00 39.35 865 ASP x C 1
ATOM 5335 O O . ASP A 1 854 ? 79.100 83.020 77.856 1.00 39.35 865 ASP x O 1
ATOM 5340 N N . LEU A 1 855 ? 80.410 83.359 79.659 1.00 36.23 866 LEU x N 1
ATOM 5341 C CA . LEU A 1 855 ? 81.495 83.948 78.879 1.00 36.23 866 LEU x CA 1
ATOM 5342 C C . LEU A 1 855 ? 82.189 82.914 78.001 1.00 36.23 866 LEU x C 1
ATOM 5343 O O . LEU A 1 855 ? 82.602 83.225 76.879 1.00 36.23 866 LEU x O 1
ATOM 5348 N N . ILE A 1 856 ? 82.334 81.688 78.489 1.00 34.61 867 ILE x N 1
ATOM 5349 C CA . ILE A 1 856 ? 82.951 80.634 77.695 1.00 34.61 867 ILE x CA 1
ATOM 5350 C C . ILE A 1 856 ? 81.879 79.801 77.008 1.00 34.61 867 ILE x C 1
ATOM 5351 O O . ILE A 1 856 ? 81.858 79.687 75.783 1.00 34.61 867 ILE x O 1
ATOM 5356 N N . LYS B 2 69 ? 57.972 88.255 87.639 1.00 85.59 69 LYS y N 1
ATOM 5357 C CA . LYS B 2 69 ? 58.964 88.439 86.585 1.00 85.59 69 LYS y CA 1
ATOM 5358 C C . LYS B 2 69 ? 60.216 89.116 87.129 1.00 85.59 69 LYS y C 1
ATOM 5359 O O . LYS B 2 69 ? 61.334 88.779 86.739 1.00 85.59 69 LYS y O 1
ATOM 5361 N N . LYS B 2 70 ? 60.021 90.073 88.034 1.00 80.79 70 LYS y N 1
ATOM 5362 C CA . LYS B 2 70 ? 61.114 90.782 88.694 1.00 80.79 70 LYS y CA 1
ATOM 5363 C C . LYS B 2 70 ? 60.986 90.546 90.193 1.00 80.79 70 LYS y C 1
ATOM 5364 O O . LYS B 2 70 ? 60.053 91.050 90.829 1.00 80.79 70 LYS y O 1
ATOM 5370 N N . LEU B 2 71 ? 61.923 89.787 90.752 1.00 77.50 71 LEU y N 1
ATOM 5371 C CA . LEU B 2 71 ? 61.846 89.340 92.134 1.00 77.50 71 LEU y CA 1
ATOM 5372 C C . LEU B 2 71 ? 62.416 90.404 93.067 1.00 77.50 71 LEU y C 1
ATOM 5373 O O . LEU B 2 71 ? 63.274 91.203 92.682 1.00 77.50 71 LEU y O 1
ATOM 5378 N N . VAL B 2 72 ? 61.915 90.415 94.300 1.00 75.73 72 VAL y N 1
ATOM 5379 C CA . VAL B 2 72 ? 62.299 91.391 95.313 1.00 75.73 72 VAL y CA 1
ATOM 5380 C C . VAL B 2 72 ? 62.904 90.645 96.501 1.00 75.73 72 VAL y C 1
ATOM 5381 O O . VAL B 2 72 ? 62.401 89.591 96.909 1.00 75.73 72 VAL y O 1
ATOM 5385 N N . ILE B 2 73 ? 64.028 91.152 97.007 1.00 74.06 73 ILE y N 1
ATOM 5386 C CA . ILE B 2 73 ? 64.721 90.572 98.154 1.00 74.06 73 ILE y CA 1
ATOM 5387 C C . ILE B 2 73 ? 64.785 91.630 99.247 1.00 74.06 73 ILE y C 1
ATOM 5388 O O . ILE B 2 73 ? 65.435 92.669 99.078 1.00 74.06 73 ILE y O 1
ATOM 5393 N N . LYS B 2 74 ? 64.112 91.371 100.364 1.00 78.69 74 LYS y N 1
ATOM 5394 C CA . LYS B 2 74 ? 64.177 92.233 101.536 1.00 78.69 74 LYS y CA 1
ATOM 5395 C C . LYS B 2 74 ? 65.207 91.675 102.507 1.00 78.69 74 LYS y C 1
ATOM 5396 O O . LYS B 2 74 ? 65.236 90.466 102.759 1.00 78.69 74 LYS y O 1
ATOM 5402 N N . LEU B 2 75 ? 66.048 92.552 103.044 1.00 78.56 75 LEU y N 1
ATOM 5403 C CA . LEU B 2 75 ? 67.100 92.122 103.950 1.00 78.56 75 LEU y CA 1
ATOM 5404 C C . LEU B 2 75 ? 66.561 91.891 105.355 1.00 78.56 75 LEU y C 1
ATOM 5405 O O . LEU B 2 75 ? 65.564 92.486 105.772 1.00 78.56 75 LEU y O 1
ATOM 5410 N N . SER B 2 76 ? 67.239 91.008 106.083 1.00 81.58 76 SER y N 1
ATOM 5411 C CA . SER B 2 76 ? 66.874 90.668 107.456 1.00 81.58 76 SER y CA 1
ATOM 5412 C C . SER B 2 76 ? 67.356 91.786 108.371 1.00 81.58 76 SER y C 1
ATOM 5413 O O . SER B 2 76 ? 68.510 91.816 108.804 1.00 81.58 76 SER y O 1
ATOM 5416 N N . GLU B 2 77 ? 66.459 92.728 108.659 1.00 83.50 77 GLU y N 1
ATOM 5417 C CA . GLU B 2 77 ? 66.764 93.815 109.579 1.00 83.50 77 GLU y CA 1
ATOM 5418 C C . GLU B 2 77 ? 66.799 93.285 111.006 1.00 83.50 77 GLU y C 1
ATOM 5419 O O . GLU B 2 77 ? 65.757 93.178 111.664 1.00 83.50 77 GLU y O 1
ATOM 5425 N N . ASN B 2 78 ? 67.987 92.936 111.486 1.00 86.86 78 ASN y N 1
ATOM 5426 C CA . ASN B 2 78 ? 68.138 92.343 112.809 1.00 86.86 78 ASN y CA 1
ATOM 5427 C C . ASN B 2 78 ? 68.299 93.416 113.881 1.00 86.86 78 ASN y C 1
ATOM 5428 O O . ASN B 2 78 ? 67.314 93.893 114.447 1.00 86.86 78 ASN y O 1
ATOM 5433 N N . PRO B 2 87 ? 73.284 77.554 111.881 1.00 74.23 87 PRO y N 1
ATOM 5434 C CA . PRO B 2 87 ? 72.963 78.964 111.630 1.00 74.23 87 PRO y CA 1
ATOM 5435 C C . PRO B 2 87 ? 73.897 79.611 110.609 1.00 74.23 87 PRO y C 1
ATOM 5436 O O . PRO B 2 87 ? 73.514 80.588 109.965 1.00 74.23 87 PRO y O 1
ATOM 5440 N N . LEU B 2 88 ? 75.103 79.072 110.467 1.00 68.08 88 LEU y N 1
ATOM 5441 C CA . LEU B 2 88 ? 76.049 79.596 109.497 1.00 68.08 88 LEU y CA 1
ATOM 5442 C C . LEU B 2 88 ? 75.766 79.034 108.106 1.00 68.08 88 LEU y C 1
ATOM 5443 O O . LEU B 2 88 ? 75.100 78.009 107.940 1.00 68.08 88 LEU y O 1
ATOM 5448 N N . VAL B 2 89 ? 76.282 79.733 107.099 1.00 59.63 89 VAL y N 1
ATOM 5449 C CA . VAL B 2 89 ? 76.148 79.348 105.699 1.00 59.63 89 VAL y CA 1
ATOM 5450 C C . VAL B 2 89 ? 77.558 79.232 105.136 1.00 59.63 89 VAL y C 1
ATOM 5451 O O . VAL B 2 89 ? 78.249 80.244 104.966 1.00 59.63 89 VAL y O 1
ATOM 5455 N N . GLU B 2 90 ? 77.993 78.001 104.858 1.00 58.36 90 GLU y N 1
ATOM 5456 C CA . GLU B 2 90 ? 79.382 77.744 104.491 1.00 58.36 90 GLU y CA 1
ATOM 5457 C C . GLU B 2 90 ? 79.683 78.182 103.063 1.00 58.36 90 GLU y C 1
ATOM 5458 O O . GLU B 2 90 ? 80.477 79.103 102.845 1.00 58.36 90 GLU y O 1
ATOM 5464 N N . TYR B 2 91 ? 79.050 77.537 102.090 1.00 65.45 91 TYR y N 1
ATOM 5465 C CA . TYR B 2 91 ? 79.085 77.955 100.697 1.00 65.45 91 TYR y CA 1
ATOM 5466 C C . TYR B 2 91 ? 77.701 78.456 100.314 1.00 65.45 91 TYR y C 1
ATOM 5467 O O . TYR B 2 91 ? 76.734 78.265 101.054 1.00 65.45 91 TYR y O 1
ATOM 5476 N N . VAL B 2 92 ? 77.606 79.111 99.153 1.00 61.18 92 VAL y N 1
ATOM 5477 C CA . VAL B 2 92 ? 76.359 79.784 98.797 1.00 61.18 92 VAL y CA 1
ATOM 5478 C C . VAL B 2 92 ? 75.314 78.742 98.419 1.00 61.18 92 VAL y C 1
ATOM 5479 O O . VAL B 2 92 ? 74.352 78.535 99.168 1.00 61.18 92 VAL y O 1
ATOM 5483 N N . THR B 2 93 ? 75.505 78.078 97.274 1.00 64.53 93 THR y N 1
ATOM 5484 C CA . THR B 2 93 ? 74.980 76.800 96.774 1.00 64.53 93 THR y CA 1
ATOM 5485 C C . THR B 2 93 ? 75.569 76.694 95.369 1.00 64.53 93 THR y C 1
ATOM 5486 O O . THR B 2 93 ? 75.978 77.702 94.789 1.00 64.53 93 THR y O 1
ATOM 5490 N N . GLU B 2 94 ? 75.617 75.477 94.825 1.00 69.59 94 GLU y N 1
ATOM 5491 C CA . GLU B 2 94 ? 75.791 75.293 93.389 1.00 69.59 94 GLU y CA 1
ATOM 5492 C C . GLU B 2 94 ? 74.495 75.497 92.608 1.00 69.59 94 GLU y C 1
ATOM 5493 O O . GLU B 2 94 ? 74.493 75.320 91.385 1.00 69.59 94 GLU y O 1
ATOM 5499 N N . LYS B 2 95 ? 73.404 75.864 93.283 1.00 63.91 95 LYS y N 1
ATOM 5500 C CA . LYS B 2 95 ? 72.093 76.026 92.669 1.00 63.91 95 LYS y CA 1
ATOM 5501 C C . LYS B 2 95 ? 71.484 77.407 92.890 1.00 63.91 95 LYS y C 1
ATOM 5502 O O . LYS B 2 95 ? 70.696 77.852 92.046 1.00 63.91 95 LYS y O 1
ATOM 5508 N N . GLU B 2 96 ? 71.846 78.116 93.966 1.00 58.79 96 GLU y N 1
ATOM 5509 C CA . GLU B 2 96 ? 71.347 79.472 94.182 1.00 58.79 96 GLU y CA 1
ATOM 5510 C C . GLU B 2 96 ? 71.900 80.472 93.175 1.00 58.79 96 GLU y C 1
ATOM 5511 O O . GLU B 2 96 ? 71.287 81.526 92.976 1.00 58.79 96 GLU y O 1
ATOM 5517 N N . TYR B 2 97 ? 73.034 80.176 92.534 1.00 48.49 97 TYR y N 1
ATOM 5518 C CA . TYR B 2 97 ? 73.459 80.986 91.399 1.00 48.49 97 TYR y CA 1
ATOM 5519 C C . TYR B 2 97 ? 72.572 80.768 90.180 1.00 48.49 97 TYR y C 1
ATOM 5520 O O . TYR B 2 97 ? 72.528 81.633 89.300 1.00 48.49 97 TYR y O 1
ATOM 5529 N N . ASN B 2 98 ? 71.874 79.636 90.108 1.00 56.00 98 ASN y N 1
ATOM 5530 C CA . ASN B 2 98 ? 70.909 79.394 89.045 1.00 56.00 98 ASN y CA 1
ATOM 5531 C C . ASN B 2 98 ? 69.516 79.898 89.397 1.00 56.00 98 ASN y C 1
ATOM 5532 O O . ASN B 2 98 ? 68.785 80.347 88.507 1.00 56.00 98 ASN y O 1
ATOM 5537 N N . GLU B 2 99 ? 69.135 79.838 90.675 1.00 58.02 99 GLU y N 1
ATOM 5538 C CA . GLU B 2 99 ? 67.849 80.388 91.093 1.00 58.02 99 GLU y CA 1
ATOM 5539 C C . GLU B 2 99 ? 67.882 81.910 91.131 1.00 58.02 99 GLU y C 1
ATOM 5540 O O . GLU B 2 99 ? 66.921 82.566 90.715 1.00 58.02 99 GLU y O 1
ATOM 5546 N N . VAL B 2 100 ? 68.971 82.484 91.635 1.00 52.73 100 VAL y N 1
ATOM 5547 C CA . VAL B 2 100 ? 69.178 83.928 91.594 1.00 52.73 100 VAL y CA 1
ATOM 5548 C C . VAL B 2 100 ? 70.444 84.190 90.786 1.00 52.73 100 VAL y C 1
ATOM 5549 O O . VAL B 2 100 ? 71.549 83.897 91.261 1.00 52.73 100 VAL y O 1
ATOM 5553 N N . PRO B 2 101 ? 70.333 84.708 89.565 1.00 53.88 101 PRO y N 1
ATOM 5554 C CA . PRO B 2 101 ? 71.534 85.027 88.784 1.00 53.88 101 PRO y CA 1
ATOM 5555 C C . PRO B 2 101 ? 72.284 86.217 89.363 1.00 53.88 101 PRO y C 1
ATOM 5556 O O . PRO B 2 101 ? 71.802 86.927 90.247 1.00 53.88 101 PRO y O 1
ATOM 5560 N N . VAL B 2 102 ? 73.499 86.417 88.844 1.00 49.06 102 VAL y N 1
ATOM 5561 C CA . VAL B 2 102 ? 74.380 87.467 89.353 1.00 49.06 102 VAL y CA 1
ATOM 5562 C C . VAL B 2 102 ? 73.828 88.847 89.009 1.00 49.06 102 VAL y C 1
ATOM 5563 O O . VAL B 2 102 ? 73.745 89.731 8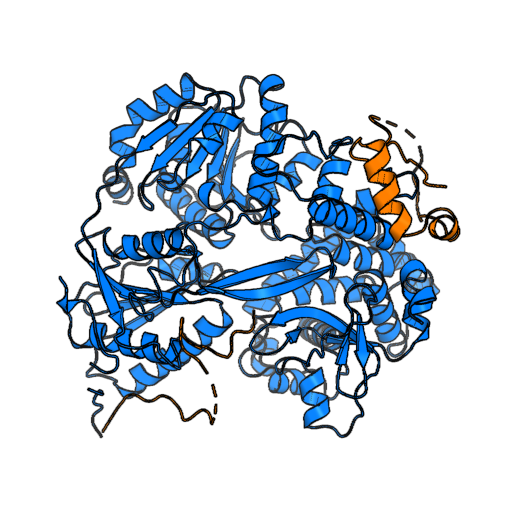9.870 1.00 49.06 102 VAL y O 1
ATOM 5567 N N . GLU B 2 103 ? 73.428 89.045 87.751 1.00 54.94 103 GLU y N 1
ATOM 5568 C CA . GLU B 2 103 ? 72.894 90.337 87.335 1.00 54.94 103 GLU y CA 1
ATOM 5569 C C . GLU B 2 103 ? 71.499 90.583 87.899 1.00 54.94 103 GLU y C 1
ATOM 5570 O O . GLU B 2 103 ? 71.097 91.740 88.071 1.00 54.94 103 GLU y O 1
ATOM 5576 N N . GLU B 2 104 ? 70.749 89.518 88.193 1.00 58.56 104 GLU y N 1
ATOM 5577 C CA . GLU B 2 104 ? 69.429 89.681 88.792 1.00 58.56 104 GLU y CA 1
ATOM 5578 C C . GLU B 2 104 ? 69.537 89.949 90.290 1.00 58.56 104 GLU y C 1
ATOM 5579 O O . GLU B 2 104 ? 68.600 90.486 90.892 1.00 58.56 104 GLU y O 1
ATOM 5585 N N . PHE B 2 105 ? 70.678 89.598 90.895 1.00 52.45 105 PHE y N 1
ATOM 5586 C CA . PHE B 2 105 ? 70.868 89.753 92.336 1.00 52.45 105 PHE y CA 1
ATOM 5587 C C . PHE B 2 105 ? 70.901 91.220 92.745 1.00 52.45 105 PHE y C 1
ATOM 5588 O O . PHE B 2 105 ? 70.279 91.611 93.740 1.00 52.45 105 PHE y O 1
ATOM 5596 N N . GLY B 2 106 ? 71.647 92.041 92.002 1.00 57.33 106 GLY y N 1
ATOM 5597 C CA . GLY B 2 106 ? 71.775 93.444 92.361 1.00 57.33 106 GLY y CA 1
ATOM 5598 C C . GLY B 2 106 ? 70.496 94.229 92.156 1.00 57.33 106 GLY y C 1
ATOM 5599 O O . GLY B 2 106 ? 70.208 95.167 92.903 1.00 57.33 106 GLY y O 1
ATOM 5600 N N . ASP B 2 107 ? 69.716 93.863 91.136 1.00 63.01 107 ASP y N 1
ATOM 5601 C CA . ASP B 2 107 ? 68.421 94.499 90.920 1.00 63.01 107 ASP y CA 1
ATOM 5602 C C . ASP B 2 107 ? 67.427 94.120 92.011 1.00 63.01 107 ASP y C 1
ATOM 5603 O O . ASP B 2 107 ? 66.629 94.956 92.448 1.00 63.01 107 ASP y O 1
ATOM 5608 N N . ALA B 2 108 ? 67.462 92.863 92.461 1.00 64.89 108 ALA y N 1
ATOM 5609 C CA . ALA B 2 108 ? 66.498 92.394 93.451 1.00 64.89 108 ALA y CA 1
ATOM 5610 C C . ALA B 2 108 ? 66.770 92.969 94.835 1.00 64.89 108 ALA y C 1
ATOM 5611 O O . ALA B 2 108 ? 65.837 93.145 95.624 1.00 64.89 108 ALA y O 1
ATOM 5613 N N . LEU B 2 109 ? 68.037 93.247 95.152 1.00 65.04 109 LEU y N 1
ATOM 5614 C CA . LEU B 2 109 ? 68.371 93.835 96.446 1.00 65.04 109 LEU y CA 1
ATOM 5615 C C . LEU B 2 109 ? 67.898 95.277 96.544 1.00 65.04 109 LEU y C 1
ATOM 5616 O O . LEU B 2 109 ? 67.484 95.728 97.618 1.00 65.04 109 LEU y O 1
ATOM 5621 N N . LEU B 2 110 ? 67.953 96.015 95.434 1.00 64.69 110 LEU y N 1
ATOM 5622 C CA . LEU B 2 110 ? 67.566 97.419 95.454 1.00 64.69 110 LEU y CA 1
ATOM 5623 C C . LEU B 2 110 ? 66.056 97.593 95.547 1.00 64.69 110 LEU y C 1
ATOM 5624 O O . LEU B 2 110 ? 65.587 98.613 96.062 1.00 64.69 110 LEU y O 1
ATOM 5629 N N . ARG B 2 111 ? 65.284 96.624 95.047 1.00 68.62 111 ARG y N 1
ATOM 5630 C CA . ARG B 2 111 ? 63.831 96.718 95.141 1.00 68.62 111 ARG y CA 1
ATOM 5631 C C . ARG B 2 111 ? 63.355 96.522 96.575 1.00 68.62 111 ARG y C 1
ATOM 5632 O O . ARG B 2 111 ? 62.364 97.134 96.993 1.00 68.62 111 ARG y O 1
ATOM 5640 N N . GLY B 2 112 ? 64.028 95.654 97.333 1.00 66.66 112 GLY y N 1
ATOM 5641 C CA . GLY B 2 112 ? 63.716 95.520 98.747 1.00 66.66 112 GLY y CA 1
ATOM 5642 C C . GLY B 2 112 ? 64.088 96.755 99.545 1.00 66.66 112 GLY y C 1
ATOM 5643 O O . GLY B 2 112 ? 63.445 97.076 100.548 1.00 66.66 112 GLY y O 1
ATOM 5644 N N . MET B 2 113 ? 65.147 97.450 99.125 1.00 63.80 113 MET y N 1
ATOM 5645 C CA . MET B 2 113 ? 65.552 98.677 99.802 1.00 63.80 113 MET y CA 1
ATOM 5646 C C . MET B 2 113 ? 64.558 99.808 99.556 1.00 63.80 113 MET y C 1
ATOM 5647 O O . MET B 2 113 ? 64.364 100.668 100.424 1.00 63.80 113 MET y O 1
ATOM 5652 N N . GLY B 2 114 ? 63.918 99.832 98.385 1.00 66.70 114 GLY y N 1
ATOM 5653 C CA . GLY B 2 114 ? 62.965 100.892 98.118 1.00 66.70 114 GLY y CA 1
ATOM 5654 C C . GLY B 2 114 ? 63.050 101.544 96.752 1.00 66.70 114 GLY y C 1
ATOM 5655 O O . GLY B 2 114 ? 62.058 102.108 96.278 1.00 66.70 114 GLY y O 1
ATOM 5656 N N . TRP B 2 115 ? 64.240 101.483 96.136 1.00 66.72 115 TRP y N 1
ATOM 5657 C CA . TRP B 2 115 ? 64.630 102.407 95.067 1.00 66.72 115 TRP y CA 1
ATOM 5658 C C . TRP B 2 115 ? 63.745 102.307 93.826 1.00 66.72 115 TRP y C 1
ATOM 5659 O O . TRP B 2 115 ? 63.480 103.327 93.178 1.00 66.72 115 TRP y O 1
ATOM 5670 N N . GLU B 2 116 ? 63.288 101.094 93.492 1.00 71.84 116 GLU y N 1
ATOM 5671 C CA . GLU B 2 116 ? 62.581 100.712 92.242 1.00 71.84 116 GLU y CA 1
ATOM 5672 C C . GLU B 2 116 ? 61.626 101.705 91.570 1.00 71.84 116 GLU y C 1
ATOM 5673 O O . GLU B 2 116 ? 62.041 102.492 90.717 1.00 71.84 116 GLU y O 1
ATOM 5679 N N . GLN B 2 140 ? 91.500 110.307 81.056 1.00 49.83 140 GLN y N 1
ATOM 5680 C CA . GLN B 2 140 ? 91.630 109.822 79.690 1.00 49.83 140 GLN y CA 1
ATOM 5681 C C . GLN B 2 140 ? 93.112 109.436 79.538 1.00 49.83 140 GLN y C 1
ATOM 5682 O O . GLN B 2 140 ? 93.797 109.288 80.551 1.00 49.83 140 GLN y O 1
ATOM 5688 N N . ILE B 2 141 ? 93.606 109.248 78.310 1.00 46.02 141 ILE y N 1
ATOM 5689 C CA . ILE B 2 141 ? 94.995 108.851 78.120 1.00 46.02 141 ILE y CA 1
ATOM 5690 C C . ILE B 2 141 ? 95.923 110.017 78.439 1.00 46.02 141 ILE y C 1
ATOM 5691 O O . ILE B 2 141 ? 95.681 111.163 78.040 1.00 46.02 141 ILE y O 1
ATOM 5696 N N . HIS B 2 142 ? 96.956 109.733 79.222 1.00 40.55 142 HIS y N 1
ATOM 5697 C CA . HIS B 2 142 ? 98.042 110.674 79.482 1.00 40.55 142 HIS y CA 1
ATOM 5698 C C . HIS B 2 142 ? 99.356 109.971 79.183 1.00 40.55 142 HIS y C 1
ATOM 5699 O O . HIS B 2 142 ? 99.762 109.079 79.952 1.00 40.55 142 HIS y O 1
ATOM 5706 N N . PRO B 2 143 ? 100.048 110.324 78.099 1.00 41.28 143 PRO y N 1
ATOM 5707 C CA . PRO B 2 143 ? 101.374 109.750 77.828 1.00 41.28 143 PRO y CA 1
ATOM 5708 C C . PRO B 2 143 ? 102.413 110.179 78.854 1.00 41.28 143 PRO y C 1
ATOM 5709 O O . PRO B 2 143 ? 102.161 110.985 79.753 1.00 41.28 143 PRO y O 1
ATOM 5713 N N . ASP B 2 144 ? 103.609 109.597 78.707 1.00 47.51 144 ASP y N 1
ATOM 5714 C CA . ASP B 2 144 ? 104.694 109.713 79.679 1.00 47.51 144 ASP y CA 1
ATOM 5715 C C . ASP B 2 144 ? 105.156 111.150 79.896 1.00 47.51 144 ASP y C 1
ATOM 5716 O O . ASP B 2 144 ? 105.790 111.745 79.020 1.00 47.51 144 ASP y O 1
ATOM 5721 N N . GLY B 2 145 ? 104.862 111.682 81.078 1.00 41.96 145 GLY y N 1
ATOM 5722 C CA . GLY B 2 145 ? 105.275 113.011 81.499 1.00 41.96 145 GLY y CA 1
ATOM 5723 C C . GLY B 2 145 ? 104.812 114.158 80.627 1.00 41.96 145 GLY y C 1
ATOM 5724 O O . GLY B 2 145 ? 105.492 115.186 80.557 1.00 41.96 145 GLY y O 1
ATOM 5725 N N . LEU B 2 146 ? 103.672 114.018 79.968 1.00 39.52 146 LEU y N 1
ATOM 5726 C CA . LEU B 2 146 ? 103.221 115.066 79.063 1.00 39.52 146 LEU y CA 1
ATOM 5727 C C . LEU B 2 146 ? 102.500 116.172 79.831 1.00 39.52 146 LEU y C 1
ATOM 5728 O O . LEU B 2 146 ? 101.736 115.907 80.764 1.00 39.52 146 LEU y O 1
ATOM 5733 N N . GLY B 2 147 ? 102.763 117.420 79.442 1.00 37.07 147 GLY y N 1
ATOM 5734 C CA . GLY B 2 147 ? 102.267 118.557 80.202 1.00 37.07 147 GLY y CA 1
ATOM 5735 C C . GLY B 2 147 ? 100.786 118.815 79.997 1.00 37.07 147 GLY y C 1
ATOM 5736 O O . GLY B 2 147 ? 100.144 118.240 79.121 1.00 37.07 147 GLY y O 1
ATOM 5737 N N . ILE B 2 148 ? 100.231 119.678 80.857 1.00 36.01 148 ILE y N 1
ATOM 5738 C CA . ILE B 2 148 ? 98.847 120.118 80.693 1.00 36.01 148 ILE y CA 1
ATOM 5739 C C . ILE B 2 148 ? 98.718 120.958 79.429 1.00 36.01 148 ILE y C 1
ATOM 5740 O O . ILE B 2 148 ? 99.498 121.890 79.193 1.00 36.01 148 ILE y O 1
ATOM 5745 N N . GLY B 2 149 ? 97.730 120.619 78.599 1.00 43.37 149 GLY y N 1
ATOM 5746 C CA . GLY B 2 149 ? 97.367 121.430 77.454 1.00 43.37 149 GLY y CA 1
ATOM 5747 C C . GLY B 2 149 ? 98.204 121.232 76.213 1.00 43.37 149 GLY y C 1
ATOM 5748 O O . GLY B 2 149 ? 97.945 121.897 75.204 1.00 43.37 149 GLY y O 1
ATOM 5749 N N . ALA B 2 150 ? 99.192 120.343 76.246 1.00 46.18 150 ALA y N 1
ATOM 5750 C CA . ALA B 2 150 ? 99.977 120.046 75.060 1.00 46.18 150 ALA y CA 1
ATOM 5751 C C . ALA B 2 150 ? 99.275 118.980 74.223 1.00 46.18 150 ALA y C 1
ATOM 5752 O O . ALA B 2 150 ? 98.174 118.525 74.541 1.00 46.18 150 ALA y O 1
ATOM 5754 N N . LYS B 2 151 ? 99.915 118.579 73.131 1.00 53.84 151 LYS y N 1
ATOM 5755 C CA . LYS B 2 151 ? 99.381 117.500 72.310 1.00 53.84 151 LYS y CA 1
ATOM 5756 C C . LYS B 2 151 ? 100.213 116.241 72.508 1.00 53.84 151 LYS y C 1
ATOM 5757 O O . LYS B 2 151 ? 100.637 115.605 71.543 1.00 53.84 151 LYS y O 1
ATOM 5763 N N . GLU B 2 159 ? 115.173 107.757 71.139 1.00 89.94 159 GLU y N 1
ATOM 5764 C CA . GLU B 2 159 ? 113.868 108.350 71.402 1.00 89.94 159 GLU y CA 1
ATOM 5765 C C . GLU B 2 159 ? 113.894 109.041 72.757 1.00 89.94 159 GLU y C 1
ATOM 5766 O O . GLU B 2 159 ? 113.183 110.021 72.980 1.00 89.94 159 GLU y O 1
ATOM 5772 N N . GLU B 2 160 ? 114.730 108.528 73.662 1.00 84.41 160 GLU y N 1
ATOM 5773 C CA . GLU B 2 160 ? 114.787 109.086 75.007 1.00 84.41 160 GLU y CA 1
ATOM 5774 C C . GLU B 2 160 ? 115.583 110.387 75.029 1.00 84.41 160 GLU y C 1
ATOM 5775 O O . GLU B 2 160 ? 115.143 111.366 75.645 1.00 84.41 160 GLU y O 1
ATOM 5781 N N . ALA B 2 161 ? 116.747 110.402 74.356 1.00 81.93 161 ALA y N 1
ATOM 5782 C CA . ALA B 2 161 ? 117.575 111.588 74.119 1.00 81.93 161 ALA y CA 1
ATOM 5783 C C . ALA B 2 161 ? 117.981 112.276 75.417 1.00 81.93 161 ALA y C 1
ATOM 5784 O O . ALA B 2 161 ? 117.495 113.380 75.689 1.00 81.93 161 ALA y O 1
ATOM 5786 N N . SER B 2 162 ? 118.846 111.605 76.196 1.00 73.77 162 SER y N 1
ATOM 5787 C CA . SER B 2 162 ? 119.043 111.817 77.636 1.00 73.77 162 SER y CA 1
ATOM 5788 C C . SER B 2 162 ? 119.225 113.277 78.036 1.00 73.77 162 SER y C 1
ATOM 5789 O O . SER B 2 162 ? 120.101 113.979 77.529 1.00 73.77 162 SER y O 1
ATOM 5792 N N . PHE B 2 163 ? 118.374 113.715 78.963 1.00 59.14 163 PHE y N 1
ATOM 5793 C CA . PHE B 2 163 ? 118.178 115.127 79.276 1.00 59.14 163 PHE y CA 1
ATOM 5794 C C . PHE B 2 163 ? 119.335 115.628 80.134 1.00 59.14 163 PHE y C 1
ATOM 5795 O O . PHE B 2 163 ? 119.305 115.594 81.366 1.00 59.14 163 PHE y O 1
ATOM 5803 N N . MET B 2 164 ? 120.390 116.074 79.457 1.00 67.48 164 MET y N 1
ATOM 5804 C CA . MET B 2 164 ? 121.476 116.768 80.125 1.00 67.48 164 MET y CA 1
ATOM 5805 C C . MET B 2 164 ? 121.405 118.245 79.771 1.00 67.48 164 MET y C 1
ATOM 5806 O O . MET B 2 164 ? 121.845 118.629 78.677 1.00 67.48 164 MET y O 1
ATOM 5811 N N . PRO B 2 165 ? 120.863 119.111 80.638 1.00 68.13 165 PRO y N 1
ATOM 5812 C CA . PRO B 2 165 ? 120.927 120.556 80.372 1.00 68.13 165 PRO y CA 1
ATOM 5813 C C . PRO B 2 165 ? 122.225 121.178 80.866 1.00 68.13 165 PRO y C 1
ATOM 5814 O O . PRO B 2 165 ? 122.220 122.239 81.498 1.00 68.13 165 PRO y O 1
ATOM 5818 N N . VAL B 2 166 ? 123.346 120.519 80.587 1.00 73.21 166 VAL y N 1
ATOM 5819 C CA . VAL B 2 166 ? 124.659 120.913 81.080 1.00 73.21 166 VAL y CA 1
ATOM 5820 C C . VAL B 2 166 ? 125.593 120.996 79.880 1.00 73.21 166 VAL y C 1
ATOM 5821 O O . VAL B 2 166 ? 125.613 120.086 79.045 1.00 73.21 166 VAL y O 1
ATOM 5825 N N . VAL B 2 167 ? 126.351 122.086 79.784 1.00 77.25 167 VAL y N 1
ATOM 5826 C CA . VAL B 2 167 ? 127.263 122.322 78.667 1.00 77.25 167 VAL y CA 1
ATOM 5827 C C . VAL B 2 167 ? 128.685 122.469 79.197 1.00 77.25 167 VAL y C 1
ATOM 5828 O O . VAL B 2 167 ? 128.894 122.975 80.305 1.00 77.25 167 VAL y O 1
ATOM 5832 N N . LYS B 2 168 ? 129.657 121.987 78.422 1.00 83.10 168 LYS y N 1
ATOM 5833 C CA . LYS B 2 168 ? 131.066 122.165 78.763 1.00 83.10 168 LYS y CA 1
ATOM 5834 C C . LYS B 2 168 ? 131.471 123.631 78.631 1.00 83.10 168 LYS y C 1
ATOM 5835 O O . LYS B 2 168 ? 132.114 124.195 79.514 1.00 83.10 168 LYS y O 1
#

Sequence (732 aa):
RVKRTYEVTRDKYDYVFTIQEARKLLPVHQYKDELLQEIKKNQVLIIMGETGSGKTTQLPQYLVEDGFTDQGKLQIAITQPRRVAATSVAARVADEMNVVLGKEVGYQIRFEDKTTPNKTVLKYMTDGMLLREFLTDSKLSKYSCIMIDEAHERTLATDILIGLLKDILPQRPTLKLLISSATMNAKKFSEFFDNCPIFNVPGRRYPVDIHYTLQPEANYIHAAITTIFQIHTTQSLPGDILVFLTGQEEIERTKTKLEEIMSKLGSRTKQMIITPIYANLPQEQQLKIFQPTPENCRKVVLATNIAETSLTIDGIRYVIDPGFVKENSYVPSTGMTQLLTVPCSRASVDQRAGRAGRVGPGKCFRIFTKWSYLHELELMPKPEITRTNLSNTVLLLLSLGVTDLIKFPLMDKPSIPTLRKSLENLYILGALNSKGTITRLGKMMCEFPCEPEFAKVLYTAATHEQCQGVLEECLTIVSMLHETPSLFIGQKRDAAASVLSEVESDHILYLEIFNQWRNSKFSRSWCQDHKIQFKTMLRVRNIRNQLFRCSEKVGLVEKNDQARMKIGNIAGYINARITRCFISGFPMNIVQLGPTGYQTMGRSSGGLNVSVHPTSILFVNHKEKAQRPSKYVLYQQLMLTSKEFIRDCLVIPKEEWLIDMVPQIFKDLIKKLVIKLSENPLVEYVTEKEYNEVPVEEFGDALLRGMGWEQIHPDGLGIGAKEEASFMPVVK

Radius of gyration: 26.71 Å; Cα contacts (8 Å, |Δi|>4): 1333; chains: 2; bounding box: 77×77×66 Å